Protein AF-0000000078654626 (afdb_homodimer)

Organism: NCBI:txid1005395

Secondary structure (DSSP, 8-state):
-HHHHHHHHHHHHHHHHHHHHHHHHHHHHHHH----TTHHHHHHHHHHHHHHHHHHHHHTT-S-HHHHHHHHHHHHHHHHHHHHHHHHHHTGGGTTTS-HHHHHHHHHHHHHHHHHHHHHHH-SS-EE--HHHHHT-EEEETTEEEEHHHHHHHHHHHHHHHHHHHHHHHSHHHHHHHHHHH-HHHHHHTT--HHHHHHHHHHHHHHHHHHHHHHHGGGSEE-TTHHHHHHHHHHHHHHHH-TT-HHHHHHHHHHHHHHHHHHHHH-GGGHHHHHHHHHHHHHHH-TT-TT--------/-HHHHHHHHHHHHHHHHHHHHHHHHHHHHHHH----TTHHHHHHHHHHHHHHHHHHHHHTT-S-HHHHHHHHHHHHHHHHHHHHHHHHHHTGGGTTTS-HHHHHHHHHHHHHHHHHHHHHHH-SS-EE--HHHHHT-EEEETTEEEEHHHHHHHHHHHHHHHHHHHHHHHSHHHHHHHHHHH-HHHHHHTT--HHHHHHHHHHHHHHHHHHHHHHHGGGSEE-TTHHHHHHHHHHHHHHHH-TT-HHHHHHHHHHHHHHHHHHHHH-GGGHHHHHHHHHHHHHHH-TT-TT--------

Sequence (598 aa):
MMSLYAVLIDGAIYASWLFLVAAGLTVIYGVMRILNMAHGSFYAIGAYAAASLVGWYFNNGIGPVWVGYLMMLGCALAAGLVVGLLIERGLLRFMYGRDEVLMVIITYALLLILEDAMKMIWGVNPYFAYQPYAEMGRSVLAGLKVSNYDLMLVGVSLVLGLSLWLWLERTHQGKVLRAVIHDREVAQAMGVNVRRVFTLVFILGTVLGTLAGALTAPAISVAPGIGVEIIVLAFAVVVIGGMGSIEGAALGALLVGLSRAAAVHYAPQFELFVIYGVMALVLAVRPQGLFGRVLARKIMMSLYAVLIDGAIYASWLFLVAAGLTVIYGVMRILNMAHGSFYAIGAYAAASLVGWYFNNGIGPVWVGYLMMLGCALAAGLVVGLLIERGLLRFMYGRDEVLMVIITYALLLILEDAMKMIWGVNPYFAYQPYAEMGRSVLAGLKVSNYDLMLVGVSLVLGLSLWLWLERTHQGKVLRAVIHDREVAQAMGVNVRRVFTLVFILGTVLGTLAGALTAPAISVAPGIGVEIIVLAFAVVVIGGMGSIEGAALGALLVGLSRAAAVHYAPQFELFVIYGVMALVLAVRPQGLFGRVLARKI

Structure (mmCIF, N/CA/C/O backbone):
data_AF-0000000078654626-model_v1
#
loop_
_entity.id
_entity.type
_entity.pdbx_description
1 polymer 'Branched-chain amino acid ABC transporter permease'
#
loop_
_atom_site.group_PDB
_atom_site.id
_atom_site.type_symbol
_atom_site.label_atom_id
_atom_site.label_alt_id
_atom_site.label_comp_id
_atom_site.label_asym_id
_atom_site.label_entity_id
_atom_site.label_seq_id
_atom_site.pdbx_PDB_ins_code
_atom_site.Cartn_x
_atom_site.Cartn_y
_atom_site.Cartn_z
_atom_site.occupancy
_atom_site.B_iso_or_equiv
_atom_site.auth_seq_id
_atom_site.auth_comp_id
_atom_site.auth_asym_id
_atom_site.auth_atom_id
_atom_site.pdbx_PDB_model_num
ATOM 1 N N . MET A 1 1 ? 8.984 -10.445 -37.781 1 54.5 1 MET A N 1
ATOM 2 C CA . MET A 1 1 ? 8.484 -11.758 -37.344 1 54.5 1 MET A CA 1
ATOM 3 C C . MET A 1 1 ? 9.117 -12.188 -36.031 1 54.5 1 MET A C 1
ATOM 5 O O . MET A 1 1 ? 8.422 -12.633 -35.125 1 54.5 1 MET A O 1
ATOM 9 N N . MET A 1 2 ? 10.453 -11.961 -35.969 1 62.75 2 MET A N 1
ATOM 10 C CA . MET A 1 2 ? 11.227 -12.305 -34.781 1 62.75 2 MET A CA 1
ATOM 11 C C . MET A 1 2 ? 10.773 -11.484 -33.594 1 62.75 2 MET A C 1
ATOM 13 O O . MET A 1 2 ? 10.688 -12 -32.469 1 62.75 2 MET A O 1
ATOM 17 N N . SER A 1 3 ? 10.195 -10.406 -33.938 1 83.12 3 SER A N 1
ATOM 18 C CA . SER A 1 3 ? 9.797 -9.5 -32.844 1 83.12 3 SER A CA 1
ATOM 19 C C . SER A 1 3 ? 8.484 -9.945 -32.219 1 83.12 3 SER A C 1
ATOM 21 O O . SER A 1 3 ? 8.344 -9.914 -30.984 1 83.12 3 SER A O 1
ATOM 23 N N . LEU A 1 4 ? 7.656 -10.586 -33.062 1 88.69 4 LEU A N 1
ATOM 24 C CA . LEU A 1 4 ? 6.371 -11.023 -32.531 1 88.69 4 LEU A CA 1
ATOM 25 C C . LEU A 1 4 ? 6.539 -12.266 -31.672 1 88.69 4 LEU A C 1
ATOM 27 O O . LEU A 1 4 ? 5.91 -12.383 -30.609 1 88.69 4 LEU A O 1
ATOM 31 N N . TYR A 1 5 ? 7.402 -13.203 -32.156 1 90.44 5 TYR A N 1
ATOM 32 C CA . TYR A 1 5 ? 7.66 -14.406 -31.375 1 90.44 5 TYR A CA 1
ATOM 33 C C . TYR A 1 5 ? 8.289 -14.062 -30.031 1 90.44 5 TYR A C 1
ATOM 35 O O . TYR A 1 5 ? 7.977 -14.68 -29.016 1 90.44 5 TYR A O 1
ATOM 43 N N . ALA A 1 6 ? 9.117 -13.133 -30.125 1 92.12 6 ALA A N 1
ATOM 44 C CA . ALA A 1 6 ? 9.766 -12.703 -28.891 1 92.12 6 ALA A CA 1
ATOM 45 C C . ALA A 1 6 ? 8.742 -12.141 -27.906 1 92.12 6 ALA A C 1
ATOM 47 O O . ALA A 1 6 ? 8.797 -12.43 -26.719 1 92.12 6 ALA A O 1
ATOM 48 N N . VAL A 1 7 ? 7.82 -11.414 -28.438 1 94.31 7 VAL A N 1
ATOM 49 C CA . VAL A 1 7 ? 6.785 -10.82 -27.609 1 94.31 7 VAL A CA 1
ATOM 50 C C . VAL A 1 7 ? 5.898 -11.914 -27.016 1 94.31 7 VAL A C 1
ATOM 52 O O . VAL A 1 7 ? 5.551 -11.867 -25.844 1 94.31 7 VAL A O 1
ATOM 55 N N . LEU A 1 8 ? 5.57 -12.898 -27.75 1 94.88 8 LEU A N 1
ATOM 56 C CA . LEU A 1 8 ? 4.695 -13.977 -27.312 1 94.88 8 LEU A CA 1
ATOM 57 C C . LEU A 1 8 ? 5.379 -14.82 -26.234 1 94.88 8 LEU A C 1
ATOM 59 O O . LEU A 1 8 ? 4.77 -15.156 -25.219 1 94.88 8 LEU A O 1
ATOM 63 N N . ILE A 1 9 ? 6.637 -15.086 -26.469 1 94.31 9 ILE A N 1
ATOM 64 C CA . ILE A 1 9 ? 7.371 -15.93 -25.531 1 94.31 9 ILE A CA 1
ATOM 65 C C . ILE A 1 9 ? 7.621 -15.164 -24.234 1 94.31 9 ILE A C 1
ATOM 67 O O . ILE A 1 9 ? 7.305 -15.648 -23.141 1 94.31 9 ILE A O 1
ATOM 71 N N . ASP A 1 10 ? 8.117 -13.938 -24.344 1 94.69 10 ASP A N 1
ATOM 72 C CA . ASP A 1 10 ? 8.383 -13.102 -23.172 1 94.69 10 ASP A CA 1
ATOM 73 C C . ASP A 1 10 ? 7.098 -12.797 -22.422 1 94.69 10 ASP A C 1
ATOM 75 O O . ASP A 1 10 ? 7.09 -12.75 -21.188 1 94.69 10 ASP A O 1
ATOM 79 N N . GLY A 1 11 ? 6.086 -12.562 -23.172 1 96.44 11 GLY A N 1
ATOM 80 C CA . GLY A 1 11 ? 4.793 -12.289 -22.562 1 96.44 11 GLY A CA 1
ATOM 81 C C . GLY A 1 11 ? 4.238 -13.469 -21.781 1 96.44 11 GLY A C 1
ATOM 82 O O . GLY A 1 11 ? 3.697 -13.297 -20.688 1 96.44 11 GLY A O 1
ATOM 83 N N . ALA A 1 12 ? 4.367 -14.641 -22.375 1 96.25 12 ALA A N 1
ATOM 84 C CA . ALA A 1 12 ? 3.896 -15.852 -21.703 1 96.25 12 ALA A CA 1
ATOM 85 C C . ALA A 1 12 ? 4.684 -16.109 -20.422 1 96.25 12 ALA A C 1
ATOM 87 O O . ALA A 1 12 ? 4.117 -16.516 -19.406 1 96.25 12 ALA A O 1
ATOM 88 N N . ILE A 1 13 ? 5.961 -15.891 -20.5 1 96.31 13 ILE A N 1
ATOM 89 C CA . ILE A 1 13 ? 6.816 -16.078 -19.328 1 96.31 13 ILE A CA 1
ATOM 90 C C . ILE A 1 13 ? 6.426 -15.094 -18.234 1 96.31 13 ILE A C 1
ATOM 92 O O . ILE A 1 13 ? 6.211 -15.484 -17.078 1 96.31 13 ILE A O 1
ATOM 96 N N . TYR A 1 14 ? 6.254 -13.867 -18.594 1 96.38 14 TYR A N 1
ATOM 97 C CA . TYR A 1 14 ? 5.871 -12.859 -17.609 1 96.38 14 TYR A CA 1
ATOM 98 C C . TYR A 1 14 ? 4.469 -13.133 -17.062 1 96.38 14 TYR A C 1
ATOM 100 O O . TYR A 1 14 ? 4.207 -12.938 -15.875 1 96.38 14 TYR A O 1
ATOM 108 N N . ALA A 1 15 ? 3.625 -13.547 -17.922 1 97.75 15 ALA A N 1
ATOM 109 C CA . ALA A 1 15 ? 2.266 -13.891 -17.516 1 97.75 15 ALA A CA 1
ATOM 110 C C . ALA A 1 15 ? 2.273 -15.016 -16.469 1 97.75 15 ALA A C 1
ATOM 112 O O . ALA A 1 15 ? 1.491 -14.992 -15.523 1 97.75 15 ALA A O 1
ATOM 113 N N . SER A 1 16 ? 3.092 -15.953 -16.719 1 97.88 16 SER A N 1
ATOM 114 C CA . SER A 1 16 ? 3.182 -17.062 -15.781 1 97.88 16 SER A CA 1
ATOM 115 C C . SER A 1 16 ? 3.617 -16.594 -14.398 1 97.88 16 SER A C 1
ATOM 117 O O . SER A 1 16 ? 3.076 -17.047 -13.383 1 97.88 16 SER A O 1
ATOM 119 N N . TRP A 1 17 ? 4.539 -15.734 -14.367 1 97.06 17 TRP A N 1
ATOM 120 C CA . TRP A 1 17 ? 4.984 -15.148 -13.109 1 97.06 17 TRP A CA 1
ATOM 121 C C . TRP A 1 17 ? 3.857 -14.375 -12.438 1 97.06 17 TRP A C 1
ATOM 123 O O . TRP A 1 17 ? 3.602 -14.547 -11.242 1 97.06 17 TRP A O 1
ATOM 133 N N . LEU A 1 18 ? 3.203 -13.594 -13.188 1 96.69 18 LEU A N 1
ATOM 134 C CA . LEU A 1 18 ? 2.109 -12.789 -12.656 1 96.69 18 LEU A CA 1
ATOM 135 C C . LEU A 1 18 ? 1.004 -13.672 -12.094 1 96.69 18 LEU A C 1
ATOM 137 O O . LEU A 1 18 ? 0.416 -13.359 -11.055 1 96.69 18 LEU A O 1
ATOM 141 N N . PHE A 1 19 ? 0.718 -14.695 -12.773 1 98 19 PHE A N 1
ATOM 142 C CA . PHE A 1 19 ? -0.335 -15.602 -12.32 1 98 19 PHE A CA 1
ATOM 143 C C . PHE A 1 19 ? 0.037 -16.25 -10.992 1 98 19 PHE A C 1
ATOM 145 O O . PHE A 1 19 ? -0.801 -16.359 -10.094 1 98 19 PHE A O 1
ATOM 152 N N . LEU A 1 20 ? 1.238 -16.656 -10.883 1 96.81 20 LEU A N 1
ATOM 153 C CA . LEU A 1 20 ? 1.694 -17.266 -9.633 1 96.81 20 LEU A CA 1
ATOM 154 C C . LEU A 1 20 ? 1.568 -16.281 -8.477 1 96.81 20 LEU A C 1
ATOM 156 O O . LEU A 1 20 ? 1.133 -16.656 -7.383 1 96.81 20 LEU A O 1
ATOM 160 N N . VAL A 1 21 ? 1.886 -15.086 -8.75 1 95.56 21 VAL A N 1
ATOM 161 C CA . VAL A 1 21 ? 1.853 -14.023 -7.742 1 95.56 21 VAL A CA 1
ATOM 162 C C . VAL A 1 21 ? 0.409 -13.75 -7.324 1 95.56 21 VAL A C 1
ATOM 164 O O . VAL A 1 21 ? 0.129 -13.531 -6.145 1 95.56 21 VAL A O 1
ATOM 167 N N . ALA A 1 22 ? -0.45 -13.836 -8.258 1 97.06 22 ALA A N 1
ATOM 168 C CA . ALA A 1 22 ? -1.823 -13.391 -8.031 1 97.06 22 ALA A CA 1
ATOM 169 C C . ALA A 1 22 ? -2.701 -14.555 -7.566 1 97.06 22 ALA A C 1
ATOM 171 O O . ALA A 1 22 ? -3.797 -14.336 -7.043 1 97.06 22 ALA A O 1
ATOM 172 N N . ALA A 1 23 ? -2.311 -15.781 -7.781 1 97 23 ALA A N 1
ATOM 173 C CA . ALA A 1 23 ? -3.145 -16.953 -7.539 1 97 23 ALA A CA 1
ATOM 174 C C . ALA A 1 23 ? -3.6 -17.016 -6.086 1 97 23 ALA A C 1
ATOM 176 O O . ALA A 1 23 ? -4.781 -17.234 -5.809 1 97 23 ALA A O 1
ATOM 177 N N . GLY A 1 24 ? -2.635 -16.812 -5.191 1 96.31 24 GLY A N 1
ATOM 178 C CA . GLY A 1 24 ? -2.988 -16.859 -3.783 1 96.31 24 GLY A CA 1
ATOM 179 C C . GLY A 1 24 ? -3.988 -15.781 -3.391 1 96.31 24 GLY A C 1
ATOM 180 O O . GLY A 1 24 ? -4.938 -16.047 -2.652 1 96.31 24 GLY A O 1
ATOM 181 N N . LEU A 1 25 ? -3.789 -14.625 -3.879 1 95.75 25 LEU A N 1
ATOM 182 C CA . LEU A 1 25 ? -4.695 -13.516 -3.602 1 95.75 25 LEU A CA 1
ATOM 183 C C . LEU A 1 25 ? -6.078 -13.789 -4.188 1 95.75 25 LEU A C 1
ATOM 185 O O . LEU A 1 25 ? -7.094 -13.438 -3.58 1 95.75 25 LEU A O 1
ATOM 189 N N . THR A 1 26 ? -6.125 -14.391 -5.34 1 94.94 26 THR A N 1
ATOM 190 C CA . THR A 1 26 ? -7.379 -14.719 -6.008 1 94.94 26 THR A CA 1
ATOM 191 C C . THR A 1 26 ? -8.195 -15.695 -5.168 1 94.94 26 THR A C 1
ATOM 193 O O . THR A 1 26 ? -9.398 -15.508 -4.984 1 94.94 26 THR A O 1
ATOM 196 N N . VAL A 1 27 ? -7.547 -16.656 -4.68 1 94.06 27 VAL A N 1
ATOM 197 C CA . VAL A 1 27 ? -8.227 -17.672 -3.875 1 94.06 27 VAL A CA 1
ATOM 198 C C . VAL A 1 27 ? -8.758 -17.031 -2.588 1 94.06 27 VAL A C 1
ATOM 200 O O . VAL A 1 27 ? -9.906 -17.266 -2.207 1 94.06 27 VAL A O 1
ATOM 203 N N . ILE A 1 28 ? -7.957 -16.219 -1.941 1 93.12 28 ILE A N 1
ATOM 204 C CA . ILE A 1 28 ? -8.352 -15.586 -0.686 1 93.12 28 ILE A CA 1
ATOM 205 C C . ILE A 1 28 ? -9.531 -14.656 -0.927 1 93.12 28 ILE A C 1
ATOM 207 O O . ILE A 1 28 ? -10.539 -14.719 -0.216 1 93.12 28 ILE A O 1
ATOM 211 N N . TYR A 1 29 ? -9.414 -13.82 -1.893 1 91.5 29 TYR A N 1
ATOM 212 C CA . TYR A 1 29 ? -10.492 -12.875 -2.15 1 91.5 29 TYR A CA 1
ATOM 213 C C . TYR A 1 29 ? -11.766 -13.602 -2.59 1 91.5 29 TYR A C 1
ATOM 215 O O . TYR A 1 29 ? -12.867 -13.219 -2.203 1 91.5 29 TYR A O 1
ATOM 223 N N . GLY A 1 30 ? -11.617 -14.602 -3.389 1 88.44 30 GLY A N 1
ATOM 224 C CA . GLY A 1 30 ? -12.773 -15.328 -3.906 1 88.44 30 GLY A CA 1
ATOM 225 C C . GLY A 1 30 ? -13.656 -15.906 -2.814 1 88.44 30 GLY A C 1
ATOM 226 O O . GLY A 1 30 ? -14.875 -15.938 -2.951 1 88.44 30 GLY A O 1
ATOM 227 N N . VAL A 1 31 ? -13.062 -16.266 -1.797 1 87.56 31 VAL A N 1
ATOM 228 C CA . VAL A 1 31 ? -13.82 -16.953 -0.752 1 87.56 31 VAL A CA 1
ATOM 229 C C . VAL A 1 31 ? -14.133 -15.969 0.382 1 87.56 31 VAL A C 1
ATOM 231 O O . VAL A 1 31 ? -15.258 -15.922 0.874 1 87.56 31 VAL A O 1
ATOM 234 N N . MET A 1 32 ? -13.164 -15.172 0.708 1 88.31 32 MET A N 1
ATOM 235 C CA . MET A 1 32 ? -13.297 -14.359 1.915 1 88.31 32 MET A CA 1
ATOM 236 C C . MET A 1 32 ? -13.711 -12.938 1.569 1 88.31 32 MET A C 1
ATOM 238 O O . MET A 1 32 ? -14.117 -12.172 2.447 1 88.31 32 MET A O 1
ATOM 242 N N . ARG A 1 33 ? -13.523 -12.555 0.376 1 86.81 33 ARG A N 1
ATOM 243 C CA . ARG A 1 33 ? -13.859 -11.211 -0.094 1 86.81 33 ARG A CA 1
ATOM 244 C C . ARG A 1 33 ? -13.086 -10.148 0.678 1 86.81 33 ARG A C 1
ATOM 246 O O . ARG A 1 33 ? -13.664 -9.148 1.104 1 86.81 33 ARG A O 1
ATOM 253 N N . ILE A 1 34 ? -11.883 -10.516 0.922 1 85.31 34 ILE A N 1
ATOM 254 C CA . ILE A 1 34 ? -10.984 -9.578 1.576 1 85.31 34 ILE A CA 1
ATOM 255 C C . ILE A 1 34 ? -9.82 -9.242 0.645 1 85.31 34 ILE A C 1
ATOM 257 O O . ILE A 1 34 ? -9.188 -10.141 0.08 1 85.31 34 ILE A O 1
ATOM 261 N N . LEU A 1 35 ? -9.703 -7.934 0.467 1 87.19 35 LEU A N 1
ATOM 262 C CA . LEU A 1 35 ? -8.5 -7.5 -0.224 1 87.19 35 LEU A CA 1
ATOM 263 C C . LEU A 1 35 ? -7.297 -7.512 0.719 1 87.19 35 LEU A C 1
ATOM 265 O O . LEU A 1 35 ? -7.039 -6.523 1.411 1 87.19 35 LEU A O 1
ATOM 269 N N . ASN A 1 36 ? -6.547 -8.523 0.658 1 92.19 36 ASN A N 1
ATOM 270 C CA . ASN A 1 36 ? -5.449 -8.766 1.592 1 92.19 36 ASN A CA 1
ATOM 271 C C . ASN A 1 36 ? -4.148 -8.133 1.108 1 92.19 36 ASN A C 1
ATOM 273 O O . ASN A 1 36 ? -3.408 -8.734 0.333 1 92.19 36 ASN A O 1
ATOM 277 N N . MET A 1 37 ? -3.793 -7.02 1.688 1 92.19 37 MET A N 1
ATOM 278 C CA . MET A 1 37 ? -2.57 -6.316 1.312 1 92.19 37 MET A CA 1
ATOM 279 C C . MET A 1 37 ? -1.338 -7.07 1.799 1 92.19 37 MET A C 1
ATOM 281 O O . MET A 1 37 ? -0.246 -6.898 1.254 1 92.19 37 MET A O 1
ATOM 285 N N . ALA A 1 38 ? -1.52 -7.859 2.785 1 94.75 38 ALA A N 1
ATOM 286 C CA . ALA A 1 38 ? -0.405 -8.602 3.371 1 94.75 38 ALA A CA 1
ATOM 287 C C . ALA A 1 38 ? 0.123 -9.656 2.402 1 94.75 38 ALA A C 1
ATOM 289 O O . ALA A 1 38 ? 1.206 -10.211 2.605 1 94.75 38 ALA A O 1
ATOM 290 N N . HIS A 1 39 ? -0.629 -9.93 1.41 1 96.75 39 HIS A N 1
ATOM 291 C CA . HIS A 1 39 ? -0.221 -10.906 0.409 1 96.75 39 HIS A CA 1
ATOM 292 C C . HIS A 1 39 ? 1.151 -10.57 -0.164 1 96.75 39 HIS A C 1
ATOM 294 O O . HIS A 1 39 ? 1.937 -11.469 -0.476 1 96.75 39 HIS A O 1
ATOM 300 N N . GLY A 1 40 ? 1.44 -9.32 -0.296 1 96.69 40 GLY A N 1
ATOM 301 C CA . GLY A 1 40 ? 2.764 -8.922 -0.745 1 96.69 40 GLY A CA 1
ATOM 302 C C . GLY A 1 40 ? 3.877 -9.414 0.161 1 96.69 40 GLY A C 1
ATOM 303 O O . GLY A 1 40 ? 4.949 -9.797 -0.315 1 96.69 40 GLY A O 1
ATOM 304 N N . SER A 1 41 ? 3.607 -9.383 1.423 1 97 41 SER A N 1
ATOM 305 C CA . SER A 1 41 ? 4.605 -9.828 2.387 1 97 41 SER A CA 1
ATOM 306 C C . SER A 1 41 ? 4.785 -11.344 2.336 1 97 41 SER A C 1
ATOM 308 O O . SER A 1 41 ? 5.879 -11.852 2.59 1 97 41 SER A O 1
ATOM 310 N N . PHE A 1 42 ? 3.713 -12.055 2.008 1 98.25 42 PHE A N 1
ATOM 311 C CA . PHE A 1 42 ? 3.846 -13.5 1.857 1 98.25 42 PHE A CA 1
ATOM 312 C C . PHE A 1 42 ? 4.797 -13.844 0.717 1 98.25 42 PHE A C 1
ATOM 314 O O . PHE A 1 42 ? 5.68 -14.688 0.87 1 98.25 42 PHE A O 1
ATOM 321 N N . TYR A 1 43 ? 4.602 -13.141 -0.348 1 98.12 43 TYR A N 1
ATOM 322 C CA . TYR A 1 43 ? 5.52 -13.281 -1.472 1 98.12 43 TYR A CA 1
ATOM 323 C C . TYR A 1 43 ? 6.953 -12.984 -1.044 1 98.12 43 TYR A C 1
ATOM 325 O O . TYR A 1 43 ? 7.871 -13.742 -1.36 1 98.12 43 TYR A O 1
ATOM 333 N N . ALA A 1 44 ? 7.164 -11.883 -0.327 1 98.12 44 ALA A N 1
ATOM 334 C CA . ALA A 1 44 ? 8.492 -11.453 0.096 1 98.12 44 ALA A CA 1
ATOM 335 C C . ALA A 1 44 ? 9.125 -12.477 1.037 1 98.12 44 ALA A C 1
ATOM 337 O O . ALA A 1 44 ? 10.305 -12.805 0.911 1 98.12 44 ALA A O 1
ATOM 338 N N . ILE A 1 45 ? 8.367 -12.969 1.939 1 98.06 45 ILE A N 1
ATOM 339 C CA . ILE A 1 45 ? 8.859 -13.961 2.891 1 98.06 45 ILE A CA 1
ATOM 340 C C . ILE A 1 45 ? 9.305 -15.219 2.146 1 98.06 45 ILE A C 1
ATOM 342 O O . ILE A 1 45 ? 10.352 -15.789 2.449 1 98.06 45 ILE A O 1
ATOM 346 N N . GLY A 1 46 ? 8.5 -15.633 1.174 1 98.12 46 GLY A N 1
ATOM 347 C CA . GLY A 1 46 ? 8.891 -16.766 0.347 1 98.12 46 GLY A CA 1
ATOM 348 C C . GLY A 1 46 ? 10.188 -16.516 -0.404 1 98.12 46 GLY A C 1
ATOM 349 O O . GLY A 1 46 ? 11.039 -17.406 -0.482 1 98.12 46 GLY A O 1
ATOM 350 N N . ALA A 1 47 ? 10.32 -15.344 -0.908 1 97.94 47 ALA A N 1
ATOM 351 C CA . ALA A 1 47 ? 11.523 -14.992 -1.661 1 97.94 47 ALA A CA 1
ATOM 352 C C . ALA A 1 47 ? 12.75 -14.969 -0.756 1 97.94 47 ALA A C 1
ATOM 354 O O . ALA A 1 47 ? 13.789 -15.539 -1.098 1 97.94 47 ALA A O 1
ATOM 355 N N . TYR A 1 48 ? 12.633 -14.367 0.378 1 97.56 48 TYR A N 1
ATOM 356 C CA . TYR A 1 48 ? 13.75 -14.281 1.31 1 97.56 48 TYR A CA 1
ATOM 357 C C . TYR A 1 48 ? 14.133 -15.656 1.841 1 97.56 48 TYR A C 1
ATOM 359 O O . TYR A 1 48 ? 15.32 -15.984 1.952 1 97.56 48 TYR A O 1
ATOM 367 N N . ALA A 1 49 ? 13.109 -16.406 2.172 1 96.94 49 ALA A N 1
ATOM 368 C CA . ALA A 1 49 ? 13.375 -17.75 2.68 1 96.94 49 ALA A CA 1
ATOM 369 C C . ALA A 1 49 ? 14.102 -18.594 1.642 1 96.94 49 ALA A C 1
ATOM 371 O O . ALA A 1 49 ? 15.086 -19.266 1.96 1 96.94 49 ALA A O 1
ATOM 372 N N . ALA A 1 50 ? 13.656 -18.531 0.447 1 96.19 50 ALA A N 1
ATOM 373 C CA . ALA A 1 50 ? 14.281 -19.297 -0.627 1 96.19 50 ALA A CA 1
ATOM 374 C C . ALA A 1 50 ? 15.688 -18.797 -0.929 1 96.19 50 ALA A C 1
ATOM 376 O O . ALA A 1 50 ? 16.625 -19.578 -1.056 1 96.19 50 ALA A O 1
ATOM 377 N N . ALA A 1 51 ? 15.789 -17.5 -1.05 1 95.38 51 ALA A N 1
ATOM 378 C CA . ALA A 1 51 ? 17.094 -16.938 -1.378 1 95.38 51 ALA A CA 1
ATOM 379 C C . ALA A 1 51 ? 18.125 -17.25 -0.296 1 95.38 51 ALA A C 1
ATOM 381 O O . ALA A 1 51 ? 19.281 -17.5 -0.597 1 95.38 51 ALA A O 1
ATOM 382 N N . SER A 1 52 ? 17.703 -17.219 0.909 1 94.12 52 SER A N 1
ATOM 383 C CA . SER A 1 52 ? 18.625 -17.484 2.012 1 94.12 52 SER A CA 1
ATOM 384 C C . SER A 1 52 ? 19.031 -18.969 2.047 1 94.12 52 SER A C 1
ATOM 386 O O . SER A 1 52 ? 20.203 -19.281 2.197 1 94.12 52 SER A O 1
ATOM 388 N N . LEU A 1 53 ? 18.062 -19.859 1.901 1 92.75 53 LEU A N 1
ATOM 389 C CA . LEU A 1 53 ? 18.344 -21.281 1.999 1 92.75 53 LEU A CA 1
ATOM 390 C C . LEU A 1 53 ? 19.109 -21.766 0.777 1 92.75 53 LEU A C 1
ATOM 392 O O . LEU A 1 53 ? 20.078 -22.531 0.908 1 92.75 53 LEU A O 1
ATOM 396 N N . VAL A 1 54 ? 18.703 -21.375 -0.323 1 88.62 54 VAL A N 1
ATOM 397 C CA . VAL A 1 54 ? 19.328 -21.812 -1.561 1 88.62 54 VAL A CA 1
ATOM 398 C C . VAL A 1 54 ? 20.734 -21.219 -1.658 1 88.62 54 VAL A C 1
ATOM 400 O O . VAL A 1 54 ? 21.672 -21.891 -2.092 1 88.62 54 VAL A O 1
ATOM 403 N N . GLY A 1 55 ? 20.812 -19.938 -1.309 1 82.44 55 GLY A N 1
ATOM 404 C CA . GLY A 1 55 ? 22.141 -19.359 -1.253 1 82.44 55 GLY A CA 1
ATOM 405 C C . GLY A 1 5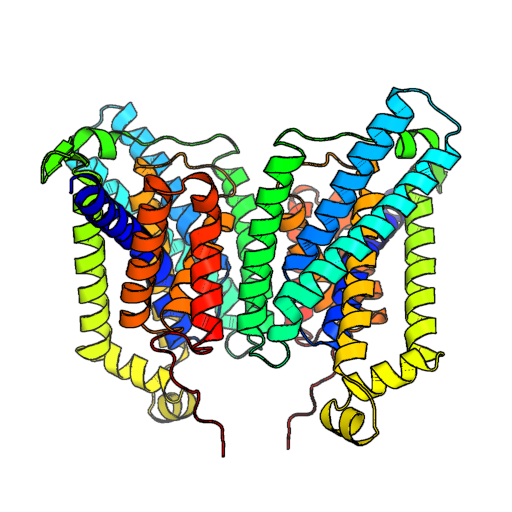5 ? 23.094 -20.125 -0.355 1 82.44 55 GLY A C 1
ATOM 406 O O . GLY A 1 55 ? 24.234 -20.406 -0.742 1 82.44 55 GLY A O 1
ATOM 407 N N . TRP A 1 56 ? 22.609 -20.469 0.749 1 85.44 56 TRP A N 1
ATOM 408 C CA . TRP A 1 56 ? 23.406 -21.234 1.7 1 85.44 56 TRP A CA 1
ATOM 409 C C . TRP A 1 56 ? 23.75 -22.625 1.146 1 85.44 56 TRP A C 1
ATOM 411 O O . TRP A 1 56 ? 24.891 -23.062 1.238 1 85.44 56 TRP A O 1
ATOM 421 N N . TYR A 1 57 ? 22.781 -23.297 0.527 1 87.81 57 TYR A N 1
ATOM 422 C CA . TYR A 1 57 ? 22.953 -24.641 0.014 1 87.81 57 TYR A CA 1
ATOM 423 C C . TYR A 1 57 ? 23.953 -24.672 -1.133 1 87.81 57 TYR A C 1
ATOM 425 O O . TYR A 1 57 ? 24.891 -25.484 -1.136 1 87.81 57 TYR A O 1
ATOM 433 N N . PHE A 1 58 ? 23.906 -23.781 -2.068 1 81.56 58 PHE A N 1
ATOM 434 C CA . PHE A 1 58 ? 24.734 -23.797 -3.268 1 81.56 58 PHE A CA 1
ATOM 435 C C . PHE A 1 58 ? 26.125 -23.219 -2.971 1 81.56 58 PHE A C 1
ATOM 437 O O . PHE A 1 58 ? 27.109 -23.656 -3.555 1 81.56 58 PHE A O 1
ATOM 444 N N . ASN A 1 59 ? 26.109 -22.234 -2.125 1 79.25 59 ASN A N 1
ATOM 445 C CA . ASN A 1 59 ? 27.391 -21.656 -1.78 1 79.25 59 ASN A CA 1
ATOM 446 C C . ASN A 1 59 ? 28.281 -22.641 -1.028 1 79.25 59 ASN A C 1
ATOM 448 O O . ASN A 1 59 ? 29.5 -22.578 -1.111 1 79.25 59 ASN A O 1
ATOM 452 N N . ASN A 1 60 ? 27.656 -23.594 -0.381 1 80.19 60 ASN A N 1
ATOM 453 C CA . ASN A 1 60 ? 28.438 -24.547 0.384 1 80.19 60 ASN A CA 1
ATOM 454 C C . ASN A 1 60 ? 28.641 -25.844 -0.396 1 80.19 60 ASN A C 1
ATOM 456 O O . ASN A 1 60 ? 29.312 -26.766 0.083 1 80.19 60 ASN A O 1
ATOM 460 N N . GLY A 1 61 ? 28.156 -25.891 -1.57 1 73.31 61 GLY A N 1
ATOM 461 C CA . GLY A 1 61 ? 28.375 -27.047 -2.434 1 73.31 61 GLY A CA 1
ATOM 462 C C . GLY A 1 61 ? 27.891 -28.344 -1.825 1 73.31 61 GLY A C 1
ATOM 463 O O . GLY A 1 61 ? 28.531 -29.391 -1.971 1 73.31 61 GLY A O 1
ATOM 464 N N . ILE A 1 62 ? 26.844 -28.281 -1.119 1 68.19 62 ILE A N 1
ATOM 465 C CA . ILE A 1 62 ? 26.484 -29.359 -0.207 1 68.19 62 ILE A CA 1
ATOM 466 C C . ILE A 1 62 ? 25.859 -30.5 -0.99 1 68.19 62 ILE A C 1
ATOM 468 O O . ILE A 1 62 ? 25.938 -31.656 -0.576 1 68.19 62 ILE A O 1
ATOM 472 N N . GLY A 1 63 ? 25.359 -30.156 -2.277 1 77 63 GLY A N 1
ATOM 473 C CA . GLY A 1 63 ? 24.703 -31.328 -2.818 1 77 63 GLY A CA 1
ATOM 474 C C . GLY A 1 63 ? 24.188 -31.125 -4.234 1 77 63 GLY A C 1
ATOM 475 O O . GLY A 1 63 ? 24.547 -30.156 -4.895 1 77 63 GLY A O 1
ATOM 476 N N . PRO A 1 64 ? 23.453 -32.188 -4.621 1 85.88 64 PRO A N 1
ATOM 477 C CA . PRO A 1 64 ? 22.906 -32.156 -5.977 1 85.88 64 PRO A CA 1
ATOM 478 C C . PRO A 1 64 ? 21.953 -30.984 -6.199 1 85.88 64 PRO A C 1
ATOM 480 O O . PRO A 1 64 ? 21.281 -30.531 -5.266 1 85.88 64 PRO A O 1
ATOM 483 N N . VAL A 1 65 ? 21.922 -30.562 -7.41 1 83.88 65 VAL A N 1
ATOM 484 C CA . VAL A 1 65 ? 21.156 -29.391 -7.82 1 83.88 65 VAL A CA 1
ATOM 485 C C . VAL A 1 65 ? 19.672 -29.609 -7.543 1 83.88 65 VAL A C 1
ATOM 487 O O . VAL A 1 65 ? 18.969 -28.688 -7.129 1 83.88 65 VAL A O 1
ATOM 490 N N . TRP A 1 66 ? 19.234 -30.875 -7.695 1 88.44 66 TRP A N 1
ATOM 491 C CA . TRP A 1 66 ? 17.797 -31.156 -7.555 1 88.44 66 TRP A CA 1
ATOM 492 C C . TRP A 1 66 ? 17.359 -30.953 -6.113 1 88.44 66 TRP A C 1
ATOM 494 O O . TRP A 1 66 ? 16.203 -30.609 -5.855 1 88.44 66 TRP A O 1
ATOM 504 N N . VAL A 1 67 ? 18.25 -31.109 -5.18 1 90 67 VAL A N 1
ATOM 505 C CA . VAL A 1 67 ? 17.922 -30.891 -3.773 1 90 67 VAL A CA 1
ATOM 506 C C . VAL A 1 67 ? 17.672 -29.406 -3.516 1 90 67 VAL A C 1
ATOM 508 O O . VAL A 1 67 ? 16.844 -29.047 -2.68 1 90 67 VAL A O 1
ATOM 511 N N . GLY A 1 68 ? 18.453 -28.562 -4.27 1 89.19 68 GLY A N 1
ATOM 512 C CA . GLY A 1 68 ? 18.25 -27.125 -4.156 1 89.19 68 GLY A CA 1
ATOM 513 C C . GLY A 1 68 ? 16.844 -26.688 -4.555 1 89.19 68 GLY A C 1
ATOM 514 O O . GLY A 1 68 ? 16.25 -25.844 -3.893 1 89.19 68 GLY A O 1
ATOM 515 N N . TYR A 1 69 ? 16.312 -27.391 -5.582 1 92.5 69 TYR A N 1
ATOM 516 C CA . TYR A 1 69 ? 14.961 -27.078 -6.039 1 92.5 69 TYR A CA 1
ATOM 517 C C . TYR A 1 69 ? 13.922 -27.547 -5.023 1 92.5 69 TYR A C 1
ATOM 519 O O . TYR A 1 69 ? 12.953 -26.828 -4.75 1 92.5 69 TYR A O 1
ATOM 527 N N . LEU A 1 70 ? 14.141 -28.672 -4.422 1 92.88 70 LEU A N 1
ATOM 528 C CA . LEU A 1 70 ? 13.219 -29.203 -3.422 1 92.88 70 LEU A CA 1
ATOM 529 C C . LEU A 1 70 ? 13.242 -28.359 -2.156 1 92.88 70 LEU A C 1
ATOM 531 O O . LEU A 1 70 ? 12.211 -28.172 -1.507 1 92.88 70 LEU A O 1
ATOM 535 N N . MET A 1 71 ? 14.438 -27.891 -1.873 1 92.56 71 MET A N 1
ATOM 536 C CA . MET A 1 71 ? 14.57 -27.031 -0.698 1 92.56 71 MET A CA 1
ATOM 537 C C . MET A 1 71 ? 13.805 -25.719 -0.89 1 92.56 71 MET A C 1
ATOM 539 O O . MET A 1 71 ? 13.211 -25.203 0.056 1 92.56 71 MET A O 1
ATOM 543 N N . MET A 1 72 ? 13.852 -25.219 -2.1 1 93.81 72 MET A N 1
ATOM 544 C CA . MET A 1 72 ? 13.109 -24 -2.412 1 93.81 72 MET A CA 1
ATOM 545 C C . MET A 1 72 ? 11.617 -24.203 -2.213 1 93.81 72 MET A C 1
ATOM 547 O O . MET A 1 72 ? 10.945 -23.375 -1.589 1 93.81 72 MET A O 1
ATOM 551 N N . LEU A 1 73 ? 11.117 -25.312 -2.643 1 94.88 73 LEU A N 1
ATOM 552 C CA . LEU A 1 73 ? 9.703 -25.641 -2.508 1 94.88 73 LEU A CA 1
ATOM 553 C C . LEU A 1 73 ? 9.344 -25.906 -1.05 1 94.88 73 LEU A C 1
ATOM 555 O O . LEU A 1 73 ? 8.32 -25.438 -0.561 1 94.88 73 LEU A O 1
ATOM 559 N N . GLY A 1 74 ? 10.195 -26.641 -0.361 1 96 74 GLY A N 1
ATOM 560 C CA . GLY A 1 74 ? 9.953 -26.984 1.031 1 96 74 GLY A CA 1
ATOM 561 C C . GLY A 1 74 ? 9.93 -25.781 1.949 1 96 74 GLY A C 1
ATOM 562 O O . GLY A 1 74 ? 9.062 -25.672 2.818 1 96 74 GLY A O 1
ATOM 563 N N . CYS A 1 75 ? 10.844 -24.906 1.719 1 94.94 75 CYS A N 1
ATOM 564 C CA . CYS A 1 75 ? 10.898 -23.719 2.578 1 94.94 75 CYS A CA 1
ATOM 565 C C . CYS A 1 75 ? 9.695 -22.812 2.338 1 94.94 75 CYS A C 1
ATOM 567 O O . CYS A 1 75 ? 9.18 -22.203 3.273 1 94.94 75 CYS A O 1
ATOM 569 N N . ALA A 1 76 ? 9.352 -22.719 1.082 1 96 76 ALA A N 1
ATOM 570 C CA . ALA A 1 76 ? 8.172 -21.922 0.762 1 96 76 ALA A CA 1
ATOM 571 C C . ALA A 1 76 ? 6.926 -22.484 1.444 1 96 76 ALA A C 1
ATOM 573 O O . ALA A 1 76 ? 6.121 -21.734 2.002 1 96 76 ALA A O 1
ATOM 574 N N . LEU A 1 77 ? 6.766 -23.781 1.354 1 96.69 77 LEU A N 1
ATOM 575 C CA . LEU A 1 77 ? 5.629 -24.453 1.984 1 96.69 77 LEU A CA 1
ATOM 576 C C . LEU A 1 77 ? 5.656 -24.25 3.496 1 96.69 77 LEU A C 1
ATOM 578 O O . LEU A 1 77 ? 4.629 -23.938 4.105 1 96.69 77 LEU A O 1
ATOM 582 N N . ALA A 1 78 ? 6.781 -24.422 4.074 1 97.75 78 ALA A N 1
ATOM 583 C CA . ALA A 1 78 ? 6.926 -24.281 5.523 1 97.75 78 ALA A CA 1
ATOM 584 C C . ALA A 1 78 ? 6.652 -22.844 5.965 1 97.75 78 ALA A C 1
ATOM 586 O O . ALA A 1 78 ? 5.902 -22.609 6.918 1 97.75 78 ALA A O 1
ATOM 587 N N . ALA A 1 79 ? 7.289 -21.938 5.254 1 97.25 79 ALA A N 1
ATOM 588 C CA . ALA A 1 79 ? 7.086 -20.531 5.582 1 97.25 79 ALA A CA 1
ATOM 589 C C . ALA A 1 79 ? 5.621 -20.125 5.43 1 97.25 79 ALA A C 1
ATOM 591 O O . ALA A 1 79 ? 5.07 -19.422 6.281 1 97.25 79 ALA A O 1
ATOM 592 N N . GLY A 1 80 ? 5.031 -20.578 4.34 1 97.69 80 GLY A N 1
ATOM 593 C CA . GLY A 1 80 ? 3.629 -20.281 4.105 1 97.69 80 GLY A CA 1
ATOM 594 C C . GLY A 1 80 ? 2.711 -20.828 5.18 1 97.69 80 GLY A C 1
ATOM 595 O O . GLY A 1 80 ? 1.774 -20.156 5.609 1 97.69 80 GLY A O 1
ATOM 596 N N . LEU A 1 81 ? 2.994 -22.047 5.617 1 97.38 81 LEU A N 1
ATOM 597 C CA . LEU A 1 81 ? 2.186 -22.688 6.656 1 97.38 81 LEU A CA 1
ATOM 598 C C . LEU A 1 81 ? 2.344 -21.969 7.988 1 97.38 81 LEU A C 1
ATOM 600 O O . LEU A 1 81 ? 1.354 -21.688 8.672 1 97.38 81 LEU A O 1
ATOM 604 N N . VAL A 1 82 ? 3.498 -21.609 8.297 1 96.88 82 VAL A N 1
ATOM 605 C CA . VAL A 1 82 ? 3.775 -20.969 9.578 1 96.88 82 VAL A CA 1
ATOM 606 C C . VAL A 1 82 ? 3.188 -19.562 9.602 1 96.88 82 VAL A C 1
ATOM 608 O O . VAL A 1 82 ? 2.445 -19.203 10.516 1 96.88 82 VAL A O 1
ATOM 611 N N . VAL A 1 83 ? 3.494 -18.812 8.562 1 95.94 83 VAL A N 1
ATOM 612 C CA . VAL A 1 83 ? 3.025 -17.438 8.5 1 95.94 83 VAL A CA 1
ATOM 613 C C . VAL A 1 83 ? 1.505 -17.406 8.359 1 95.94 83 VAL A C 1
ATOM 615 O O . VAL A 1 83 ? 0.83 -16.594 8.992 1 95.94 83 VAL A O 1
ATOM 618 N N . GLY A 1 84 ? 1.026 -18.297 7.5 1 95.69 84 GLY A N 1
ATOM 619 C CA . GLY A 1 84 ? -0.415 -18.375 7.32 1 95.69 84 GLY A CA 1
ATOM 620 C C . GLY A 1 84 ? -1.157 -18.688 8.602 1 95.69 84 GLY A C 1
ATOM 621 O O . GLY A 1 84 ? -2.156 -18.047 8.93 1 95.69 84 GLY A O 1
ATOM 622 N N . LEU A 1 85 ? -0.679 -19.609 9.383 1 94.25 85 LEU A N 1
ATOM 623 C CA . LEU A 1 85 ? -1.317 -20 10.633 1 94.25 85 LEU A CA 1
ATOM 624 C C . LEU A 1 85 ? -1.193 -18.906 11.68 1 94.25 85 LEU A C 1
ATOM 626 O O . LEU A 1 85 ? -2.156 -18.609 12.398 1 94.25 85 LEU A O 1
ATOM 630 N N . LEU A 1 86 ? -0.07 -18.312 11.734 1 93.69 86 LEU A N 1
ATOM 631 C CA . LEU A 1 86 ? 0.173 -17.281 12.727 1 93.69 86 LEU A CA 1
ATOM 632 C C . LEU A 1 86 ? -0.722 -16.062 12.477 1 93.69 86 LEU A C 1
ATOM 634 O O . LEU A 1 86 ? -1.331 -15.539 13.406 1 93.69 86 LEU A O 1
ATOM 638 N N . ILE A 1 87 ? -0.786 -15.672 11.258 1 91.69 87 ILE A N 1
ATOM 639 C CA . ILE A 1 87 ? -1.546 -14.469 10.914 1 91.69 87 ILE A CA 1
ATOM 640 C C . ILE A 1 87 ? -3.041 -14.766 11.008 1 91.69 87 ILE A C 1
ATOM 642 O O . ILE A 1 87 ? -3.811 -13.945 11.508 1 91.69 87 ILE A O 1
ATOM 646 N N . GLU A 1 88 ? -3.459 -15.906 10.5 1 89.12 88 GLU A N 1
ATOM 647 C CA . GLU A 1 88 ? -4.875 -16.266 10.555 1 89.12 88 GLU A CA 1
ATOM 648 C C . GLU A 1 88 ? -5.355 -16.375 11.992 1 89.12 88 GLU A C 1
ATOM 650 O O . GLU A 1 88 ? -6.387 -15.805 12.359 1 89.12 88 GLU A O 1
ATOM 655 N N . ARG A 1 89 ? -4.66 -17.078 12.867 1 85.69 89 ARG A N 1
ATOM 656 C CA . ARG A 1 89 ? -5.062 -17.312 14.25 1 85.69 89 ARG A CA 1
ATOM 657 C C . ARG A 1 89 ? -4.824 -16.062 15.102 1 85.69 89 ARG A C 1
ATOM 659 O O . ARG A 1 89 ? -5.543 -15.82 16.078 1 85.69 89 ARG A O 1
ATOM 666 N N . GLY A 1 90 ? -3.885 -15.352 14.688 1 83 90 GLY A N 1
ATOM 667 C CA . GLY A 1 90 ? -3.49 -14.234 15.531 1 8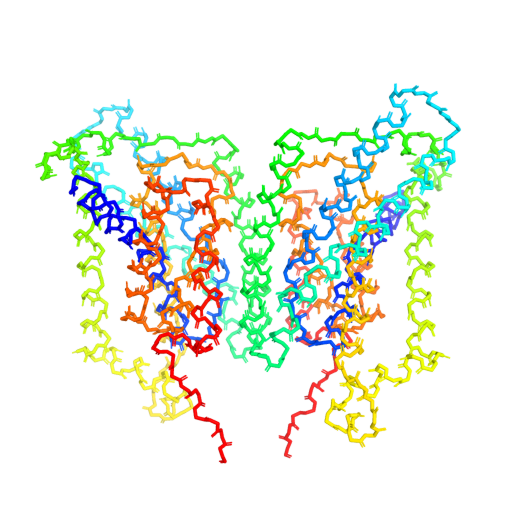3 90 GLY A CA 1
ATOM 668 C C . GLY A 1 90 ? -4.242 -12.953 15.219 1 83 90 GLY A C 1
ATOM 669 O O . GLY A 1 90 ? -4.387 -12.078 16.078 1 83 90 GLY A O 1
ATOM 670 N N . LEU A 1 91 ? -4.625 -12.781 14.008 1 79.44 91 LEU A N 1
ATOM 671 C CA . LEU A 1 91 ? -5.172 -11.477 13.641 1 79.44 91 LEU A CA 1
ATOM 672 C C . LEU A 1 91 ? -6.465 -11.633 12.852 1 79.44 91 LEU A C 1
ATOM 674 O O . LEU A 1 91 ? -7.527 -11.188 13.297 1 79.44 91 LEU A O 1
ATOM 678 N N . LEU A 1 92 ? -6.527 -12.344 11.844 1 77.69 92 LEU A N 1
ATOM 679 C CA . LEU A 1 92 ? -7.605 -12.305 10.867 1 77.69 92 LEU A CA 1
ATOM 680 C C . LEU A 1 92 ? -8.836 -13.047 11.383 1 77.69 92 LEU A C 1
ATOM 682 O O . LEU A 1 92 ? -9.969 -12.695 11.031 1 77.69 92 LEU A O 1
ATOM 686 N N . ARG A 1 93 ? -8.609 -13.992 12.234 1 80.44 93 ARG A N 1
ATOM 687 C CA . ARG A 1 93 ? -9.734 -14.734 12.812 1 80.44 93 ARG A CA 1
ATOM 688 C C . ARG A 1 93 ? -10.664 -13.805 13.578 1 80.44 93 ARG A C 1
ATOM 690 O O . ARG A 1 93 ? -11.875 -14.023 13.625 1 80.44 93 ARG A O 1
ATOM 697 N N . PHE A 1 94 ? -10.102 -12.75 13.984 1 77.12 94 PHE A N 1
ATOM 698 C CA . PHE A 1 94 ? -10.875 -11.836 14.82 1 77.12 94 PHE A CA 1
ATOM 699 C C . PHE A 1 94 ? -11.484 -10.719 13.984 1 77.12 94 PHE A C 1
ATOM 701 O O . PHE A 1 94 ? -12.289 -9.93 14.484 1 77.12 94 PHE A O 1
ATOM 708 N N . MET A 1 95 ? -11.133 -10.75 12.727 1 75 95 MET A N 1
ATOM 709 C CA . MET A 1 95 ? -11.539 -9.586 11.938 1 75 95 MET A CA 1
ATOM 710 C C . MET A 1 95 ? -12.477 -10 10.812 1 75 95 MET A C 1
ATOM 712 O O . MET A 1 95 ? -12.867 -9.172 9.984 1 75 95 MET A O 1
ATOM 716 N N . TYR A 1 96 ? -12.852 -11.25 10.867 1 73.12 96 TYR A N 1
ATOM 717 C CA . TYR A 1 96 ? -13.75 -11.711 9.812 1 73.12 96 TYR A CA 1
ATOM 718 C C . TYR A 1 96 ? -15.117 -11.055 9.93 1 73.12 96 TYR A C 1
ATOM 720 O O . TYR A 1 96 ? -15.648 -10.898 11.039 1 73.12 96 TYR A O 1
ATOM 728 N N . GLY A 1 97 ? -15.672 -10.492 8.797 1 71.62 97 GLY A N 1
ATOM 729 C CA . GLY A 1 97 ? -17 -9.883 8.805 1 71.62 97 GLY A CA 1
ATOM 730 C C . GLY A 1 97 ? -16.953 -8.375 8.93 1 71.62 97 GLY A C 1
ATOM 731 O O . GLY A 1 97 ? -18 -7.715 8.844 1 71.62 97 GLY A O 1
ATOM 732 N N . ARG A 1 98 ? -15.766 -7.906 9.133 1 76.94 98 ARG A N 1
ATOM 733 C CA . ARG A 1 98 ? -15.664 -6.457 9.25 1 76.94 98 ARG A CA 1
ATOM 734 C C . ARG A 1 98 ? -15.711 -5.785 7.883 1 76.94 98 ARG A C 1
ATOM 736 O O . ARG A 1 98 ? -15.758 -6.465 6.855 1 76.94 98 ARG A O 1
ATOM 743 N N . ASP A 1 99 ? -15.766 -4.484 7.938 1 81.38 99 ASP A N 1
ATOM 744 C CA . ASP A 1 99 ? -15.82 -3.674 6.723 1 81.38 99 ASP A CA 1
ATOM 745 C C . ASP A 1 99 ? -14.602 -3.922 5.844 1 81.38 99 ASP A C 1
ATOM 747 O O . ASP A 1 99 ? -13.484 -4.059 6.348 1 81.38 99 ASP A O 1
ATOM 751 N N . GLU A 1 100 ? -14.797 -4.059 4.551 1 83 100 GLU A N 1
ATOM 752 C CA . GLU A 1 100 ? -13.758 -4.352 3.572 1 83 100 GLU A CA 1
ATOM 753 C C . GLU A 1 100 ? -12.633 -3.316 3.635 1 83 100 GLU A C 1
ATOM 755 O O . GLU A 1 100 ? -11.461 -3.66 3.504 1 83 100 GLU A O 1
ATOM 760 N N . VAL A 1 101 ? -13.031 -2.125 3.84 1 80.06 101 VAL A N 1
ATOM 761 C CA . VAL A 1 101 ? -12.062 -1.036 3.865 1 80.06 101 VAL A CA 1
ATOM 762 C C . VAL A 1 101 ? -11.156 -1.179 5.09 1 80.06 101 VAL A C 1
ATOM 764 O O . VAL A 1 101 ? -9.945 -0.981 4.996 1 80.06 101 VAL A O 1
ATOM 767 N N . LEU A 1 102 ? -11.711 -1.506 6.137 1 80.62 102 LEU A N 1
ATOM 768 C CA . LEU A 1 102 ? -10.938 -1.719 7.355 1 80.62 102 LEU A CA 1
ATOM 769 C C . LEU A 1 102 ? -9.945 -2.869 7.18 1 80.62 102 LEU A C 1
ATOM 771 O O . LEU A 1 102 ? -8.82 -2.799 7.664 1 80.62 102 LEU A O 1
ATOM 775 N N . MET A 1 103 ? -10.398 -3.832 6.496 1 86.38 103 MET A N 1
ATOM 776 C CA . MET A 1 103 ? -9.531 -4.988 6.27 1 86.38 103 MET A CA 1
ATOM 777 C C . MET A 1 103 ? -8.328 -4.613 5.41 1 86.38 103 MET A C 1
ATOM 779 O O . MET A 1 103 ? -7.227 -5.113 5.629 1 86.38 103 MET A O 1
ATOM 783 N N . VAL A 1 104 ? -8.539 -3.758 4.461 1 87.5 104 VAL A N 1
ATOM 784 C CA . VAL A 1 104 ? -7.434 -3.293 3.627 1 87.5 104 VAL A CA 1
ATOM 785 C C . VAL A 1 104 ? -6.406 -2.562 4.492 1 87.5 104 VAL A C 1
ATOM 787 O O . VAL A 1 104 ? -5.199 -2.791 4.359 1 87.5 104 VAL A O 1
ATOM 790 N N . ILE A 1 105 ? -6.867 -1.78 5.344 1 83.25 105 ILE A N 1
ATOM 791 C CA . ILE A 1 105 ? -5.992 -0.975 6.188 1 83.25 105 ILE A CA 1
ATOM 792 C C . ILE A 1 105 ? -5.215 -1.883 7.141 1 83.25 105 ILE A C 1
ATOM 794 O O . ILE A 1 105 ? -4 -1.742 7.289 1 83.25 105 ILE A O 1
ATOM 798 N N . ILE A 1 106 ? -5.898 -2.809 7.746 1 84.56 106 ILE A N 1
ATOM 799 C CA . ILE A 1 106 ? -5.281 -3.717 8.711 1 84.56 106 ILE A CA 1
ATOM 800 C C . ILE A 1 106 ? -4.23 -4.574 8.008 1 84.56 106 ILE A C 1
ATOM 802 O O . ILE A 1 106 ? -3.129 -4.762 8.531 1 84.56 106 ILE A O 1
ATOM 806 N N . THR A 1 107 ? -4.594 -5.047 6.863 1 90.06 107 THR A N 1
ATOM 807 C CA . THR A 1 107 ? -3.65 -5.914 6.164 1 90.06 107 THR A CA 1
ATOM 808 C C . THR A 1 107 ? -2.498 -5.102 5.582 1 90.06 107 THR A C 1
ATOM 810 O O . THR A 1 107 ? -1.406 -5.633 5.363 1 90.06 107 THR A O 1
ATOM 813 N N . TYR A 1 108 ? -2.738 -3.865 5.293 1 87.88 108 TYR A N 1
ATOM 814 C CA . TYR A 1 108 ? -1.634 -3 4.891 1 87.88 108 TYR A CA 1
ATOM 815 C C . TYR A 1 108 ? -0.674 -2.766 6.051 1 87.88 108 TYR A C 1
ATOM 817 O O . TYR A 1 108 ? 0.546 -2.803 5.871 1 87.88 108 TYR A O 1
ATOM 825 N N . ALA A 1 109 ? -1.244 -2.465 7.207 1 84.69 109 ALA A N 1
ATOM 826 C CA . ALA A 1 109 ? -0.41 -2.338 8.398 1 84.69 109 ALA A CA 1
ATOM 827 C C . ALA A 1 109 ? 0.42 -3.6 8.625 1 84.69 109 ALA A C 1
ATOM 829 O O . ALA A 1 109 ? 1.601 -3.52 8.977 1 84.69 109 ALA A O 1
ATOM 830 N N . LEU A 1 110 ? -0.225 -4.68 8.438 1 89.06 110 LEU A N 1
ATOM 831 C CA . LEU A 1 110 ? 0.471 -5.953 8.578 1 89.06 110 LEU A CA 1
ATOM 832 C C . LEU A 1 110 ? 1.592 -6.082 7.555 1 89.06 110 LEU A C 1
ATOM 834 O O . LEU A 1 110 ? 2.668 -6.598 7.863 1 89.06 110 LEU A O 1
ATOM 838 N N . LEU A 1 111 ? 1.339 -5.66 6.324 1 91.56 111 LEU A N 1
ATOM 839 C CA . LEU A 1 111 ? 2.355 -5.66 5.277 1 91.56 111 LEU A CA 1
ATOM 840 C C . LEU A 1 111 ? 3.598 -4.898 5.73 1 91.56 111 LEU A C 1
ATOM 842 O O . LEU A 1 111 ? 4.719 -5.395 5.59 1 91.56 111 LEU A O 1
ATOM 846 N N . LEU A 1 112 ? 3.443 -3.82 6.34 1 84.31 112 LEU A N 1
ATOM 847 C CA . LEU A 1 112 ? 4.566 -2.98 6.742 1 84.31 112 LEU A CA 1
ATOM 848 C C . LEU A 1 112 ? 5.27 -3.566 7.965 1 84.31 112 LEU A C 1
ATOM 850 O O . LEU A 1 112 ? 6.496 -3.492 8.07 1 84.31 112 LEU A O 1
ATOM 854 N N . ILE A 1 113 ? 4.465 -4.098 8.883 1 86.31 113 ILE A N 1
ATOM 855 C CA . ILE A 1 113 ? 5.047 -4.746 10.055 1 86.31 113 ILE A CA 1
ATOM 856 C C . ILE A 1 113 ? 5.93 -5.91 9.602 1 86.31 113 ILE A C 1
ATOM 858 O O . ILE A 1 113 ? 7.055 -6.066 10.086 1 86.31 113 ILE A O 1
ATOM 862 N N . LEU A 1 114 ? 5.434 -6.652 8.711 1 91.81 114 LEU A N 1
ATOM 863 C CA . LEU A 1 114 ? 6.203 -7.789 8.211 1 91.81 114 LEU A CA 1
ATOM 864 C C . LEU A 1 114 ? 7.422 -7.316 7.426 1 91.81 114 LEU A C 1
ATOM 866 O O . LEU A 1 114 ? 8.469 -7.965 7.445 1 91.81 114 LEU A O 1
ATOM 870 N N . GLU A 1 115 ? 7.207 -6.211 6.688 1 89.44 115 GLU A N 1
ATOM 871 C CA . GLU A 1 115 ? 8.344 -5.621 5.992 1 89.44 115 GLU A CA 1
ATOM 872 C C . GLU A 1 115 ? 9.469 -5.27 6.969 1 89.44 115 GLU A C 1
ATOM 874 O O . GLU A 1 115 ? 10.633 -5.562 6.711 1 89.44 115 GLU A O 1
ATOM 879 N N . ASP A 1 116 ? 9.141 -4.703 8.086 1 85 116 ASP A N 1
ATOM 880 C CA . ASP A 1 116 ? 10.133 -4.328 9.094 1 85 116 ASP A CA 1
ATOM 881 C C . ASP A 1 116 ? 10.719 -5.562 9.766 1 85 116 ASP A C 1
ATOM 883 O O . ASP A 1 116 ? 11.914 -5.602 10.078 1 85 116 ASP A O 1
ATOM 887 N N . ALA A 1 117 ? 9.891 -6.5 10.023 1 89.75 117 ALA A N 1
ATOM 888 C CA . ALA A 1 117 ? 10.367 -7.746 10.609 1 89.75 117 ALA A CA 1
ATOM 889 C C . ALA A 1 117 ? 11.375 -8.438 9.688 1 89.75 117 ALA A C 1
ATOM 891 O O . ALA A 1 117 ? 12.375 -8.984 10.156 1 89.75 117 ALA A O 1
ATOM 892 N N . MET A 1 118 ? 11.133 -8.406 8.391 1 93.44 118 MET A N 1
ATOM 893 C CA . MET A 1 118 ? 12.047 -9.016 7.426 1 93.44 118 MET A CA 1
ATOM 894 C C . MET A 1 118 ? 13.383 -8.273 7.406 1 93.44 118 MET A C 1
ATOM 896 O O . MET A 1 118 ? 14.438 -8.898 7.301 1 93.44 118 MET A O 1
ATOM 900 N N . LYS A 1 119 ? 13.297 -6.977 7.512 1 89.62 119 LYS A N 1
ATOM 901 C CA . LYS A 1 119 ? 14.531 -6.211 7.586 1 89.62 119 LYS A CA 1
ATOM 902 C C . LYS A 1 119 ? 15.344 -6.586 8.828 1 89.62 119 LYS A C 1
ATOM 904 O O . LYS A 1 119 ? 16.578 -6.609 8.789 1 89.62 119 LYS A O 1
ATOM 909 N N . MET A 1 120 ? 14.688 -6.855 9.906 1 87.94 120 MET A N 1
ATOM 910 C CA . MET A 1 120 ? 15.359 -7.234 11.156 1 87.94 120 MET A CA 1
ATOM 911 C C . MET A 1 120 ? 15.984 -8.617 11.039 1 87.94 120 MET A C 1
ATOM 913 O O . MET A 1 120 ? 17.062 -8.867 11.586 1 87.94 120 MET A O 1
ATOM 917 N N . ILE A 1 121 ? 15.344 -9.508 10.305 1 92.62 121 ILE A N 1
ATOM 918 C CA . ILE A 1 121 ? 15.781 -10.898 10.219 1 92.62 121 ILE A CA 1
ATOM 919 C C . ILE A 1 121 ? 16.844 -11.039 9.117 1 92.62 121 ILE A C 1
ATOM 921 O O . ILE A 1 121 ? 17.875 -11.656 9.328 1 92.62 121 ILE A O 1
ATOM 925 N N . TRP A 1 122 ? 16.609 -10.375 7.91 1 95 122 TRP A N 1
ATOM 926 C CA . TRP A 1 122 ? 17.469 -10.609 6.754 1 95 122 TRP A CA 1
ATOM 927 C C . TRP A 1 122 ? 18.312 -9.375 6.441 1 95 122 TRP A C 1
ATOM 929 O O . TRP A 1 122 ? 19.172 -9.414 5.559 1 95 122 TRP A O 1
ATOM 939 N N . GLY A 1 123 ? 18.078 -8.297 7.117 1 92.06 123 GLY A N 1
ATOM 940 C CA . GLY A 1 123 ? 18.859 -7.09 6.863 1 92.06 123 GLY A CA 1
ATOM 941 C C . GLY A 1 123 ? 18.328 -6.293 5.684 1 92.06 123 GLY A C 1
ATOM 942 O O . GLY A 1 123 ? 17.234 -6.559 5.18 1 92.06 123 GLY A O 1
ATOM 943 N N . VAL A 1 124 ? 19.078 -5.32 5.203 1 90.56 124 VAL A N 1
ATOM 944 C CA . VAL A 1 124 ? 18.609 -4.395 4.18 1 90.56 124 VAL A CA 1
ATOM 945 C C . VAL A 1 124 ? 19.359 -4.645 2.873 1 90.56 124 VAL A C 1
ATOM 947 O O . VAL A 1 124 ? 19 -4.086 1.83 1 90.56 124 VAL A O 1
ATOM 950 N N . ASN A 1 125 ? 20.344 -5.527 2.906 1 92.69 125 ASN A N 1
ATOM 951 C CA . ASN A 1 125 ? 21.109 -5.844 1.703 1 92.69 125 ASN A CA 1
ATOM 952 C C . ASN A 1 125 ? 20.391 -6.875 0.837 1 92.69 125 ASN A C 1
ATOM 954 O O . ASN A 1 125 ? 19.734 -7.77 1.356 1 92.69 125 ASN A O 1
ATOM 958 N N . PRO A 1 126 ? 20.594 -6.801 -0.41 1 94.62 126 PRO A N 1
ATOM 959 C CA . PRO A 1 126 ? 19.938 -7.75 -1.312 1 94.62 126 PRO A CA 1
ATOM 960 C C . PRO A 1 126 ? 20.531 -9.156 -1.225 1 94.62 126 PRO A C 1
ATOM 962 O O . PRO A 1 126 ? 21.719 -9.312 -0.942 1 94.62 126 PRO A O 1
ATOM 965 N N . TYR A 1 127 ? 19.656 -10.141 -1.409 1 94.56 127 TYR A N 1
ATOM 966 C CA . TYR A 1 127 ? 20.062 -11.539 -1.539 1 94.56 127 TYR A CA 1
ATOM 967 C C . TYR A 1 127 ? 19.969 -12 -2.99 1 94.56 127 TYR A C 1
ATOM 969 O O . TYR A 1 127 ? 19.016 -11.656 -3.697 1 94.56 127 TYR A O 1
ATOM 977 N N . PHE A 1 128 ? 21.031 -12.727 -3.344 1 92.12 128 PHE A N 1
ATOM 978 C CA . PHE A 1 128 ? 21.062 -13.273 -4.695 1 92.12 128 PHE A CA 1
ATOM 979 C C . PHE A 1 128 ? 21.172 -14.789 -4.664 1 92.12 128 PHE A C 1
ATOM 981 O O . PHE A 1 128 ? 22.031 -15.344 -3.973 1 92.12 128 PHE A O 1
ATOM 988 N N . ALA A 1 129 ? 20.234 -15.461 -5.27 1 91 129 ALA A N 1
ATOM 989 C CA . ALA A 1 129 ? 20.25 -16.906 -5.402 1 91 129 ALA A CA 1
ATOM 990 C C . ALA A 1 129 ? 20.016 -17.328 -6.848 1 91 129 ALA A C 1
ATOM 992 O O . ALA A 1 129 ? 19.062 -18.047 -7.145 1 91 129 ALA A O 1
ATOM 993 N N . TYR A 1 130 ? 20.969 -17.047 -7.68 1 92.12 130 TYR A N 1
ATOM 994 C CA . TYR A 1 130 ? 20.797 -17.188 -9.117 1 92.12 130 TYR A CA 1
ATOM 995 C C . TYR A 1 130 ? 21.109 -18.625 -9.57 1 92.12 130 TYR A C 1
ATOM 997 O O . TYR A 1 130 ? 20.859 -18.984 -10.719 1 92.12 130 TYR A O 1
ATOM 1005 N N . GLN A 1 131 ? 21.625 -19.406 -8.719 1 90.94 131 GLN A N 1
ATOM 1006 C CA . GLN A 1 131 ? 22.188 -20.703 -9.086 1 90.94 131 GLN A CA 1
ATOM 1007 C C . GLN A 1 131 ? 21.141 -21.594 -9.742 1 90.94 131 GLN A C 1
ATOM 1009 O O . GLN A 1 131 ? 21.391 -22.172 -10.797 1 90.94 131 GLN A O 1
ATOM 1014 N N . PRO A 1 132 ? 19.953 -21.672 -9.102 1 90.94 132 PRO A N 1
ATOM 1015 C CA . PRO A 1 132 ? 18.938 -22.516 -9.75 1 90.94 132 PRO A CA 1
ATOM 1016 C C . PRO A 1 132 ? 18.578 -22.016 -11.148 1 90.94 132 PRO A C 1
ATOM 1018 O O . PRO A 1 132 ? 18.297 -22.828 -12.039 1 90.94 132 PRO A O 1
ATOM 1021 N N . TYR A 1 133 ? 18.578 -20.797 -11.305 1 93.06 133 TYR A N 1
ATOM 1022 C CA . TYR A 1 133 ? 18.266 -20.188 -12.594 1 93.06 133 TYR A CA 1
ATOM 1023 C C . TYR A 1 133 ? 19.344 -20.5 -13.625 1 93.06 133 TYR A C 1
ATOM 1025 O O . TYR A 1 133 ? 19.047 -20.875 -14.758 1 93.06 133 TYR A O 1
ATOM 1033 N N . ALA A 1 134 ? 20.562 -20.438 -13.25 1 90.94 134 ALA A N 1
ATOM 1034 C CA . ALA A 1 134 ? 21.703 -20.656 -14.133 1 90.94 134 ALA A CA 1
ATOM 1035 C C . ALA A 1 134 ? 21.891 -22.141 -14.453 1 90.94 134 ALA A C 1
ATOM 1037 O O . ALA A 1 134 ? 22.25 -22.5 -15.57 1 90.94 134 ALA A O 1
ATOM 1038 N N . GLU A 1 135 ? 21.594 -22.969 -13.484 1 90.69 135 GLU A N 1
ATOM 1039 C CA . GLU A 1 135 ? 21.875 -24.391 -13.617 1 90.69 135 GLU A CA 1
ATOM 1040 C C . GLU A 1 135 ? 20.953 -25.047 -14.648 1 90.69 135 GLU A C 1
ATOM 1042 O O . GLU A 1 135 ? 21.328 -26.047 -15.273 1 90.69 135 GLU A O 1
ATOM 1047 N N . MET A 1 136 ? 19.812 -24.516 -14.891 1 92.94 136 MET A N 1
ATOM 1048 C CA . MET A 1 136 ? 18.859 -25.125 -15.82 1 92.94 136 MET A CA 1
ATOM 1049 C C . MET A 1 136 ? 19.219 -24.797 -17.266 1 92.94 136 MET A C 1
ATOM 1051 O O . MET A 1 136 ? 18.734 -25.438 -18.203 1 92.94 136 MET A O 1
ATOM 1055 N N . GLY A 1 137 ? 20.031 -23.828 -17.453 1 93.06 137 GLY A N 1
ATOM 1056 C CA . GLY A 1 137 ? 20.547 -23.516 -18.781 1 93.06 137 GLY A CA 1
ATOM 1057 C C . GLY A 1 137 ? 19.516 -22.812 -19.656 1 93.06 137 GLY A C 1
ATOM 1058 O O . GLY A 1 137 ? 18.531 -22.266 -19.156 1 93.06 137 GLY A O 1
ATOM 1059 N N . ARG A 1 138 ? 19.859 -22.688 -20.953 1 95.44 138 ARG A N 1
ATOM 1060 C CA . ARG A 1 138 ? 19.016 -22 -21.938 1 95.44 138 ARG A CA 1
ATOM 1061 C C . ARG A 1 138 ? 18.734 -22.891 -23.141 1 95.44 138 ARG A C 1
ATOM 1063 O O . ARG A 1 138 ? 19.484 -23.828 -23.422 1 95.44 138 ARG A O 1
ATOM 1070 N N . SER A 1 139 ? 17.625 -22.719 -23.688 1 94.31 139 SER A N 1
ATOM 1071 C CA . SER A 1 139 ? 17.25 -23.391 -24.922 1 94.31 139 SER A CA 1
ATOM 1072 C C . SER A 1 139 ? 16.859 -22.391 -26 1 94.31 139 SER A C 1
ATOM 1074 O O . SER A 1 139 ? 16.594 -21.234 -25.719 1 94.31 139 SER A O 1
ATOM 1076 N N . VAL A 1 140 ? 16.938 -22.828 -27.297 1 92.25 140 VAL A N 1
ATOM 1077 C CA . VAL A 1 140 ? 16.578 -21.969 -28.438 1 92.25 140 VAL A CA 1
ATOM 1078 C C . VAL A 1 140 ? 15.164 -22.297 -28.906 1 92.25 140 VAL A C 1
ATOM 1080 O O . VAL A 1 140 ? 14.867 -23.453 -29.25 1 92.25 140 VAL A O 1
ATOM 1083 N N . LEU A 1 141 ? 14.367 -21.344 -28.734 1 88.12 141 LEU A N 1
ATOM 1084 C CA . LEU A 1 141 ? 13 -21.469 -29.234 1 88.12 141 LEU A CA 1
ATOM 1085 C C . LEU A 1 141 ? 12.727 -20.438 -30.328 1 88.12 141 LEU A C 1
ATOM 1087 O O . LEU A 1 141 ? 12.812 -19.219 -30.078 1 88.12 141 LEU A O 1
ATOM 1091 N N . ALA A 1 142 ? 12.352 -20.891 -31.531 1 85.94 142 ALA A N 1
ATOM 1092 C CA . ALA A 1 142 ? 12.062 -20.016 -32.656 1 85.94 142 ALA A CA 1
ATOM 1093 C C . ALA A 1 142 ? 13.203 -19.031 -32.875 1 85.94 142 ALA A C 1
ATOM 1095 O O . ALA A 1 142 ? 12.969 -17.828 -33.094 1 85.94 142 ALA A O 1
ATOM 1096 N N . GLY A 1 143 ? 14.453 -19.422 -32.625 1 85.56 143 GLY A N 1
ATOM 1097 C CA . GLY A 1 143 ? 15.625 -18.609 -32.844 1 85.56 143 GLY A CA 1
ATOM 1098 C C . GLY A 1 143 ? 15.992 -17.719 -31.672 1 85.56 143 GLY A C 1
ATOM 1099 O O . GLY A 1 143 ? 16.969 -16.969 -31.734 1 85.56 143 GLY A O 1
ATOM 1100 N N . LEU A 1 144 ? 15.219 -17.828 -30.609 1 89.56 144 LEU A N 1
ATOM 1101 C CA . LEU A 1 144 ? 15.477 -17 -29.422 1 89.56 144 LEU A CA 1
ATOM 1102 C C . LEU A 1 144 ? 16 -17.844 -28.266 1 89.56 144 LEU A C 1
ATOM 1104 O O . LEU A 1 144 ? 15.5 -18.953 -28.031 1 89.56 144 LEU A O 1
ATOM 1108 N N . LYS A 1 145 ? 17.031 -17.406 -27.672 1 92.25 145 LYS A N 1
ATOM 1109 C CA . LYS A 1 145 ? 17.547 -18.078 -26.469 1 92.25 145 LYS A CA 1
ATOM 1110 C C . LYS A 1 145 ? 16.672 -17.766 -25.25 1 92.25 145 LYS A C 1
ATOM 1112 O O . LYS A 1 145 ? 16.5 -16.594 -24.891 1 92.25 145 LYS A O 1
ATOM 1117 N N . VAL A 1 146 ? 16.078 -18.812 -24.719 1 94 146 VAL A N 1
ATOM 1118 C CA . VAL A 1 146 ? 15.172 -18.656 -23.594 1 94 146 VAL A CA 1
ATOM 1119 C C . VAL A 1 146 ? 15.656 -19.484 -22.406 1 94 146 VAL A C 1
ATOM 1121 O O . VAL A 1 146 ? 16.188 -20.578 -22.594 1 94 146 VAL A O 1
ATOM 1124 N N . SER A 1 147 ? 15.539 -18.938 -21.219 1 95.69 147 SER A N 1
ATOM 1125 C CA . SER A 1 147 ? 15.914 -19.656 -20 1 95.69 147 SER A CA 1
ATOM 1126 C C . SER A 1 147 ? 15 -20.844 -19.766 1 95.69 147 SER A C 1
ATOM 1128 O O . SER A 1 147 ? 13.773 -20.719 -19.828 1 95.69 147 SER A O 1
ATOM 1130 N N . ASN A 1 148 ? 15.57 -22.016 -19.469 1 96.38 148 ASN A N 1
ATOM 1131 C CA . ASN A 1 148 ? 14.781 -23.203 -19.156 1 96.38 148 ASN A CA 1
ATOM 1132 C C . ASN A 1 148 ? 14.023 -23.031 -17.844 1 96.38 148 ASN A C 1
ATOM 1134 O O . ASN A 1 148 ? 12.969 -23.641 -17.656 1 96.38 148 ASN A O 1
ATOM 1138 N N . TYR A 1 149 ? 14.609 -22.203 -16.984 1 96.44 149 TYR A N 1
ATOM 1139 C CA . TYR A 1 149 ? 13.922 -21.906 -15.734 1 96.44 149 TYR A CA 1
ATOM 1140 C C . TYR A 1 149 ? 12.617 -21.156 -15.984 1 96.44 149 TYR A C 1
ATOM 1142 O O . TYR A 1 149 ? 11.594 -21.469 -15.367 1 96.44 149 TYR A O 1
ATOM 1150 N N . ASP A 1 150 ? 12.648 -20.203 -16.891 1 96.69 150 ASP A N 1
ATOM 1151 C CA . ASP A 1 150 ? 11.453 -19.453 -17.234 1 96.69 150 ASP A CA 1
ATOM 1152 C C . ASP A 1 150 ? 10.391 -20.344 -17.859 1 96.69 150 ASP A C 1
ATOM 1154 O O . ASP A 1 150 ? 9.195 -20.188 -17.578 1 96.69 150 ASP A O 1
ATOM 1158 N N . LEU A 1 151 ? 10.859 -21.266 -18.672 1 96.06 151 LEU A N 1
ATOM 1159 C CA . LEU A 1 151 ? 9.922 -22.203 -19.281 1 96.06 151 LEU A CA 1
ATOM 1160 C C . LEU A 1 151 ? 9.312 -23.109 -18.219 1 96.06 151 LEU A C 1
ATOM 1162 O O . LEU A 1 151 ? 8.133 -23.453 -18.297 1 96.06 151 LEU A O 1
ATOM 1166 N N . MET A 1 152 ? 10.117 -23.531 -17.297 1 95.56 152 MET A N 1
ATOM 1167 C CA . MET A 1 152 ? 9.609 -24.344 -16.188 1 95.56 152 MET A CA 1
ATOM 1168 C C . MET A 1 152 ? 8.539 -23.578 -15.406 1 95.56 152 MET A C 1
ATOM 1170 O O . MET A 1 152 ? 7.535 -24.156 -14.992 1 95.56 152 MET A O 1
ATOM 1174 N N . LEU A 1 153 ? 8.734 -22.266 -15.219 1 96.38 153 LEU A N 1
ATOM 1175 C CA . LEU A 1 153 ? 7.766 -21.438 -14.5 1 96.38 153 LEU A CA 1
ATOM 1176 C C . LEU A 1 153 ? 6.43 -21.406 -15.234 1 96.38 153 LEU A C 1
ATOM 1178 O O . LEU A 1 153 ? 5.367 -21.375 -14.609 1 96.38 153 LEU A O 1
ATOM 1182 N N . VAL A 1 154 ? 6.484 -21.359 -16.531 1 97.38 154 VAL A N 1
ATOM 1183 C CA . VAL A 1 154 ? 5.262 -21.422 -17.328 1 97.38 154 VAL A CA 1
ATOM 1184 C C . VAL A 1 154 ? 4.531 -22.734 -17.047 1 97.38 154 VAL A C 1
ATOM 1186 O O . VAL A 1 154 ? 3.32 -22.734 -16.812 1 97.38 154 VAL A O 1
ATOM 1189 N N . GLY A 1 155 ? 5.285 -23.828 -17.062 1 97.44 155 GLY A N 1
ATOM 1190 C CA . GLY A 1 155 ? 4.707 -25.125 -16.766 1 97.44 155 GLY A CA 1
ATOM 1191 C C . GLY A 1 155 ? 4.117 -25.203 -15.367 1 97.44 155 GLY A C 1
ATOM 1192 O O . GLY A 1 155 ? 3 -25.688 -15.18 1 97.44 155 GLY A O 1
ATOM 1193 N N . VAL A 1 156 ? 4.867 -24.719 -14.414 1 96.94 156 VAL A N 1
ATOM 1194 C CA . VAL A 1 156 ? 4.422 -24.734 -13.023 1 96.94 156 VAL A CA 1
ATOM 1195 C C . VAL A 1 156 ? 3.146 -23.922 -12.875 1 96.94 156 VAL A C 1
ATOM 1197 O O . VAL A 1 156 ? 2.219 -24.328 -12.164 1 96.94 156 VAL A O 1
ATOM 1200 N N . SER A 1 157 ? 3.125 -22.719 -13.477 1 97.81 157 SER A N 1
ATOM 1201 C CA . SER A 1 157 ? 1.94 -21.859 -13.398 1 97.81 157 SER A CA 1
ATOM 1202 C C . SER A 1 157 ? 0.723 -22.562 -14 1 97.81 157 SER A C 1
ATOM 1204 O O . SER A 1 157 ? -0.385 -22.453 -13.469 1 97.81 157 SER A O 1
ATOM 1206 N N . LEU A 1 158 ? 0.861 -23.281 -15.109 1 97.62 158 LEU A N 1
ATOM 1207 C CA . LEU A 1 158 ? -0.23 -24.016 -15.75 1 97.62 158 LEU A CA 1
ATOM 1208 C C . LEU A 1 158 ? -0.722 -25.141 -14.852 1 97.62 158 LEU A C 1
ATOM 1210 O O . LEU A 1 158 ? -1.93 -25.344 -14.695 1 97.62 158 LEU A O 1
ATOM 1214 N N . VAL A 1 159 ? 0.182 -25.875 -14.305 1 97.5 159 VAL A N 1
ATOM 1215 C CA . VAL A 1 159 ? -0.171 -26.984 -13.438 1 97.5 159 VAL A CA 1
ATOM 1216 C C . VAL A 1 159 ? -0.899 -26.469 -12.203 1 97.5 159 VAL A C 1
ATOM 1218 O O . VAL A 1 159 ? -1.904 -27.031 -11.773 1 97.5 159 VAL A O 1
ATOM 1221 N N . LEU A 1 160 ? -0.337 -25.406 -11.68 1 96.94 160 LEU A N 1
ATOM 1222 C CA . LEU A 1 160 ? -0.961 -24.828 -10.492 1 96.94 160 LEU A CA 1
ATOM 1223 C C . LEU A 1 160 ? -2.357 -24.297 -10.82 1 96.94 160 LEU A C 1
ATOM 1225 O O . LEU A 1 160 ? -3.299 -24.516 -10.047 1 96.94 160 LEU A O 1
ATOM 1229 N N . GLY A 1 161 ? -2.445 -23.547 -11.906 1 96.62 161 GLY A N 1
ATOM 1230 C CA . GLY A 1 161 ? -3.748 -23.047 -12.32 1 96.62 161 GLY A CA 1
ATOM 1231 C C . GLY A 1 161 ? -4.762 -24.156 -12.547 1 96.62 161 GLY A C 1
ATOM 1232 O O . GLY A 1 161 ? -5.898 -24.078 -12.086 1 96.62 161 GLY A O 1
ATOM 1233 N N . LEU A 1 162 ? -4.363 -25.203 -13.211 1 96.56 162 LEU A N 1
ATOM 1234 C CA . LEU A 1 162 ? -5.238 -26.328 -13.484 1 96.56 162 LEU A CA 1
ATOM 1235 C C . LEU A 1 162 ? -5.598 -27.062 -12.195 1 96.56 162 LEU A C 1
ATOM 1237 O O . LEU A 1 162 ? -6.738 -27.5 -12.023 1 96.56 162 LEU A O 1
ATOM 1241 N N . SER A 1 163 ? -4.621 -27.234 -11.359 1 96.69 163 SER A N 1
ATOM 1242 C CA . SER A 1 163 ? -4.867 -27.906 -10.086 1 96.69 163 SER A CA 1
ATOM 1243 C C . SER A 1 163 ? -5.875 -27.125 -9.242 1 96.69 163 SER A C 1
ATOM 1245 O O . SER A 1 163 ? -6.766 -27.719 -8.633 1 96.69 163 SER A O 1
ATOM 1247 N N . LEU A 1 164 ? -5.707 -25.812 -9.18 1 95.88 164 LEU A N 1
ATOM 1248 C CA . LEU A 1 164 ? -6.637 -24.984 -8.422 1 95.88 164 LEU A CA 1
ATOM 1249 C C . LEU A 1 164 ? -8.031 -25.031 -9.031 1 95.88 164 LEU A C 1
ATOM 1251 O O . LEU A 1 164 ? -9.031 -25.109 -8.305 1 95.88 164 LEU A O 1
ATOM 1255 N N . TRP A 1 165 ? -8.047 -24.969 -10.32 1 93.31 165 TRP A N 1
ATOM 1256 C CA . TRP A 1 165 ? -9.328 -25.047 -11.023 1 93.31 165 TRP A CA 1
ATOM 1257 C C . TRP A 1 165 ? -10.016 -26.375 -10.766 1 93.31 165 TRP A C 1
ATOM 1259 O O . TRP A 1 165 ? -11.211 -26.406 -10.453 1 93.31 165 TRP A O 1
ATOM 1269 N N . LEU A 1 166 ? -9.32 -27.484 -10.852 1 94.75 166 LEU A N 1
ATOM 1270 C CA . LEU A 1 166 ? -9.867 -28.812 -10.609 1 94.75 166 LEU A CA 1
ATOM 1271 C C . LEU A 1 166 ? -10.297 -28.969 -9.156 1 94.75 166 LEU A C 1
ATOM 1273 O O . LEU A 1 166 ? -11.328 -29.594 -8.867 1 94.75 166 LEU A O 1
ATOM 1277 N N . TRP A 1 167 ? -9.484 -28.438 -8.297 1 93.5 167 TRP A N 1
ATOM 1278 C CA . TRP A 1 167 ? -9.805 -28.484 -6.875 1 93.5 167 TRP A CA 1
ATOM 1279 C C . TRP A 1 167 ? -11.117 -27.75 -6.594 1 93.5 167 TRP A C 1
ATOM 1281 O O . TRP A 1 167 ? -11.992 -28.281 -5.906 1 93.5 167 TRP A O 1
ATOM 1291 N N . LEU A 1 168 ? -11.359 -26.609 -7.164 1 90 168 LEU A N 1
ATOM 1292 C CA . LEU A 1 168 ? -12.531 -25.781 -6.922 1 90 168 LEU A CA 1
ATOM 1293 C C . LEU A 1 168 ? -13.766 -26.375 -7.59 1 90 168 LEU A C 1
ATOM 1295 O O . LEU A 1 168 ? -14.867 -26.328 -7.027 1 90 168 LEU A O 1
ATOM 1299 N N . GLU A 1 169 ? -13.586 -27.047 -8.75 1 90.19 169 GLU A N 1
ATOM 1300 C CA . GLU A 1 169 ? -14.734 -27.438 -9.562 1 90.19 169 GLU A CA 1
ATOM 1301 C C . GLU A 1 169 ? -15.078 -28.906 -9.359 1 90.19 169 GLU A C 1
ATOM 1303 O O . GLU A 1 169 ? -16.219 -29.312 -9.555 1 90.19 169 GLU A O 1
ATOM 1308 N N . ARG A 1 170 ? -14.102 -29.656 -8.867 1 93.62 170 ARG A N 1
ATOM 1309 C CA . ARG A 1 170 ? -14.352 -31.094 -8.977 1 93.62 170 ARG A CA 1
ATOM 1310 C C . ARG A 1 170 ? -14.227 -31.781 -7.617 1 93.62 170 ARG A C 1
ATOM 1312 O O . ARG A 1 170 ? -14.445 -32.969 -7.504 1 93.62 170 ARG A O 1
ATOM 1319 N N . THR A 1 171 ? -13.914 -31.156 -6.648 1 94.62 171 THR A N 1
ATOM 1320 C CA . THR A 1 171 ? -13.742 -31.828 -5.359 1 94.62 171 THR A CA 1
ATOM 1321 C C . THR A 1 171 ? -14.867 -31.438 -4.398 1 94.62 171 THR A C 1
ATOM 1323 O O . THR A 1 171 ? -15.617 -30.5 -4.656 1 94.62 171 THR A O 1
ATOM 1326 N N . HIS A 1 172 ? -15.016 -32.219 -3.328 1 93.19 172 HIS A N 1
ATOM 1327 C CA . HIS A 1 172 ? -15.992 -31.953 -2.285 1 93.19 172 HIS A CA 1
ATOM 1328 C C . HIS A 1 172 ? -15.68 -30.656 -1.558 1 93.19 172 HIS A C 1
ATOM 1330 O O . HIS A 1 172 ? -16.594 -29.875 -1.258 1 93.19 172 HIS A O 1
ATOM 1336 N N . GLN A 1 173 ? -14.414 -30.438 -1.353 1 92.88 173 GLN A N 1
ATOM 1337 C CA . GLN A 1 173 ? -14.008 -29.188 -0.717 1 92.88 173 GLN A CA 1
ATOM 1338 C C . GLN A 1 173 ? -14.367 -27.984 -1.587 1 92.88 173 GLN A C 1
ATOM 1340 O O . GLN A 1 173 ? -14.781 -26.938 -1.075 1 92.88 173 GLN A O 1
ATOM 1345 N N . GLY A 1 174 ? -14.156 -28.172 -2.855 1 92.12 174 GLY A N 1
ATOM 1346 C CA . GLY A 1 174 ? -14.531 -27.125 -3.793 1 92.12 174 GLY A CA 1
ATOM 1347 C C . GLY A 1 174 ? -16.016 -26.797 -3.756 1 92.12 174 GLY A C 1
ATOM 1348 O O . GLY A 1 174 ? -16.406 -25.641 -3.84 1 92.12 174 GLY A O 1
ATOM 1349 N N . LYS A 1 175 ? -16.828 -27.781 -3.561 1 92.56 175 LYS A N 1
ATOM 1350 C CA . LYS A 1 175 ? -18.281 -27.578 -3.463 1 92.56 175 LYS A CA 1
ATOM 1351 C C . LYS A 1 175 ? -18.641 -26.781 -2.215 1 92.56 175 LYS A C 1
ATOM 1353 O O . LYS A 1 175 ? -19.5 -25.891 -2.264 1 92.56 175 LYS A O 1
ATOM 1358 N N . VAL A 1 176 ? -18 -27.125 -1.236 1 93.19 176 VAL A N 1
ATOM 1359 C CA . VAL A 1 176 ? -18.234 -26.422 0.019 1 93.19 176 VAL A CA 1
ATOM 1360 C C . VAL A 1 176 ? -17.812 -24.969 -0.121 1 93.19 176 VAL A C 1
ATOM 1362 O O . VAL A 1 176 ? -18.516 -24.062 0.328 1 93.19 176 VAL A O 1
ATOM 1365 N N . LEU A 1 177 ? -16.688 -24.766 -0.754 1 92.62 177 LEU A N 1
ATOM 1366 C CA . LEU A 1 177 ? -16.188 -23.422 -0.96 1 92.62 177 LEU A CA 1
ATOM 1367 C C . LEU A 1 177 ? -17.141 -22.594 -1.813 1 92.62 177 LEU A C 1
ATOM 1369 O O . LEU A 1 177 ? -17.438 -21.438 -1.498 1 92.62 177 LEU A O 1
ATOM 1373 N N . ARG A 1 178 ? -17.641 -23.219 -2.805 1 91.19 178 ARG A N 1
ATOM 1374 C CA . ARG A 1 178 ? -18.578 -22.516 -3.691 1 91.19 178 ARG A CA 1
ATOM 1375 C C . ARG A 1 178 ? -19.875 -22.172 -2.967 1 91.19 178 ARG A C 1
ATOM 1377 O O . ARG A 1 178 ? -20.453 -21.125 -3.201 1 91.19 178 ARG A O 1
ATOM 1384 N N . ALA A 1 179 ? -20.312 -23.016 -2.125 1 91.81 179 ALA A N 1
ATOM 1385 C CA . ALA A 1 179 ? -21.484 -22.75 -1.315 1 91.81 179 ALA A CA 1
ATOM 1386 C C . ALA A 1 179 ? -21.266 -21.562 -0.385 1 91.81 179 ALA A C 1
ATOM 1388 O O . ALA A 1 179 ? -22.141 -20.703 -0.233 1 91.81 179 ALA A O 1
ATOM 1389 N N . VAL A 1 180 ? -20.047 -21.5 0.165 1 91.44 180 VAL A N 1
ATOM 1390 C CA . VAL A 1 180 ? -19.703 -20.422 1.075 1 91.44 180 VAL A CA 1
ATOM 1391 C C . VAL A 1 180 ? -19.625 -19.109 0.3 1 91.44 180 VAL A C 1
ATOM 1393 O O . VAL A 1 180 ? -20.062 -18.062 0.786 1 91.44 180 VAL A O 1
ATOM 1396 N N . ILE A 1 181 ? -19.094 -19.188 -0.903 1 88.31 181 ILE A N 1
ATOM 1397 C CA . ILE A 1 181 ? -18.938 -18.016 -1.759 1 88.31 181 ILE A CA 1
ATOM 1398 C C . ILE A 1 181 ? -20.312 -17.469 -2.135 1 88.31 181 ILE A C 1
ATOM 1400 O O . ILE A 1 181 ? -20.516 -16.25 -2.16 1 88.31 181 ILE A O 1
ATOM 1404 N N . HIS A 1 182 ? -21.25 -18.344 -2.307 1 87.69 182 HIS A N 1
ATOM 1405 C CA . HIS A 1 182 ? -22.578 -17.938 -2.75 1 87.69 182 HIS A CA 1
ATOM 1406 C C . HIS A 1 182 ? -23.375 -17.328 -1.604 1 87.69 182 HIS A C 1
ATOM 1408 O O . HIS A 1 182 ? -24 -16.281 -1.776 1 87.69 182 HIS A O 1
ATOM 1414 N N . ASP A 1 183 ? -23.359 -18.016 -0.49 1 92.5 183 ASP A N 1
ATOM 1415 C CA . ASP A 1 183 ? -24.094 -17.531 0.671 1 92.5 183 ASP A CA 1
ATOM 1416 C C . ASP A 1 183 ? -23.531 -18.109 1.966 1 92.5 183 ASP A C 1
ATOM 1418 O O . ASP A 1 183 ? -23.859 -19.234 2.344 1 92.5 183 ASP A O 1
ATOM 1422 N N . ARG A 1 184 ? -22.828 -17.234 2.627 1 90.31 184 ARG A N 1
ATOM 1423 C CA . ARG A 1 184 ? -22.172 -17.672 3.85 1 90.31 184 ARG A CA 1
ATOM 1424 C C . ARG A 1 184 ? -23.188 -18.125 4.895 1 90.31 184 ARG A C 1
ATOM 1426 O O . ARG A 1 184 ? -22.984 -19.109 5.598 1 90.31 184 ARG A O 1
ATOM 1433 N N . GLU A 1 185 ? -24.281 -17.391 4.984 1 91.44 185 GLU A N 1
ATOM 1434 C CA . GLU A 1 185 ? -25.312 -17.672 5.988 1 91.44 185 GLU A CA 1
ATOM 1435 C C . GLU A 1 185 ? -25.984 -19.016 5.711 1 91.44 185 GLU A C 1
ATOM 1437 O O . GLU A 1 185 ? -26.203 -19.812 6.625 1 91.44 185 GLU A O 1
ATOM 1442 N N . VAL A 1 186 ? -26.266 -19.188 4.445 1 92.5 186 VAL A N 1
ATOM 1443 C CA . VAL A 1 186 ? -26.922 -20.422 4.059 1 92.5 186 VAL A CA 1
ATOM 1444 C C . VAL A 1 186 ? -25.953 -21.594 4.277 1 92.5 186 VAL A C 1
ATOM 1446 O O . VAL A 1 186 ? -26.359 -22.656 4.762 1 92.5 186 VAL A O 1
ATOM 1449 N N . ALA A 1 187 ? -24.703 -21.406 3.957 1 94.38 187 ALA A N 1
ATOM 1450 C CA . ALA A 1 187 ? -23.703 -22.453 4.164 1 94.38 187 ALA A CA 1
ATOM 1451 C C . ALA A 1 187 ? -23.594 -22.828 5.641 1 94.38 187 ALA A C 1
ATOM 1453 O O . ALA A 1 187 ? -23.531 -24 5.992 1 94.38 187 ALA A O 1
ATOM 1454 N N . GLN A 1 188 ? -23.656 -21.812 6.449 1 93.88 188 GLN A N 1
ATOM 1455 C CA . GLN A 1 188 ? -23.594 -22.047 7.887 1 93.88 188 GLN A CA 1
ATOM 1456 C C . GLN A 1 188 ? -24.812 -22.797 8.383 1 93.88 188 GLN A C 1
ATOM 1458 O O . GLN A 1 188 ? -24.703 -23.688 9.234 1 93.88 188 GLN A O 1
ATOM 1463 N N . ALA A 1 189 ? -25.953 -22.422 7.832 1 94.75 189 ALA A N 1
ATOM 1464 C CA . ALA A 1 189 ? -27.203 -23.078 8.203 1 94.75 189 ALA A CA 1
ATOM 1465 C C . ALA A 1 189 ? -27.188 -24.547 7.797 1 94.75 189 ALA A C 1
ATOM 1467 O O . ALA A 1 189 ? -27.828 -25.375 8.438 1 94.75 189 ALA A O 1
ATOM 1468 N N . MET A 1 190 ? -26.375 -24.891 6.844 1 95.25 190 MET A N 1
ATOM 1469 C CA . MET A 1 190 ? -26.281 -26.25 6.348 1 95.25 190 MET A CA 1
ATOM 1470 C C . MET A 1 190 ? -25.188 -27.016 7.078 1 95.25 190 MET A C 1
ATOM 1472 O O . MET A 1 190 ? -24.859 -28.156 6.703 1 95.25 190 MET A O 1
ATOM 1476 N N . GLY A 1 191 ? -24.578 -26.391 8.062 1 94.25 191 GLY A N 1
ATOM 1477 C CA . GLY A 1 191 ? -23.641 -27.094 8.922 1 94.25 191 GLY A CA 1
ATOM 1478 C C . GLY A 1 191 ? -22.188 -26.859 8.539 1 94.25 191 GLY A C 1
ATOM 1479 O O . GLY A 1 191 ? -21.297 -27.516 9.086 1 94.25 191 GLY A O 1
ATOM 1480 N N . VAL A 1 192 ? -22.016 -26.078 7.629 1 94.69 192 VAL A N 1
ATOM 1481 C CA . VAL A 1 192 ? -20.641 -25.797 7.215 1 94.69 192 VAL A CA 1
ATOM 1482 C C . VAL A 1 192 ? -19.969 -24.875 8.234 1 94.69 192 VAL A C 1
ATOM 1484 O O . VAL A 1 192 ? -20.547 -23.875 8.641 1 94.69 192 VAL A O 1
ATOM 1487 N N . ASN A 1 193 ? -18.797 -25.312 8.727 1 94.81 193 ASN A N 1
ATOM 1488 C CA . ASN A 1 193 ? -18 -24.438 9.578 1 94.81 193 ASN A CA 1
ATOM 1489 C C . ASN A 1 193 ? -17.234 -23.391 8.758 1 94.81 193 ASN A C 1
ATOM 1491 O O . ASN A 1 193 ? -16.109 -23.641 8.336 1 94.81 193 ASN A O 1
ATOM 1495 N N . VAL A 1 194 ? -17.797 -22.281 8.641 1 91.44 194 VAL A N 1
ATOM 1496 C CA . VAL A 1 194 ? -17.266 -21.219 7.777 1 91.44 194 VAL A CA 1
ATOM 1497 C C . VAL A 1 194 ? -15.906 -20.766 8.297 1 91.44 194 VAL A C 1
ATOM 1499 O O . VAL A 1 194 ? -15.008 -20.453 7.508 1 91.44 194 VAL A O 1
ATOM 1502 N N . ARG A 1 195 ? -15.719 -20.812 9.57 1 89.88 195 ARG A N 1
ATOM 1503 C CA . ARG A 1 195 ? -14.445 -20.406 10.156 1 89.88 195 ARG A CA 1
ATOM 1504 C C . ARG A 1 195 ? -13.32 -21.328 9.711 1 89.88 195 ARG A C 1
ATOM 1506 O O . ARG A 1 195 ? -12.211 -20.875 9.422 1 89.88 195 ARG A O 1
ATOM 1513 N N . ARG A 1 196 ? -13.602 -22.531 9.688 1 92.12 196 ARG A N 1
ATOM 1514 C CA . ARG A 1 196 ? -12.609 -23.516 9.242 1 92.12 196 ARG A CA 1
ATOM 1515 C C . ARG A 1 196 ? -12.297 -23.344 7.758 1 92.12 196 ARG A C 1
ATOM 1517 O O . ARG A 1 196 ? -11.156 -23.5 7.336 1 92.12 196 ARG A O 1
ATOM 1524 N N . VAL A 1 197 ? -13.328 -23.078 7.02 1 92.81 197 VAL A N 1
ATOM 1525 C CA . VAL A 1 197 ? -13.148 -22.844 5.59 1 92.81 197 VAL A CA 1
ATOM 1526 C C . VAL A 1 197 ? -12.266 -21.625 5.367 1 92.81 197 VAL A C 1
ATOM 1528 O O . VAL A 1 197 ? -11.336 -21.656 4.559 1 92.81 197 VAL A O 1
ATOM 1531 N N . PHE A 1 198 ? -12.477 -20.609 6.125 1 92.62 198 PHE A N 1
ATOM 1532 C CA . PHE A 1 198 ? -11.688 -19.391 6.012 1 92.62 198 PHE A CA 1
ATOM 1533 C C . PHE A 1 198 ? -10.234 -19.641 6.379 1 92.62 198 PHE A C 1
ATOM 1535 O O . PHE A 1 198 ? -9.32 -19.172 5.695 1 92.62 198 PHE A O 1
ATOM 1542 N N . THR A 1 199 ? -10.07 -20.438 7.398 1 93 199 THR A N 1
ATOM 1543 C CA . THR A 1 199 ? -8.711 -20.75 7.836 1 93 199 THR A CA 1
ATOM 1544 C C . THR A 1 199 ? -7.965 -21.531 6.762 1 93 199 THR A C 1
ATOM 1546 O O . THR A 1 199 ? -6.82 -21.219 6.438 1 93 199 THR A O 1
ATOM 1549 N N . LEU A 1 200 ? -8.586 -22.484 6.203 1 93.69 200 LEU A N 1
ATOM 1550 C CA . LEU A 1 200 ? -7.965 -23.312 5.184 1 93.69 200 LEU A CA 1
ATOM 1551 C C . LEU A 1 200 ? -7.629 -22.5 3.938 1 93.69 200 LEU A C 1
ATOM 1553 O O . LEU A 1 200 ? -6.543 -22.641 3.371 1 93.69 200 LEU A O 1
ATOM 1557 N N . VAL A 1 201 ? -8.555 -21.688 3.562 1 94.69 201 VAL A N 1
ATOM 1558 C CA . VAL A 1 201 ? -8.375 -20.891 2.352 1 94.69 201 VAL A CA 1
ATOM 1559 C C . VAL A 1 201 ? -7.262 -19.875 2.564 1 94.69 201 VAL A C 1
ATOM 1561 O O . VAL A 1 201 ? -6.457 -19.625 1.661 1 94.69 201 VAL A O 1
ATOM 1564 N N . PHE A 1 202 ? -7.246 -19.344 3.738 1 95.38 202 PHE A N 1
ATOM 1565 C CA . PHE A 1 202 ? -6.203 -18.359 4.012 1 95.38 202 PHE A CA 1
ATOM 1566 C C . PHE A 1 202 ? -4.828 -19.016 3.99 1 95.38 202 PHE A C 1
ATOM 1568 O O . PHE A 1 202 ? -3.885 -18.469 3.414 1 95.38 202 PHE A O 1
ATOM 1575 N N . ILE A 1 203 ? -4.707 -20.141 4.609 1 96.44 203 ILE A N 1
ATOM 1576 C CA . ILE A 1 203 ? -3.443 -20.859 4.645 1 96.44 203 ILE A CA 1
ATOM 1577 C C . ILE A 1 203 ? -3.029 -21.25 3.225 1 96.44 203 ILE A C 1
ATOM 1579 O O . ILE A 1 203 ? -1.872 -21.078 2.838 1 96.44 203 ILE A O 1
ATOM 1583 N N . LEU A 1 204 ? -3.953 -21.75 2.463 1 96.12 204 LEU A N 1
ATOM 1584 C CA . LEU A 1 204 ? -3.668 -22.109 1.076 1 96.12 204 LEU A CA 1
ATOM 1585 C C . LEU A 1 204 ? -3.174 -20.891 0.297 1 96.12 204 LEU A C 1
ATOM 1587 O O . LEU A 1 204 ? -2.188 -20.969 -0.438 1 96.12 204 LEU A O 1
ATOM 1591 N N . GLY A 1 205 ? -3.871 -19.781 0.455 1 97.06 205 GLY A N 1
ATOM 1592 C CA . GLY A 1 205 ? -3.469 -18.547 -0.22 1 97.06 205 GLY A CA 1
ATOM 1593 C C . GLY A 1 205 ? -2.086 -18.078 0.183 1 97.06 205 GLY A C 1
ATOM 1594 O O . GLY A 1 205 ? -1.312 -17.609 -0.658 1 97.06 205 GLY A O 1
ATOM 1595 N N . THR A 1 206 ? -1.794 -18.156 1.455 1 97.88 206 THR A N 1
ATOM 1596 C CA . THR A 1 206 ? -0.487 -17.75 1.953 1 97.88 206 THR A CA 1
ATOM 1597 C C . THR A 1 206 ? 0.612 -18.656 1.396 1 97.88 206 THR A C 1
ATOM 1599 O O . THR A 1 206 ? 1.678 -18.172 1.004 1 97.88 206 THR A O 1
ATOM 1602 N N . VAL A 1 207 ? 0.32 -19.906 1.339 1 98 207 VAL A N 1
ATOM 1603 C CA . VAL A 1 207 ? 1.281 -20.859 0.799 1 98 207 VAL A CA 1
ATOM 1604 C C . VAL A 1 207 ? 1.532 -20.562 -0.678 1 98 207 VAL A C 1
ATOM 1606 O O . VAL A 1 207 ? 2.674 -20.609 -1.141 1 98 207 VAL A O 1
ATOM 1609 N N . LEU A 1 208 ? 0.505 -20.297 -1.392 1 98.06 208 LEU A N 1
ATOM 1610 C CA . LEU A 1 208 ? 0.659 -19.938 -2.797 1 98.06 208 LEU A CA 1
ATOM 1611 C C . LEU A 1 208 ? 1.473 -18.656 -2.949 1 98.06 208 LEU A C 1
ATOM 1613 O O . LEU A 1 208 ? 2.281 -18.531 -3.871 1 98.06 208 LEU A O 1
ATOM 1617 N N . GLY A 1 209 ? 1.268 -17.688 -2.049 1 98.19 209 GLY A N 1
ATOM 1618 C CA . GLY A 1 209 ? 2.053 -16.469 -2.059 1 98.19 209 GLY A CA 1
ATOM 1619 C C . GLY A 1 209 ? 3.529 -16.703 -1.811 1 98.19 209 GLY A C 1
ATOM 1620 O O . GLY A 1 209 ? 4.379 -16.188 -2.541 1 98.19 209 GLY A O 1
ATOM 1621 N N . THR A 1 210 ? 3.807 -17.484 -0.789 1 98.56 210 THR A N 1
ATOM 1622 C CA . THR A 1 210 ? 5.199 -17.797 -0.477 1 98.56 210 THR A CA 1
ATOM 1623 C C . THR A 1 210 ? 5.84 -18.609 -1.591 1 98.56 210 THR A C 1
ATOM 1625 O O . THR A 1 210 ? 7.023 -18.453 -1.893 1 98.56 210 THR A O 1
ATOM 1628 N N . LEU A 1 211 ? 5.074 -19.5 -2.176 1 98.12 211 LEU A N 1
ATOM 1629 C CA . LEU A 1 211 ? 5.574 -20.281 -3.293 1 98.12 211 LEU A CA 1
ATOM 1630 C C . LEU A 1 211 ? 5.934 -19.391 -4.477 1 98.12 211 LEU A C 1
ATOM 1632 O O . LEU A 1 211 ? 6.969 -19.594 -5.117 1 98.12 211 LEU A O 1
ATOM 1636 N N . ALA A 1 212 ? 5.086 -18.438 -4.766 1 98.25 212 ALA A N 1
ATOM 1637 C CA . ALA A 1 212 ? 5.363 -17.5 -5.848 1 98.25 212 ALA A CA 1
ATOM 1638 C C . ALA A 1 212 ? 6.668 -16.75 -5.602 1 98.25 212 ALA A C 1
ATOM 1640 O O . ALA A 1 212 ? 7.488 -16.594 -6.512 1 98.25 212 ALA A O 1
ATOM 1641 N N . GLY A 1 213 ? 6.855 -16.312 -4.383 1 98.06 213 GLY A N 1
ATOM 1642 C CA . GLY A 1 213 ? 8.086 -15.633 -4.031 1 98.06 213 GLY A CA 1
ATOM 1643 C C . GLY A 1 213 ? 9.32 -16.516 -4.145 1 98.06 213 GLY A C 1
ATOM 1644 O O . GLY A 1 213 ? 10.336 -16.094 -4.699 1 98.06 213 GLY A O 1
ATOM 1645 N N . ALA A 1 214 ? 9.203 -17.688 -3.674 1 97.88 214 ALA A N 1
ATOM 1646 C CA . ALA A 1 214 ? 10.32 -18.625 -3.701 1 97.88 214 ALA A CA 1
ATOM 1647 C C . ALA A 1 214 ? 10.727 -18.953 -5.133 1 97.88 214 ALA A C 1
ATOM 1649 O O . ALA A 1 214 ? 11.922 -19.016 -5.449 1 97.88 214 ALA A O 1
ATOM 1650 N N . LEU A 1 215 ? 9.734 -19.141 -5.969 1 96.75 215 LEU A N 1
ATOM 1651 C CA . LEU A 1 215 ? 10 -19.516 -7.355 1 96.75 215 LEU A CA 1
ATOM 1652 C C . LEU A 1 215 ? 10.57 -18.344 -8.141 1 96.75 215 LEU A C 1
ATOM 1654 O O . LEU A 1 215 ? 11.227 -18.531 -9.164 1 96.75 215 LEU A O 1
ATOM 1658 N N . THR A 1 216 ? 10.359 -17.172 -7.652 1 95.56 216 THR A N 1
ATOM 1659 C CA . THR A 1 216 ? 10.836 -15.969 -8.336 1 95.56 216 THR A CA 1
ATOM 1660 C C . THR A 1 216 ? 12.234 -15.594 -7.859 1 95.56 216 THR A C 1
ATOM 1662 O O . THR A 1 216 ? 12.992 -14.938 -8.578 1 95.56 216 THR A O 1
ATOM 1665 N N . ALA A 1 217 ? 12.594 -15.984 -6.73 1 96 217 ALA A N 1
ATOM 1666 C CA . ALA A 1 217 ? 13.797 -15.539 -6.031 1 96 217 ALA A CA 1
ATOM 1667 C C . ALA A 1 217 ? 15.039 -15.758 -6.883 1 96 217 ALA A C 1
ATOM 1669 O O . ALA A 1 217 ? 15.906 -14.883 -6.965 1 96 217 ALA A O 1
ATOM 1670 N N . PRO A 1 218 ? 15.18 -16.875 -7.621 1 94.81 218 PRO A N 1
ATOM 1671 C CA . PRO A 1 218 ? 16.406 -17.094 -8.391 1 94.81 218 PRO A CA 1
ATOM 1672 C C . PRO A 1 218 ? 16.547 -16.141 -9.57 1 94.81 218 PRO A C 1
ATOM 1674 O O . PRO A 1 218 ? 17.641 -16.016 -10.133 1 94.81 218 PRO A O 1
ATOM 1677 N N . ALA A 1 219 ? 15.492 -15.477 -9.906 1 94.75 219 ALA A N 1
ATOM 1678 C CA . ALA A 1 219 ? 15.5 -14.648 -11.109 1 94.75 219 ALA A CA 1
ATOM 1679 C C . ALA A 1 219 ? 15.602 -13.172 -10.758 1 94.75 219 ALA A C 1
ATOM 1681 O O . ALA A 1 219 ? 15.609 -12.312 -11.648 1 94.75 219 ALA A O 1
ATOM 1682 N N . ILE A 1 220 ? 15.656 -12.859 -9.469 1 94 220 ILE A N 1
ATOM 1683 C CA . ILE A 1 220 ? 15.641 -11.445 -9.094 1 94 220 ILE A CA 1
ATOM 1684 C C . ILE A 1 220 ? 16.594 -11.219 -7.918 1 94 220 ILE A C 1
ATOM 1686 O O . ILE A 1 220 ? 17.109 -12.172 -7.332 1 94 220 ILE A O 1
ATOM 1690 N N . SER A 1 221 ? 16.891 -9.906 -7.703 1 95.31 221 SER A N 1
ATOM 1691 C CA . SER A 1 221 ? 17.516 -9.484 -6.453 1 95.31 221 SER A CA 1
ATOM 1692 C C . SER A 1 221 ? 16.469 -9.305 -5.352 1 95.31 221 SER A C 1
ATOM 1694 O O . SER A 1 221 ? 15.609 -8.43 -5.445 1 95.31 221 SER A O 1
ATOM 1696 N N . VAL A 1 222 ? 16.562 -10.133 -4.355 1 96.62 222 VAL A N 1
ATOM 1697 C CA . VAL A 1 222 ? 15.602 -10.039 -3.258 1 96.62 222 VAL A CA 1
ATOM 1698 C C . VAL A 1 222 ? 16.031 -8.945 -2.283 1 96.62 222 VAL A C 1
ATOM 1700 O O . VAL A 1 222 ? 17.094 -9.055 -1.651 1 96.62 222 VAL A O 1
ATOM 1703 N N . ALA A 1 223 ? 15.289 -7.914 -2.26 1 95.38 223 ALA A N 1
ATOM 1704 C CA . ALA A 1 223 ? 15.625 -6.746 -1.448 1 95.38 223 ALA A CA 1
ATOM 1705 C C . ALA A 1 223 ? 14.383 -6.188 -0.752 1 95.38 223 ALA A C 1
ATOM 1707 O O . ALA A 1 223 ? 13.258 -6.52 -1.121 1 95.38 223 ALA A O 1
ATOM 1708 N N . PRO A 1 224 ? 14.594 -5.395 0.297 1 90.69 224 PRO A N 1
ATOM 1709 C CA . PRO A 1 224 ? 13.445 -4.781 0.974 1 90.69 224 PRO A CA 1
ATOM 1710 C C . PRO A 1 224 ? 12.539 -4.008 0.018 1 90.69 224 PRO A C 1
ATOM 1712 O O . PRO A 1 224 ? 13.031 -3.342 -0.898 1 90.69 224 PRO A O 1
ATOM 1715 N N . GLY A 1 225 ? 11.289 -4.09 0.235 1 88.88 225 GLY A N 1
ATOM 1716 C CA . GLY A 1 225 ? 10.352 -3.332 -0.577 1 88.88 225 GLY A CA 1
ATOM 1717 C C . GLY A 1 225 ? 9.719 -4.156 -1.68 1 88.88 225 GLY A C 1
ATOM 1718 O O . GLY A 1 225 ? 8.734 -3.732 -2.295 1 88.88 225 GLY A O 1
ATOM 1719 N N . ILE A 1 226 ? 10.203 -5.371 -1.868 1 93.31 226 ILE A N 1
ATOM 1720 C CA . ILE A 1 226 ? 9.695 -6.16 -2.984 1 93.31 226 ILE A CA 1
ATOM 1721 C C . ILE A 1 226 ? 8.227 -6.508 -2.744 1 93.31 226 ILE A C 1
ATOM 1723 O O . ILE A 1 226 ? 7.434 -6.566 -3.686 1 93.31 226 ILE A O 1
ATOM 1727 N N . GLY A 1 227 ? 7.848 -6.715 -1.487 1 93.44 227 GLY A N 1
ATOM 1728 C CA . GLY A 1 227 ? 6.465 -7.016 -1.154 1 93.44 227 GLY A CA 1
ATOM 1729 C C . GLY A 1 227 ? 5.516 -5.875 -1.472 1 93.44 227 GLY A C 1
ATOM 1730 O O . GLY A 1 227 ? 4.395 -6.105 -1.934 1 93.44 227 GLY A O 1
ATOM 1731 N N . VAL A 1 228 ? 5.973 -4.676 -1.301 1 88.25 228 VAL A N 1
ATOM 1732 C CA . VAL A 1 228 ? 5.164 -3.484 -1.535 1 88.25 228 VAL A CA 1
ATOM 1733 C C . VAL A 1 228 ? 4.934 -3.301 -3.033 1 88.25 228 VAL A C 1
ATOM 1735 O O . VAL A 1 228 ? 3.859 -2.867 -3.455 1 88.25 228 VAL A O 1
ATOM 1738 N N . GLU A 1 229 ? 5.852 -3.701 -3.771 1 86.56 229 GLU A N 1
ATOM 1739 C CA . GLU A 1 229 ? 5.75 -3.537 -5.219 1 86.56 229 GLU A CA 1
ATOM 1740 C C . GLU A 1 229 ? 4.898 -4.641 -5.84 1 86.56 229 GLU A C 1
ATOM 1742 O O . GLU A 1 229 ? 4.078 -4.371 -6.719 1 86.56 229 GLU A O 1
ATOM 1747 N N . ILE A 1 230 ? 5.059 -5.789 -5.262 1 91.94 230 ILE A N 1
ATOM 1748 C CA . ILE A 1 230 ? 4.43 -6.945 -5.895 1 91.94 230 ILE A CA 1
ATOM 1749 C C . ILE A 1 230 ? 2.926 -6.922 -5.629 1 91.94 230 ILE A C 1
ATOM 1751 O O . ILE A 1 230 ? 2.137 -7.387 -6.453 1 91.94 230 ILE A O 1
ATOM 1755 N N . ILE A 1 231 ? 2.502 -6.41 -4.492 1 92.25 231 ILE A N 1
ATOM 1756 C CA . ILE A 1 231 ? 1.095 -6.461 -4.117 1 92.25 231 ILE A CA 1
ATOM 1757 C C . ILE A 1 231 ? 0.262 -5.664 -5.121 1 92.25 231 ILE A C 1
ATOM 1759 O O . ILE A 1 231 ? -0.875 -6.035 -5.422 1 92.25 231 ILE A O 1
ATOM 1763 N N . VAL A 1 232 ? 0.775 -4.648 -5.691 1 85 232 VAL A N 1
ATOM 1764 C CA . VAL A 1 232 ? 0.047 -3.848 -6.672 1 85 232 VAL A CA 1
ATOM 1765 C C . VAL A 1 232 ? -0.135 -4.645 -7.961 1 85 232 VAL A C 1
ATOM 1767 O O . VAL A 1 232 ? -1.191 -4.582 -8.594 1 85 232 VAL A O 1
ATOM 1770 N N . LEU A 1 233 ? 0.926 -5.32 -8.312 1 89.31 233 LEU A N 1
ATOM 1771 C CA . LEU A 1 233 ? 0.836 -6.141 -9.516 1 89.31 233 LEU A CA 1
ATOM 1772 C C . LEU A 1 233 ? -0.195 -7.25 -9.344 1 89.31 233 LEU A C 1
ATOM 1774 O O . LEU A 1 233 ? -0.981 -7.523 -10.25 1 89.31 233 LEU A O 1
ATOM 1778 N N . ALA A 1 234 ? -0.118 -7.781 -8.164 1 93.75 234 ALA A N 1
ATOM 1779 C CA . ALA A 1 234 ? -1.086 -8.836 -7.867 1 93.75 234 ALA A CA 1
ATOM 1780 C C . ALA A 1 234 ? -2.514 -8.297 -7.938 1 93.75 234 ALA A C 1
ATOM 1782 O O . ALA A 1 234 ? -3.387 -8.922 -8.547 1 93.75 234 ALA A O 1
ATOM 1783 N N . PHE A 1 235 ? -2.736 -7.16 -7.414 1 90.88 235 PHE A N 1
ATOM 1784 C CA . PHE A 1 235 ? -4.062 -6.551 -7.422 1 90.88 235 PHE A CA 1
ATOM 1785 C C . PHE A 1 235 ? -4.504 -6.227 -8.844 1 90.88 235 PHE A C 1
ATOM 1787 O O . PHE A 1 235 ? -5.668 -6.426 -9.195 1 90.88 235 PHE A O 1
ATOM 1794 N N . ALA A 1 236 ? -3.562 -5.734 -9.578 1 88.31 236 ALA A N 1
ATOM 1795 C CA . ALA A 1 236 ? -3.898 -5.398 -10.961 1 88.31 236 ALA A CA 1
ATOM 1796 C C . ALA A 1 236 ? -4.41 -6.621 -11.711 1 88.31 236 ALA A C 1
ATOM 1798 O O . ALA A 1 236 ? -5.441 -6.555 -12.391 1 88.31 236 ALA A O 1
ATOM 1799 N N . VAL A 1 237 ? -3.729 -7.688 -11.523 1 93.19 237 VAL A N 1
ATOM 1800 C CA . VAL A 1 237 ? -4.094 -8.914 -12.219 1 93.19 237 VAL A CA 1
ATOM 1801 C C . VAL A 1 237 ? -5.461 -9.398 -11.734 1 93.19 237 VAL A C 1
ATOM 1803 O O . VAL A 1 237 ? -6.32 -9.766 -12.539 1 93.19 237 VAL A O 1
ATOM 1806 N N . VAL A 1 238 ? -5.672 -9.391 -10.461 1 91.62 238 VAL A N 1
ATOM 1807 C CA . VAL A 1 238 ? -6.898 -9.898 -9.852 1 91.62 238 VAL A CA 1
ATOM 1808 C C . VAL A 1 238 ? -8.078 -9.016 -10.258 1 91.62 238 VAL A C 1
ATOM 1810 O O . VAL A 1 238 ? -9.172 -9.516 -10.539 1 91.62 238 VAL A O 1
ATOM 1813 N N . VAL A 1 239 ? -7.871 -7.742 -10.305 1 87.62 239 VAL A N 1
ATOM 1814 C CA . VAL A 1 239 ? -8.938 -6.805 -10.641 1 87.62 239 VAL A CA 1
ATOM 1815 C C . VAL A 1 239 ? -9.273 -6.906 -12.125 1 87.62 239 VAL A C 1
ATOM 1817 O O . VAL A 1 239 ? -10.453 -6.926 -12.5 1 87.62 239 VAL A O 1
ATOM 1820 N N . ILE A 1 240 ? -8.234 -6.977 -12.961 1 89.69 240 ILE A N 1
ATOM 1821 C CA . ILE A 1 240 ? -8.438 -7.113 -14.398 1 89.69 240 ILE A CA 1
ATOM 1822 C C . ILE A 1 240 ? -9.195 -8.406 -14.688 1 89.69 240 ILE A C 1
ATOM 1824 O O . ILE A 1 240 ? -10.133 -8.414 -15.492 1 89.69 240 ILE A O 1
ATOM 1828 N N . GLY A 1 241 ? -8.789 -9.414 -14.102 1 91.69 241 GLY A N 1
ATOM 1829 C CA . GLY A 1 241 ? -9.398 -10.711 -14.328 1 91.69 241 GLY A CA 1
ATOM 1830 C C . GLY A 1 241 ? -10.805 -10.812 -13.766 1 91.69 241 GLY A C 1
ATOM 1831 O O . GLY A 1 241 ? -11.648 -11.539 -14.305 1 91.69 241 GLY A O 1
ATOM 1832 N N . GLY A 1 242 ? -11.156 -10.156 -12.75 1 87.5 242 GLY A N 1
ATOM 1833 C CA . GLY A 1 242 ? -12.344 -10.328 -11.93 1 87.5 242 GLY A CA 1
ATOM 1834 C C . GLY A 1 242 ? -12.047 -10.898 -10.555 1 87.5 242 GLY A C 1
ATOM 1835 O O . GLY A 1 242 ? -11.617 -12.047 -10.438 1 87.5 242 GLY A O 1
ATOM 1836 N N . MET A 1 243 ? -12.359 -10.133 -9.617 1 84.25 243 MET A N 1
ATOM 1837 C CA . MET A 1 243 ? -11.945 -10.492 -8.266 1 84.25 243 MET A CA 1
ATOM 1838 C C . MET A 1 243 ? -12.492 -11.859 -7.867 1 84.25 243 MET A C 1
ATOM 1840 O O . MET A 1 243 ? -13.703 -12.086 -7.934 1 84.25 243 MET A O 1
ATOM 1844 N N . GLY A 1 244 ? -11.578 -12.797 -7.59 1 85.62 244 GLY A N 1
ATOM 1845 C CA . GLY A 1 244 ? -11.977 -14.094 -7.066 1 85.62 244 GLY A CA 1
ATOM 1846 C C . GLY A 1 244 ? -12.086 -15.164 -8.141 1 85.62 244 GLY A C 1
ATOM 1847 O O . GLY A 1 244 ? -12.453 -16.312 -7.852 1 85.62 244 GLY A O 1
ATOM 1848 N N . SER A 1 245 ? -11.758 -14.891 -9.344 1 90.94 245 SER A N 1
ATOM 1849 C CA . SER A 1 245 ? -11.852 -15.852 -10.438 1 90.94 245 SER A CA 1
ATOM 1850 C C . SER A 1 245 ? -10.469 -16.328 -10.867 1 90.94 245 SER A C 1
ATOM 1852 O O . SER A 1 245 ? -9.664 -15.562 -11.391 1 90.94 245 SER A O 1
ATOM 1854 N N . ILE A 1 246 ? -10.312 -17.594 -10.688 1 93.12 246 ILE A N 1
ATOM 1855 C CA . ILE A 1 246 ? -9.023 -18.172 -11.055 1 93.12 246 ILE A CA 1
ATOM 1856 C C . ILE A 1 246 ? -8.82 -18.047 -12.562 1 93.12 246 ILE A C 1
ATOM 1858 O O . ILE A 1 246 ? -7.734 -17.688 -13.016 1 93.12 246 ILE A O 1
ATOM 1862 N N . GLU A 1 247 ? -9.859 -18.312 -13.312 1 94.06 247 GLU A N 1
ATOM 1863 C CA . GLU A 1 247 ? -9.789 -18.156 -14.758 1 94.06 247 GLU A CA 1
ATOM 1864 C C . GLU A 1 247 ? -9.555 -16.703 -15.148 1 94.06 247 GLU A C 1
ATOM 1866 O O . GLU A 1 247 ? -8.797 -16.422 -16.078 1 94.06 247 GLU A O 1
ATOM 1871 N N . GLY A 1 248 ? -10.195 -15.898 -14.484 1 94.06 248 GLY A N 1
ATOM 1872 C CA . GLY A 1 248 ? -9.984 -14.477 -14.711 1 94.06 248 GLY A CA 1
ATOM 1873 C C . GLY A 1 248 ? -8.562 -14.031 -14.438 1 94.06 248 GLY A C 1
ATOM 1874 O O . GLY A 1 248 ? -7.988 -13.266 -15.211 1 94.06 248 GLY A O 1
ATOM 1875 N N . ALA A 1 249 ? -8.039 -14.516 -13.32 1 95.5 249 ALA A N 1
ATOM 1876 C CA . ALA A 1 249 ? -6.668 -14.156 -12.961 1 95.5 249 ALA A CA 1
ATOM 1877 C C . ALA A 1 249 ? -5.684 -14.641 -14.023 1 95.5 249 ALA A C 1
ATOM 1879 O O . ALA A 1 249 ? -4.723 -13.945 -14.352 1 95.5 249 ALA A O 1
ATOM 1880 N N . ALA A 1 250 ? -5.961 -15.844 -14.539 1 96.62 250 ALA A N 1
ATOM 1881 C CA . ALA A 1 250 ? -5.102 -16.391 -15.594 1 96.62 250 ALA A CA 1
ATOM 1882 C C . ALA A 1 250 ? -5.156 -15.516 -16.844 1 96.62 250 ALA A C 1
ATOM 1884 O O . ALA A 1 250 ? -4.117 -15.18 -17.422 1 96.62 250 ALA A O 1
ATOM 1885 N N . LEU A 1 251 ? -6.277 -15.133 -17.234 1 95.5 251 LEU A N 1
ATOM 1886 C CA . LEU A 1 251 ? -6.445 -14.305 -18.422 1 95.5 251 LEU A CA 1
ATOM 1887 C C . LEU A 1 251 ? -5.906 -12.898 -18.188 1 95.5 251 LEU A C 1
ATOM 1889 O O . LEU A 1 251 ? -5.344 -12.281 -19.094 1 95.5 251 LEU A O 1
ATOM 1893 N N . GLY A 1 252 ? -6.203 -12.398 -17.016 1 95.5 252 GLY A N 1
ATOM 1894 C CA . GLY A 1 252 ? -5.637 -11.109 -16.656 1 95.5 252 GLY A CA 1
ATOM 1895 C C . GLY A 1 252 ? -4.121 -11.086 -16.703 1 95.5 252 GLY A C 1
ATOM 1896 O O . GLY A 1 252 ? -3.527 -10.133 -17.219 1 95.5 252 GLY A O 1
ATOM 1897 N N . ALA A 1 253 ? -3.551 -12.117 -16.156 1 97.44 253 ALA A N 1
ATOM 1898 C CA . ALA A 1 253 ? -2.096 -12.234 -16.188 1 97.44 253 ALA A CA 1
ATOM 1899 C C . ALA A 1 253 ? -1.58 -12.281 -17.625 1 97.44 253 ALA A C 1
ATOM 1901 O O . ALA A 1 253 ? -0.561 -11.672 -17.938 1 97.44 253 ALA A O 1
ATOM 1902 N N . LEU A 1 254 ? -2.287 -13.008 -18.422 1 97 254 LEU A N 1
ATOM 1903 C CA . LEU A 1 254 ? -1.89 -13.125 -19.828 1 97 254 LEU A CA 1
ATOM 1904 C C . LEU A 1 254 ? -1.984 -11.781 -20.531 1 97 254 LEU A C 1
ATOM 1906 O O . LEU A 1 254 ? -1.079 -11.398 -21.281 1 97 254 LEU A O 1
ATOM 1910 N N . LEU A 1 255 ? -3.012 -11.094 -20.297 1 95.88 255 LEU A N 1
ATOM 1911 C CA . LEU A 1 255 ? -3.211 -9.789 -20.922 1 95.88 255 LEU A CA 1
ATOM 1912 C C . LEU A 1 255 ? -2.117 -8.812 -20.5 1 95.88 255 LEU A C 1
ATOM 1914 O O . LEU A 1 255 ? -1.538 -8.125 -21.344 1 95.88 255 LEU A O 1
ATOM 1918 N N . VAL A 1 256 ? -1.863 -8.797 -19.25 1 94.94 256 VAL A N 1
ATOM 1919 C CA . VAL A 1 256 ? -0.855 -7.883 -18.719 1 94.94 256 VAL A CA 1
ATOM 1920 C C . VAL A 1 256 ? 0.532 -8.32 -19.188 1 94.94 256 VAL A C 1
ATOM 1922 O O . VAL A 1 256 ? 1.353 -7.484 -19.578 1 94.94 256 VAL A O 1
ATOM 1925 N N . GLY A 1 257 ? 0.786 -9.602 -19.125 1 96.12 257 GLY A N 1
ATOM 1926 C CA . GLY A 1 257 ? 2.08 -10.117 -19.531 1 96.12 257 GLY A CA 1
ATOM 1927 C C . GLY A 1 257 ? 2.402 -9.828 -21 1 96.12 257 GLY A C 1
ATOM 1928 O O . GLY A 1 257 ? 3.506 -9.383 -21.312 1 96.12 257 GLY A O 1
ATOM 1929 N N . LEU A 1 258 ? 1.453 -10.031 -21.859 1 95.81 258 LEU A N 1
ATOM 1930 C CA . LEU A 1 258 ? 1.647 -9.781 -23.281 1 95.81 258 LEU A CA 1
ATOM 1931 C C . LEU A 1 258 ? 1.789 -8.289 -23.562 1 95.81 258 LEU A C 1
ATOM 1933 O O . LEU A 1 258 ? 2.615 -7.883 -24.375 1 95.81 258 LEU A O 1
ATOM 1937 N N . SER A 1 259 ? 1.02 -7.5 -22.875 1 94.94 259 SER A N 1
ATOM 1938 C CA . SER A 1 259 ? 1.101 -6.055 -23.062 1 94.94 259 SER A CA 1
ATOM 1939 C C . SER A 1 259 ? 2.453 -5.52 -22.594 1 94.94 259 SER A C 1
ATOM 1941 O O . SER A 1 259 ? 3.033 -4.648 -23.25 1 94.94 259 SER A O 1
ATOM 1943 N N . ARG A 1 260 ? 2.85 -6.031 -21.469 1 93.44 260 ARG A N 1
ATOM 1944 C CA . ARG A 1 260 ? 4.148 -5.594 -20.969 1 93.44 260 ARG A CA 1
ATOM 1945 C C . ARG A 1 260 ? 5.273 -6.023 -21.906 1 93.44 260 ARG A C 1
ATOM 1947 O O . ARG A 1 260 ? 6.199 -5.25 -22.172 1 93.44 260 ARG A O 1
ATOM 1954 N N . ALA A 1 261 ? 5.219 -7.262 -22.375 1 94.62 261 ALA A N 1
ATOM 1955 C CA . ALA A 1 261 ? 6.23 -7.75 -23.312 1 94.62 261 ALA A CA 1
ATOM 1956 C C . ALA A 1 261 ? 6.238 -6.922 -24.594 1 94.62 261 ALA A C 1
ATOM 1958 O O . ALA A 1 261 ? 7.305 -6.613 -25.125 1 94.62 261 ALA A O 1
ATOM 1959 N N . ALA A 1 262 ? 5.094 -6.555 -25.094 1 94.31 262 ALA A N 1
ATOM 1960 C CA . ALA A 1 262 ? 5.004 -5.699 -26.281 1 94.31 262 ALA A CA 1
ATOM 1961 C C . ALA A 1 262 ? 5.648 -4.34 -26.016 1 94.31 262 ALA A C 1
ATOM 1963 O O . ALA A 1 262 ? 6.371 -3.82 -26.875 1 94.31 262 ALA A O 1
ATOM 1964 N N . ALA A 1 263 ? 5.395 -3.84 -24.875 1 91.12 263 ALA A N 1
ATOM 1965 C CA . ALA A 1 263 ? 5.98 -2.545 -24.531 1 91.12 263 ALA A CA 1
ATOM 1966 C C . ALA A 1 263 ? 7.5 -2.633 -24.453 1 91.12 263 ALA A C 1
ATOM 1968 O O . ALA A 1 263 ? 8.203 -1.742 -24.938 1 91.12 263 ALA A O 1
ATOM 1969 N N . VAL A 1 264 ? 7.945 -3.666 -23.859 1 90 264 VAL A N 1
ATOM 1970 C CA . VAL A 1 264 ? 9.383 -3.852 -23.703 1 90 264 VAL A CA 1
ATOM 1971 C C . VAL A 1 264 ? 10.047 -3.883 -25.078 1 90 264 VAL A C 1
ATOM 1973 O O . VAL A 1 264 ? 11.141 -3.33 -25.266 1 90 264 VAL A O 1
ATOM 1976 N N . HIS A 1 265 ? 9.406 -4.414 -26.047 1 90.31 265 HIS A N 1
ATOM 1977 C CA . HIS A 1 265 ? 10.008 -4.59 -27.375 1 90.31 265 HIS A CA 1
ATOM 1978 C C . HIS A 1 265 ? 9.75 -3.373 -28.25 1 90.31 265 HIS A C 1
ATOM 1980 O O . HIS A 1 265 ? 10.617 -2.98 -29.047 1 90.31 265 HIS A O 1
ATOM 1986 N N . TYR A 1 266 ? 8.641 -2.691 -28.109 1 90.44 266 TYR A N 1
ATOM 1987 C CA . TYR A 1 266 ? 8.258 -1.655 -29.062 1 90.44 266 TYR A CA 1
ATOM 1988 C C . TYR A 1 266 ? 8.312 -0.275 -28.422 1 90.44 266 TYR A C 1
ATOM 1990 O O . TYR A 1 266 ? 8.484 0.732 -29.109 1 90.44 266 TYR A O 1
ATOM 1998 N N . ALA A 1 267 ? 8.07 -0.178 -27.109 1 90 267 ALA A N 1
ATOM 1999 C CA . ALA A 1 267 ? 8.062 1.096 -26.391 1 90 267 ALA A CA 1
ATOM 2000 C C . ALA A 1 267 ? 8.539 0.923 -24.953 1 90 267 ALA A C 1
ATOM 2002 O O . ALA A 1 267 ? 7.77 1.139 -24 1 90 267 ALA A O 1
ATOM 2003 N N . PRO A 1 268 ? 9.844 0.626 -24.766 1 86.06 268 PRO A N 1
ATOM 2004 C CA . PRO A 1 268 ? 10.398 0.265 -23.453 1 86.06 268 PRO A CA 1
ATOM 2005 C C . PRO A 1 268 ? 10.195 1.355 -22.406 1 86.06 268 PRO A C 1
ATOM 2007 O O . PRO A 1 268 ? 10.117 1.062 -21.219 1 86.06 268 PRO A O 1
ATOM 2010 N N . GLN A 1 269 ? 10.062 2.576 -22.859 1 79.94 269 GLN A N 1
ATOM 2011 C CA . GLN A 1 269 ? 9.898 3.678 -21.906 1 79.94 269 GLN A CA 1
ATOM 2012 C C . GLN A 1 269 ? 8.57 3.574 -21.172 1 79.94 269 GLN A C 1
ATOM 2014 O O . GLN A 1 269 ? 8.414 4.133 -20.078 1 79.94 269 GLN A O 1
ATOM 2019 N N . PHE A 1 270 ? 7.664 2.824 -21.672 1 79.56 270 PHE A N 1
ATOM 2020 C CA . PHE A 1 270 ? 6.332 2.744 -21.094 1 79.56 270 PHE A CA 1
ATOM 2021 C C . PHE A 1 270 ? 6.148 1.435 -20.328 1 79.56 270 PHE A C 1
ATOM 2023 O O . PHE A 1 270 ? 5.074 1.172 -19.781 1 79.56 270 PHE A O 1
ATOM 2030 N N . GLU A 1 271 ? 7.16 0.64 -20.203 1 83.25 271 GLU A N 1
ATOM 2031 C CA . GLU A 1 271 ? 7.043 -0.699 -19.641 1 83.25 271 GLU A CA 1
ATOM 2032 C C . GLU A 1 271 ? 6.461 -0.648 -18.234 1 83.25 271 GLU A C 1
ATOM 2034 O O . GLU A 1 271 ? 5.562 -1.423 -17.891 1 83.25 271 GLU A O 1
ATOM 2039 N N . LEU A 1 272 ? 6.906 0.351 -17.5 1 75.19 272 LEU A N 1
ATOM 2040 C CA . LEU A 1 272 ? 6.527 0.407 -16.094 1 75.19 272 LEU A CA 1
ATOM 2041 C C . LEU A 1 272 ? 5.066 0.815 -15.938 1 75.19 272 LEU A C 1
ATOM 2043 O O . LEU A 1 272 ? 4.426 0.477 -14.938 1 75.19 272 LEU A O 1
ATOM 2047 N N . PHE A 1 273 ? 4.5 1.393 -16.922 1 78.31 273 PHE A N 1
ATOM 2048 C CA . PHE A 1 273 ? 3.168 1.977 -16.812 1 78.31 273 PHE A CA 1
ATOM 2049 C C . PHE A 1 273 ? 2.125 1.073 -17.453 1 78.31 273 PHE A C 1
ATOM 2051 O O . PHE A 1 273 ? 0.923 1.269 -17.266 1 78.31 273 PHE A O 1
ATOM 2058 N N . VAL A 1 274 ? 2.594 0.109 -18.125 1 85.69 274 VAL A N 1
ATOM 2059 C CA . VAL A 1 274 ? 1.701 -0.692 -18.953 1 85.69 274 VAL A CA 1
ATOM 2060 C C . VAL A 1 274 ? 0.685 -1.415 -18.078 1 85.69 274 VAL A C 1
ATOM 2062 O O . VAL A 1 274 ? -0.509 -1.438 -18.375 1 85.69 274 VAL A O 1
ATOM 2065 N N . ILE A 1 275 ? 1.193 -1.965 -16.969 1 85 275 ILE A N 1
ATOM 2066 C CA . ILE A 1 275 ? 0.283 -2.744 -16.125 1 85 275 ILE A CA 1
ATOM 2067 C C . ILE A 1 275 ? -0.824 -1.842 -15.594 1 85 275 ILE A C 1
ATOM 2069 O O . ILE A 1 275 ? -1.995 -2.229 -15.57 1 85 275 ILE A O 1
ATOM 2073 N N . TYR A 1 276 ? -0.564 -0.684 -15.281 1 78.94 276 TYR A N 1
ATOM 2074 C CA . TYR A 1 276 ? -1.545 0.259 -14.758 1 78.94 276 TYR A CA 1
ATOM 2075 C C . TYR A 1 276 ? -2.484 0.74 -15.859 1 78.94 276 TYR A C 1
ATOM 2077 O O . TYR A 1 276 ? -3.682 0.921 -15.625 1 78.94 276 TYR A O 1
ATOM 2085 N N . GLY A 1 277 ? -1.889 0.961 -17.031 1 83.38 277 GLY A N 1
ATOM 2086 C CA . GLY A 1 277 ? -2.703 1.338 -18.172 1 83.38 277 GLY A CA 1
ATOM 2087 C C . GLY A 1 277 ? -3.723 0.281 -18.562 1 83.38 277 GLY A C 1
ATOM 2088 O O . GLY A 1 277 ? -4.887 0.595 -18.812 1 83.38 277 GLY A O 1
ATOM 2089 N N . VAL A 1 278 ? -3.289 -0.95 -18.5 1 87.88 278 VAL A N 1
ATOM 2090 C CA . VAL A 1 278 ? -4.184 -2.055 -18.828 1 87.88 278 VAL A CA 1
ATOM 2091 C C . VAL A 1 278 ? -5.293 -2.154 -17.797 1 87.88 278 VAL A C 1
ATOM 2093 O O . VAL A 1 278 ? -6.465 -2.334 -18.141 1 87.88 278 VAL A O 1
ATOM 2096 N N . MET A 1 279 ? -4.918 -2.031 -16.547 1 84.69 279 MET A N 1
ATOM 2097 C CA . MET A 1 279 ? -5.91 -2.08 -15.477 1 84.69 279 MET A CA 1
ATOM 2098 C C . MET A 1 279 ? -6.949 -0.976 -15.648 1 84.69 279 MET A C 1
ATOM 2100 O O . MET A 1 279 ? -8.156 -1.233 -15.578 1 84.69 279 MET A O 1
ATOM 2104 N N . ALA A 1 280 ? -6.512 0.212 -15.938 1 78.75 280 ALA A N 1
ATOM 2105 C CA . ALA A 1 280 ? -7.41 1.353 -16.109 1 78.75 280 ALA A CA 1
ATOM 2106 C C . ALA A 1 280 ? -8.328 1.145 -17.312 1 78.75 280 ALA A C 1
ATOM 2108 O O . ALA A 1 280 ? -9.531 1.407 -17.234 1 78.75 280 ALA A O 1
ATOM 2109 N N . LEU A 1 281 ? -7.812 0.683 -18.344 1 82.62 281 LEU A N 1
ATOM 2110 C CA . LEU A 1 281 ? -8.578 0.485 -19.562 1 82.62 281 LEU A CA 1
ATOM 2111 C C . LEU A 1 281 ? -9.648 -0.586 -19.375 1 82.62 281 LEU A C 1
ATOM 2113 O O . LEU A 1 281 ? -10.797 -0.405 -19.781 1 82.62 281 LEU A O 1
ATOM 2117 N N . VAL A 1 282 ? -9.25 -1.661 -18.734 1 83.56 282 VAL A N 1
ATOM 2118 C CA . VAL A 1 282 ? -10.195 -2.752 -18.516 1 83.56 282 VAL A CA 1
ATOM 2119 C C . VAL A 1 282 ? -11.305 -2.293 -17.578 1 83.56 282 VAL A C 1
ATOM 2121 O O . VAL A 1 282 ? -12.484 -2.553 -17.828 1 83.56 282 VAL A O 1
ATOM 2124 N N . LEU A 1 283 ? -10.984 -1.599 -16.609 1 77.31 283 LEU A N 1
ATOM 2125 C CA . LEU A 1 283 ? -11.969 -1.164 -15.625 1 77.31 283 LEU A CA 1
ATOM 2126 C C . LEU A 1 283 ? -12.875 -0.081 -16.203 1 77.31 283 LEU A C 1
ATOM 2128 O O . LEU A 1 283 ? -14.016 0.084 -15.766 1 77.31 283 LEU A O 1
ATOM 2132 N N . ALA A 1 284 ? -12.367 0.699 -17.172 1 75.62 284 ALA A N 1
ATOM 2133 C CA . ALA A 1 284 ? -13.172 1.712 -17.844 1 75.62 284 ALA A CA 1
ATOM 2134 C C . ALA A 1 284 ? -14.281 1.067 -18.672 1 75.62 284 ALA A C 1
ATOM 2136 O O . ALA A 1 284 ? -15.391 1.604 -18.766 1 75.62 284 ALA A O 1
ATOM 2137 N N . VAL A 1 285 ? -13.984 -0.107 -19.141 1 80.38 285 VAL A N 1
ATOM 2138 C CA . VAL A 1 285 ? -14.938 -0.779 -20.016 1 80.38 285 VAL A CA 1
ATOM 2139 C C . VAL A 1 285 ? -15.766 -1.776 -19.219 1 80.38 285 VAL A C 1
ATOM 2141 O O . VAL A 1 285 ? -16.969 -1.911 -19.438 1 80.38 285 VAL A O 1
ATOM 2144 N N . ARG A 1 286 ? -15.07 -2.461 -18.25 1 83.06 286 ARG A N 1
ATOM 2145 C CA . ARG A 1 286 ? -15.711 -3.459 -17.406 1 83.06 286 ARG A CA 1
ATOM 2146 C C . ARG A 1 286 ? -15.32 -3.262 -15.938 1 83.06 286 ARG A C 1
ATOM 2148 O O . ARG A 1 286 ? -14.43 -3.941 -15.43 1 83.06 286 ARG A O 1
ATOM 2155 N N . PRO A 1 287 ? -16.109 -2.609 -15.281 1 75.69 287 PRO A N 1
ATOM 2156 C CA . PRO A 1 287 ? -15.766 -2.24 -13.906 1 75.69 287 PRO A CA 1
ATOM 2157 C C . PRO A 1 287 ? -15.68 -3.447 -12.977 1 75.69 287 PRO A C 1
ATOM 2159 O O . PRO A 1 287 ? -15.047 -3.377 -11.922 1 75.69 287 PRO A O 1
ATOM 2162 N N . GLN A 1 288 ? -16.234 -4.539 -13.391 1 78.38 288 GLN A N 1
ATOM 2163 C CA . GLN A 1 288 ? -16.188 -5.727 -12.539 1 78.38 288 GLN A CA 1
ATOM 2164 C C . GLN A 1 288 ? -15.055 -6.656 -12.945 1 78.38 288 GLN A C 1
ATOM 2166 O O . GLN A 1 288 ? -14.859 -7.711 -12.344 1 78.38 288 GLN A O 1
ATOM 2171 N N . GLY A 1 289 ? -14.242 -6.227 -13.859 1 81.12 289 GLY A N 1
ATOM 2172 C CA . GLY A 1 289 ? -13.227 -7.102 -14.414 1 81.12 289 GLY A CA 1
ATOM 2173 C C . GLY A 1 289 ? -13.742 -8.008 -15.516 1 81.12 289 GLY A C 1
ATOM 2174 O O . GLY A 1 289 ? -14.938 -7.996 -15.82 1 81.12 289 GLY A O 1
ATOM 2175 N N . LEU A 1 290 ? -12.961 -8.766 -16.031 1 84.75 290 LEU A N 1
ATOM 2176 C CA . LEU A 1 290 ? -13.289 -9.586 -17.203 1 84.75 290 LEU A CA 1
ATOM 2177 C C . LEU A 1 290 ? -14.281 -10.68 -16.828 1 84.75 290 LEU A C 1
ATOM 2179 O O . LEU A 1 290 ? -15.164 -11.023 -17.609 1 84.75 290 LEU A O 1
ATOM 2183 N N . PHE A 1 291 ? -14.141 -11.172 -15.602 1 81.12 291 PHE A N 1
ATOM 2184 C CA . PHE A 1 291 ? -15.008 -12.258 -15.164 1 81.12 291 PHE A CA 1
ATOM 2185 C C . PHE A 1 291 ? -15.672 -11.922 -13.836 1 81.12 291 PHE A C 1
ATOM 2187 O O . PHE A 1 291 ? -15.977 -12.82 -13.039 1 81.12 291 PHE A O 1
ATOM 2194 N N . GLY A 1 292 ? -15.734 -10.633 -13.578 1 71.44 292 GLY A N 1
ATOM 2195 C CA . GLY A 1 292 ? -16.359 -10.211 -12.328 1 71.44 292 GLY A CA 1
ATOM 2196 C C . GLY A 1 292 ? -17.828 -10.578 -12.234 1 71.44 292 GLY A C 1
ATOM 2197 O O . GLY A 1 292 ? -18.516 -10.633 -13.242 1 71.44 292 GLY A O 1
ATOM 2198 N N . ARG A 1 293 ? -18.312 -11.266 -11.141 1 59.5 293 ARG A N 1
ATOM 2199 C CA . ARG A 1 293 ? -19.719 -11.555 -10.953 1 59.5 293 ARG A CA 1
ATOM 2200 C C . ARG A 1 293 ? -20.469 -10.336 -10.406 1 59.5 293 ARG A C 1
ATOM 2202 O O . ARG A 1 293 ? -19.922 -9.586 -9.594 1 59.5 293 ARG A O 1
ATOM 2209 N N . VAL A 1 294 ? -21.422 -9.758 -11.227 1 50.5 294 VAL A N 1
ATOM 2210 C CA . VAL A 1 294 ? -22.297 -8.688 -10.742 1 50.5 294 VAL A CA 1
ATOM 2211 C C . VAL A 1 294 ? -22.875 -9.07 -9.383 1 50.5 294 VAL A C 1
ATOM 2213 O O . VAL A 1 294 ? -23.438 -10.156 -9.227 1 50.5 294 VAL A O 1
ATOM 2216 N N . LEU A 1 295 ? -22.234 -8.656 -8.312 1 44.62 295 LEU A N 1
ATOM 2217 C CA . LEU A 1 295 ? -22.984 -8.852 -7.078 1 44.62 295 LEU A CA 1
ATOM 2218 C C . LEU A 1 295 ? -24.453 -8.508 -7.289 1 44.62 295 LEU A C 1
ATOM 2220 O O . LEU A 1 295 ? -24.781 -7.449 -7.832 1 44.62 295 LEU A O 1
ATOM 2224 N N . ALA A 1 296 ? -25.266 -9.531 -7.539 1 39.09 296 ALA A N 1
ATOM 2225 C CA . ALA A 1 296 ? -26.703 -9.32 -7.652 1 39.09 296 ALA A CA 1
ATOM 2226 C C . ALA A 1 296 ? -27.172 -8.234 -6.688 1 39.09 296 ALA A C 1
ATOM 2228 O O . ALA A 1 296 ? -26.922 -8.312 -5.484 1 39.09 296 ALA A O 1
ATOM 2229 N N . ARG A 1 297 ? -27.312 -7.102 -7.039 1 35.44 297 ARG A N 1
ATOM 2230 C CA . ARG A 1 297 ? -27.984 -6.047 -6.297 1 35.44 297 ARG A CA 1
ATOM 2231 C C . ARG A 1 297 ? -29.234 -6.582 -5.594 1 35.44 297 ARG A C 1
ATOM 2233 O O . ARG A 1 297 ? -30.031 -7.301 -6.199 1 35.44 297 ARG A O 1
ATOM 2240 N N . LYS A 1 298 ? -29.141 -6.602 -4.219 1 33.41 298 LYS A N 1
ATOM 2241 C CA . LYS A 1 298 ? -30.391 -6.805 -3.473 1 33.41 298 LYS A CA 1
ATOM 2242 C C . LYS A 1 298 ? -31.531 -5.996 -4.078 1 33.41 298 LYS A C 1
ATOM 2244 O O . LYS A 1 298 ? -31.453 -4.77 -4.172 1 33.41 298 LYS A O 1
ATOM 2249 N N . ILE A 1 299 ? -32.156 -6.496 -5.059 1 27.06 299 ILE A N 1
ATOM 2250 C CA . ILE A 1 299 ? -33.469 -5.941 -5.289 1 27.06 299 ILE A CA 1
ATOM 2251 C C . ILE A 1 299 ? -34.375 -6.23 -4.086 1 27.06 299 ILE A C 1
ATOM 2253 O O . ILE A 1 299 ? -34.438 -7.371 -3.621 1 27.06 299 ILE A O 1
ATOM 2257 N N . MET B 1 1 ? 10.312 12.297 36.844 1 54.69 1 MET B N 1
ATOM 2258 C CA . MET B 1 1 ? 9.531 13.469 36.469 1 54.69 1 MET B CA 1
ATOM 2259 C C . MET B 1 1 ? 9.945 14 35.094 1 54.69 1 MET B C 1
ATOM 2261 O O . MET B 1 1 ? 9.094 14.289 34.281 1 54.69 1 MET B O 1
ATOM 2265 N N . MET B 1 2 ? 11.258 14.023 34.906 1 63.03 2 MET B N 1
ATOM 2266 C CA . MET B 1 2 ? 11.844 14.492 33.656 1 63.03 2 MET B CA 1
ATOM 2267 C C . MET B 1 2 ? 11.438 13.578 32.5 1 63.03 2 MET B C 1
ATOM 2269 O O . MET B 1 2 ? 11.156 14.055 31.406 1 63.03 2 MET B O 1
ATOM 2273 N N . SER B 1 3 ? 11.117 12.414 32.906 1 83.12 3 SER B N 1
ATOM 2274 C CA . SER B 1 3 ? 10.797 11.438 31.859 1 83.12 3 SER B CA 1
ATOM 2275 C C . SER B 1 3 ? 9.375 11.617 31.344 1 83.12 3 SER B C 1
ATOM 2277 O O . SER B 1 3 ? 9.125 11.547 30.141 1 83.12 3 SER B O 1
ATOM 2279 N N . LEU B 1 4 ? 8.523 12.102 32.281 1 88.69 4 LEU B N 1
ATOM 2280 C CA . LEU B 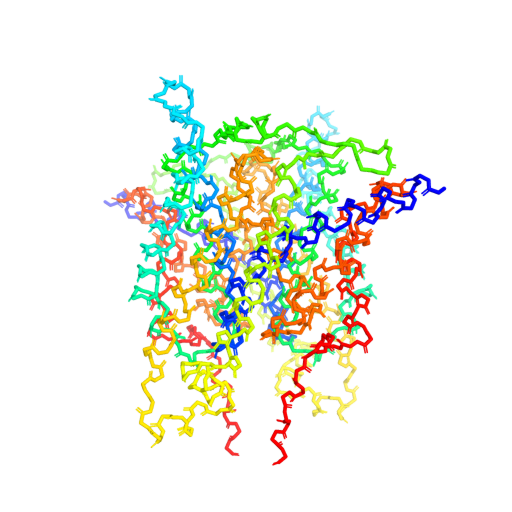1 4 ? 7.133 12.289 31.875 1 88.69 4 LEU B CA 1
ATOM 2281 C C . LEU B 1 4 ? 6.98 13.523 31 1 88.69 4 LEU B C 1
ATOM 2283 O O . LEU B 1 4 ? 6.246 13.5 30.016 1 88.69 4 LEU B O 1
ATOM 2287 N N . TYR B 1 5 ? 7.688 14.602 31.422 1 90.44 5 TYR B N 1
ATOM 2288 C CA . TYR B 1 5 ? 7.641 15.82 30.625 1 90.44 5 TYR B CA 1
ATOM 2289 C C . TYR B 1 5 ? 8.195 15.586 29.234 1 90.44 5 TYR B C 1
ATOM 2291 O O . TYR B 1 5 ? 7.68 16.125 28.25 1 90.44 5 TYR B O 1
ATOM 2299 N N . ALA B 1 6 ? 9.188 14.828 29.234 1 92.06 6 ALA B N 1
ATOM 2300 C CA . ALA B 1 6 ? 9.789 14.508 27.938 1 92.06 6 ALA B CA 1
ATOM 2301 C C . ALA B 1 6 ? 8.805 13.75 27.047 1 92.06 6 ALA B C 1
ATOM 2303 O O . ALA B 1 6 ? 8.695 14.039 25.859 1 92.06 6 ALA B O 1
ATOM 2304 N N . VAL B 1 7 ? 8.094 12.875 27.656 1 94.31 7 VAL B N 1
ATOM 2305 C CA . VAL B 1 7 ? 7.117 12.078 26.922 1 94.31 7 VAL B CA 1
ATOM 2306 C C . VAL B 1 7 ? 5.988 12.984 26.422 1 94.31 7 VAL B C 1
ATOM 2308 O O . VAL B 1 7 ? 5.539 12.859 25.281 1 94.31 7 VAL B O 1
ATOM 2311 N N . LEU B 1 8 ? 5.547 13.898 27.203 1 94.88 8 LEU B N 1
ATOM 2312 C CA . LEU B 1 8 ? 4.449 14.781 26.844 1 94.88 8 LEU B CA 1
ATOM 2313 C C . LEU B 1 8 ? 4.859 15.727 25.719 1 94.88 8 LEU B C 1
ATOM 2315 O O . LEU B 1 8 ? 4.102 15.938 24.766 1 94.88 8 LEU B O 1
ATOM 2319 N N . ILE B 1 9 ? 6.062 16.219 25.828 1 94.31 9 ILE B N 1
ATOM 2320 C CA . ILE B 1 9 ? 6.535 17.188 24.828 1 94.31 9 ILE B CA 1
ATOM 2321 C C . ILE B 1 9 ? 6.805 16.469 23.516 1 94.31 9 ILE B C 1
ATOM 2323 O O . ILE B 1 9 ? 6.301 16.875 22.469 1 94.31 9 ILE B O 1
ATOM 2327 N N . ASP B 1 10 ? 7.535 15.367 23.578 1 94.62 10 ASP B N 1
ATOM 2328 C CA . ASP B 1 10 ? 7.84 14.586 22.375 1 94.62 10 ASP B CA 1
ATOM 2329 C C . ASP B 1 10 ? 6.57 14.031 21.734 1 94.62 10 ASP B C 1
ATOM 2331 O O . ASP B 1 10 ? 6.461 13.969 20.516 1 94.62 10 ASP B O 1
ATOM 2335 N N . GLY B 1 11 ? 5.695 13.617 22.578 1 96.38 11 GLY B N 1
ATOM 2336 C CA . GLY B 1 11 ? 4.426 13.102 22.094 1 96.38 11 GLY B CA 1
ATOM 2337 C C . GLY B 1 11 ? 3.588 14.141 21.375 1 96.38 11 GLY B C 1
ATOM 2338 O O . GLY B 1 11 ? 2.99 13.859 20.328 1 96.38 11 GLY B O 1
ATOM 2339 N N . ALA B 1 12 ? 3.547 15.32 21.969 1 96.25 12 ALA B N 1
ATOM 2340 C CA . ALA B 1 12 ? 2.791 16.406 21.359 1 96.25 12 ALA B CA 1
ATOM 2341 C C . ALA B 1 12 ? 3.393 16.797 20 1 96.25 12 ALA B C 1
ATOM 2343 O O . ALA B 1 12 ? 2.662 17.078 19.047 1 96.25 12 ALA B O 1
ATOM 2344 N N . ILE B 1 13 ? 4.691 16.828 19.953 1 96.25 13 ILE B N 1
ATOM 2345 C CA . ILE B 1 13 ? 5.383 17.172 18.703 1 96.25 13 ILE B CA 1
ATOM 2346 C C . ILE B 1 13 ? 5.086 16.109 17.641 1 96.25 13 ILE B C 1
ATOM 2348 O O . ILE B 1 13 ? 4.695 16.453 16.531 1 96.25 13 ILE B O 1
ATOM 2352 N N . TYR B 1 14 ? 5.18 14.891 18.016 1 96.31 14 TYR B N 1
ATOM 2353 C CA . TYR B 1 14 ? 4.906 13.812 17.062 1 96.31 14 TYR B CA 1
ATOM 2354 C C . TYR B 1 14 ? 3.436 13.805 16.656 1 96.31 14 TYR B C 1
ATOM 2356 O O . TYR B 1 14 ? 3.105 13.555 15.492 1 96.31 14 TYR B O 1
ATOM 2364 N N . ALA B 1 15 ? 2.605 14.062 17.594 1 97.69 15 ALA B N 1
ATOM 2365 C CA . ALA B 1 15 ? 1.174 14.133 17.312 1 97.69 15 ALA B CA 1
ATOM 2366 C C . ALA B 1 15 ? 0.87 15.227 16.281 1 97.69 15 ALA B C 1
ATOM 2368 O O . ALA B 1 15 ? 0.02 15.047 15.406 1 97.69 15 ALA B O 1
ATOM 2369 N N . SER B 1 16 ? 1.513 16.312 16.453 1 97.88 16 SER B N 1
ATOM 2370 C CA . SER B 1 16 ? 1.302 17.406 15.531 1 97.88 16 SER B CA 1
ATOM 2371 C C . SER B 1 16 ? 1.688 17.016 14.109 1 97.88 16 SER B C 1
ATOM 2373 O O . SER B 1 16 ? 0.98 17.344 13.148 1 97.88 16 SER B O 1
ATOM 2375 N N . TRP B 1 17 ? 2.752 16.344 13.984 1 96.94 17 TRP B N 1
ATOM 2376 C CA . TRP B 1 17 ? 3.188 15.852 12.688 1 96.94 17 TRP B CA 1
ATOM 2377 C C . TRP B 1 17 ? 2.172 14.859 12.117 1 96.94 17 TRP B C 1
ATOM 2379 O O . TRP B 1 17 ? 1.779 14.969 10.953 1 96.94 17 TRP B O 1
ATOM 2389 N N . LEU B 1 18 ? 1.757 13.984 12.914 1 96.69 18 LEU B N 1
ATOM 2390 C CA . LEU B 1 18 ? 0.792 12.977 12.484 1 96.69 18 LEU B CA 1
ATOM 2391 C C . LEU B 1 18 ? -0.51 13.625 12.031 1 96.69 18 LEU B C 1
ATOM 2393 O O . LEU B 1 18 ? -1.119 13.195 11.047 1 96.69 18 LEU B O 1
ATOM 2397 N N . PHE B 1 19 ? -0.927 14.578 12.734 1 97.94 19 PHE B N 1
ATOM 2398 C CA . PHE B 1 19 ? -2.17 15.258 12.391 1 97.94 19 PHE B CA 1
ATOM 2399 C C . PHE B 1 19 ? -2.053 15.945 11.039 1 97.94 19 PHE B C 1
ATOM 2401 O O . PHE B 1 19 ? -2.977 15.891 10.227 1 97.94 19 PHE B O 1
ATOM 2408 N N . LEU B 1 20 ? -0.969 16.578 10.82 1 96.69 20 LEU B N 1
ATOM 2409 C CA . LEU B 1 20 ? -0.755 17.25 9.547 1 96.69 20 LEU B CA 1
ATOM 2410 C C . LEU B 1 20 ? -0.793 16.25 8.391 1 96.69 20 LEU B C 1
ATOM 2412 O O . LEU B 1 20 ? -1.392 16.531 7.352 1 96.69 20 LEU B O 1
ATOM 2416 N N . VAL B 1 21 ? -0.23 15.141 8.625 1 95.44 21 VAL B N 1
ATOM 2417 C CA . VAL B 1 21 ? -0.147 14.086 7.625 1 95.44 21 VAL B CA 1
ATOM 2418 C C . VAL B 1 21 ? -1.542 13.539 7.336 1 95.44 21 VAL B C 1
ATOM 2420 O O . VAL B 1 21 ? -1.879 13.25 6.184 1 95.44 21 VAL B O 1
ATOM 2423 N N . ALA B 1 22 ? -2.314 13.469 8.344 1 97.06 22 ALA B N 1
ATOM 2424 C CA . ALA B 1 22 ? -3.594 12.766 8.234 1 97.06 22 ALA B CA 1
ATOM 2425 C C . ALA B 1 22 ? -4.715 13.734 7.863 1 97.06 22 ALA B C 1
ATOM 2427 O O . ALA B 1 22 ? -5.793 13.305 7.438 1 97.06 22 ALA B O 1
ATOM 2428 N N . ALA B 1 23 ? -4.551 15.016 8.055 1 97 23 ALA B N 1
ATOM 2429 C CA . ALA B 1 23 ? -5.617 16 7.902 1 97 23 ALA B CA 1
ATOM 2430 C C . ALA B 1 23 ? -6.207 15.969 6.496 1 97 23 ALA B C 1
ATOM 2432 O O . ALA B 1 23 ? -7.426 15.945 6.328 1 97 23 ALA B O 1
ATOM 2433 N N . GLY B 1 24 ? -5.312 15.953 5.52 1 96.19 24 GLY B N 1
ATOM 2434 C CA . GLY B 1 24 ? -5.793 15.906 4.148 1 96.19 24 GLY B CA 1
ATOM 2435 C C . GLY B 1 24 ? -6.598 14.664 3.836 1 96.19 24 GLY B C 1
ATOM 2436 O O . GLY B 1 24 ? -7.645 14.734 3.189 1 96.19 24 GLY B O 1
ATOM 2437 N N . LEU B 1 25 ? -6.141 13.57 4.293 1 95.75 25 LEU B N 1
ATOM 2438 C CA . LEU B 1 25 ? -6.836 12.305 4.09 1 95.75 25 LEU B CA 1
ATOM 2439 C C . LEU B 1 25 ? -8.188 12.305 4.805 1 95.75 25 LEU B C 1
ATOM 2441 O O . LEU B 1 25 ? -9.164 11.766 4.285 1 95.75 25 LEU B O 1
ATOM 2445 N N . THR B 1 26 ? -8.242 12.898 5.961 1 94.94 26 THR B N 1
ATOM 2446 C CA . THR B 1 26 ? -9.469 12.984 6.742 1 94.94 26 THR B CA 1
ATOM 2447 C C . THR B 1 26 ? -10.531 13.781 5.996 1 94.94 26 THR B C 1
ATOM 2449 O O . THR B 1 26 ? -11.688 13.367 5.922 1 94.94 26 THR B O 1
ATOM 2452 N N . VAL B 1 27 ? -10.125 14.836 5.449 1 94 27 VAL B 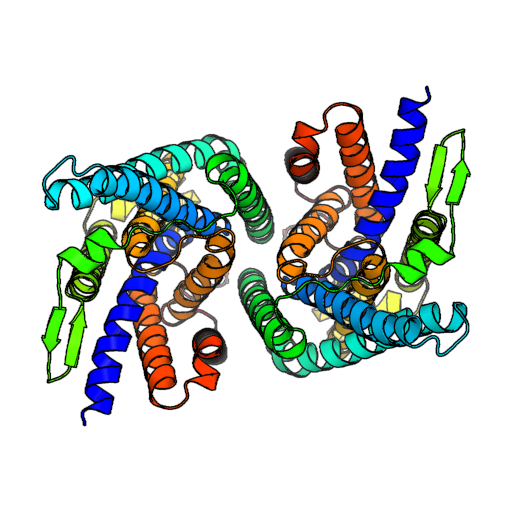N 1
ATOM 2453 C CA . VAL B 1 27 ? -11.062 15.695 4.727 1 94 27 VAL B CA 1
ATOM 2454 C C . VAL B 1 27 ? -11.578 14.969 3.488 1 94 27 VAL B C 1
ATOM 2456 O O . VAL B 1 27 ? -12.781 14.961 3.217 1 94 27 VAL B O 1
ATOM 2459 N N . ILE B 1 28 ? -10.695 14.32 2.76 1 93 28 ILE B N 1
ATOM 2460 C CA . ILE B 1 28 ? -11.078 13.617 1.541 1 93 28 ILE B CA 1
ATOM 2461 C C . ILE B 1 28 ? -12.031 12.469 1.882 1 93 28 ILE B C 1
ATOM 2463 O O . ILE B 1 28 ? -13.094 12.336 1.269 1 93 28 ILE B O 1
ATOM 2467 N N . TYR B 1 29 ? -11.664 11.688 2.82 1 91.44 29 TYR B N 1
ATOM 2468 C CA . TYR B 1 29 ? -12.516 10.555 3.17 1 91.44 29 TYR B CA 1
ATOM 2469 C C . TYR B 1 29 ? -13.852 11.031 3.732 1 91.44 29 TYR B C 1
ATOM 2471 O O . TYR B 1 29 ? -14.898 10.438 3.449 1 91.44 29 TYR B O 1
ATOM 2479 N N . GLY B 1 30 ? -13.828 12.047 4.516 1 88.31 30 GLY B N 1
ATOM 2480 C CA . GLY B 1 30 ? -15.047 12.539 5.145 1 88.31 30 GLY B CA 1
ATOM 2481 C C . GLY B 1 30 ? -16.125 12.922 4.148 1 88.31 30 GLY B C 1
ATOM 2482 O O . GLY B 1 30 ? -17.312 12.719 4.398 1 88.31 30 GLY B O 1
ATOM 2483 N N . VAL B 1 31 ? -15.711 13.391 3.09 1 87.5 31 VAL B N 1
ATOM 2484 C CA . VAL B 1 31 ? -16.672 13.906 2.127 1 87.5 31 VAL B CA 1
ATOM 2485 C C . VAL B 1 31 ? -16.906 12.883 1.018 1 87.5 31 VAL B C 1
ATOM 2487 O O . VAL B 1 31 ? -18.047 12.609 0.633 1 87.5 31 VAL B O 1
ATOM 2490 N N . MET B 1 32 ? -15.836 12.266 0.588 1 88.25 32 MET B N 1
ATOM 2491 C CA . MET B 1 32 ? -15.922 11.43 -0.608 1 88.25 32 MET B CA 1
ATOM 2492 C C . MET B 1 32 ? -16.016 9.961 -0.238 1 88.25 32 MET B C 1
ATOM 2494 O O . MET B 1 32 ? -16.359 9.125 -1.081 1 88.25 32 MET B O 1
ATOM 2498 N N . ARG B 1 33 ? -15.641 9.633 0.923 1 86.75 33 ARG B N 1
ATOM 2499 C CA . ARG B 1 33 ? -15.672 8.258 1.41 1 86.75 33 ARG B CA 1
ATOM 2500 C C . ARG B 1 33 ? -14.789 7.355 0.559 1 86.75 33 ARG B C 1
ATOM 2502 O O . ARG B 1 33 ? -15.195 6.258 0.178 1 86.75 33 ARG B O 1
ATOM 2509 N N . ILE B 1 34 ? -13.703 7.953 0.209 1 85.31 34 ILE B N 1
ATOM 2510 C CA . ILE B 1 34 ? -12.695 7.195 -0.536 1 85.31 34 ILE B CA 1
ATOM 2511 C C . ILE B 1 34 ? -11.414 7.098 0.284 1 85.31 34 ILE B C 1
ATOM 2513 O O . ILE B 1 34 ? -10.922 8.102 0.799 1 85.31 34 ILE B O 1
ATOM 2517 N N . LEU B 1 35 ? -11.039 5.828 0.442 1 87 35 LEU B N 1
ATOM 2518 C CA . LEU B 1 35 ? -9.711 5.641 1.015 1 87 35 LEU B CA 1
ATOM 2519 C C . LEU B 1 35 ? -8.625 5.867 -0.036 1 87 35 LEU B C 1
ATOM 2521 O O . LEU B 1 35 ? -8.242 4.941 -0.752 1 87 35 LEU B O 1
ATOM 2525 N N . ASN B 1 36 ? -8.086 7.02 -0.039 1 92.19 36 ASN B N 1
ATOM 2526 C CA . ASN B 1 36 ? -7.145 7.457 -1.067 1 92.19 36 ASN B CA 1
ATOM 2527 C C . ASN B 1 36 ? -5.707 7.086 -0.711 1 92.19 36 ASN B C 1
ATOM 2529 O O . ASN B 1 36 ? -5.027 7.828 -0.002 1 92.19 36 ASN B O 1
ATOM 2533 N N . MET B 1 37 ? -5.203 6.051 -1.33 1 92.12 37 MET B N 1
ATOM 2534 C CA . MET B 1 37 ? -3.842 5.594 -1.075 1 92.12 37 MET B CA 1
ATOM 2535 C C . MET B 1 37 ? -2.822 6.562 -1.667 1 92.12 37 MET B C 1
ATOM 2537 O O . MET B 1 37 ? -1.672 6.605 -1.228 1 92.12 37 MET B O 1
ATOM 2541 N N . ALA B 1 38 ? -3.242 7.301 -2.619 1 94.69 38 ALA B N 1
ATOM 2542 C CA . ALA B 1 38 ? -2.346 8.234 -3.299 1 94.69 38 ALA B CA 1
ATOM 2543 C C . ALA B 1 38 ? -1.944 9.383 -2.375 1 94.69 38 ALA B C 1
ATOM 2545 O O . ALA B 1 38 ? -1.012 10.125 -2.674 1 94.69 38 ALA B O 1
ATOM 2546 N N . HIS B 1 39 ? -2.641 9.508 -1.311 1 96.75 39 HIS B N 1
ATOM 2547 C CA . HIS B 1 39 ? -2.338 10.555 -0.342 1 96.75 39 HIS B CA 1
ATOM 2548 C C . HIS B 1 39 ? -0.879 10.5 0.098 1 96.75 39 HIS B C 1
ATOM 2550 O O . HIS B 1 39 ? -0.256 11.531 0.344 1 96.75 39 HIS B O 1
ATOM 2556 N N . GLY B 1 40 ? -0.336 9.336 0.187 1 96.69 40 GLY B N 1
ATOM 2557 C CA . GLY B 1 40 ? 1.075 9.195 0.507 1 96.69 40 GLY B CA 1
ATOM 2558 C C . GLY B 1 40 ? 1.984 9.883 -0.496 1 96.69 40 GLY B C 1
ATOM 2559 O O . GLY B 1 40 ? 3.002 10.461 -0.121 1 96.69 40 GLY B O 1
ATOM 2560 N N . SER B 1 41 ? 1.609 9.797 -1.721 1 97 41 SER B N 1
ATOM 2561 C CA . SER B 1 41 ? 2.408 10.422 -2.771 1 97 41 SER B CA 1
ATOM 2562 C C . SER B 1 41 ? 2.301 11.938 -2.725 1 97 41 SER B C 1
ATOM 2564 O O . SER B 1 41 ? 3.248 12.648 -3.074 1 97 41 SER B O 1
ATOM 2566 N N . PHE B 1 42 ? 1.143 12.43 -2.295 1 98.25 42 PHE B N 1
ATOM 2567 C CA . PHE B 1 42 ? 1.008 13.875 -2.146 1 98.25 42 PHE B CA 1
ATOM 2568 C C . PHE B 1 42 ? 1.977 14.398 -1.095 1 98.25 42 PHE B C 1
ATOM 2570 O O . PHE B 1 42 ? 2.662 15.398 -1.321 1 98.25 42 PHE B O 1
ATOM 2577 N N . TYR B 1 43 ? 2.014 13.68 -0.023 1 98.06 43 TYR B N 1
ATOM 2578 C CA . TYR B 1 43 ? 2.988 14 1.014 1 98.06 43 TYR B CA 1
ATOM 2579 C C . TYR B 1 43 ? 4.406 13.984 0.456 1 98.06 43 TYR B C 1
ATOM 2581 O O . TYR B 1 43 ? 5.188 14.906 0.696 1 98.06 43 TYR B O 1
ATOM 2589 N N . ALA B 1 44 ? 4.762 12.945 -0.288 1 98.19 44 ALA B N 1
ATOM 2590 C CA . ALA B 1 44 ? 6.109 12.781 -0.833 1 98.19 44 ALA B CA 1
ATOM 2591 C C . ALA B 1 44 ? 6.441 13.898 -1.82 1 98.19 44 ALA B C 1
ATOM 2593 O O . ALA B 1 44 ? 7.547 14.445 -1.801 1 98.19 44 ALA B O 1
ATOM 2594 N N . ILE B 1 45 ? 5.523 14.219 -2.639 1 98.06 45 ILE B N 1
ATOM 2595 C CA . ILE B 1 45 ? 5.73 15.281 -3.623 1 98.06 45 ILE B CA 1
ATOM 2596 C C . ILE B 1 45 ? 5.988 16.609 -2.912 1 98.06 45 ILE B C 1
ATOM 2598 O O . ILE B 1 45 ? 6.875 17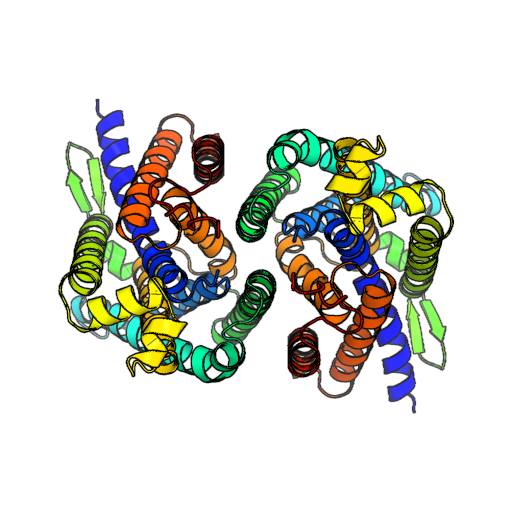.359 -3.307 1 98.06 45 ILE B O 1
ATOM 2602 N N . GLY B 1 46 ? 5.211 16.859 -1.871 1 98.12 46 GLY B N 1
ATOM 2603 C CA . GLY B 1 46 ? 5.461 18.047 -1.075 1 98.12 46 GLY B CA 1
ATOM 2604 C C . GLY B 1 46 ? 6.84 18.078 -0.448 1 98.12 46 GLY B C 1
ATOM 2605 O O . GLY B 1 46 ? 7.512 19.109 -0.442 1 98.12 46 GLY B O 1
ATOM 2606 N N . ALA B 1 47 ? 7.238 16.953 0.028 1 97.94 47 ALA B N 1
ATOM 2607 C CA . ALA B 1 47 ? 8.547 16.844 0.667 1 97.94 47 ALA B CA 1
ATOM 2608 C C . ALA B 1 47 ? 9.672 17.047 -0.345 1 97.94 47 ALA B C 1
ATOM 2610 O O . ALA B 1 47 ? 10.609 17.812 -0.095 1 97.94 47 ALA B O 1
ATOM 2611 N N . TYR B 1 48 ? 9.57 16.422 -1.472 1 97.56 48 TYR B N 1
ATOM 2612 C CA . TYR B 1 48 ? 10.594 16.547 -2.502 1 97.56 48 TYR B CA 1
ATOM 2613 C C . TYR B 1 48 ? 10.656 17.969 -3.053 1 97.56 48 TYR B C 1
ATOM 2615 O O . TYR B 1 48 ? 11.742 18.5 -3.271 1 97.56 48 TYR B O 1
ATOM 2623 N N . ALA B 1 49 ? 9.484 18.5 -3.281 1 96.94 49 ALA B N 1
ATOM 2624 C CA . ALA B 1 49 ? 9.438 19.859 -3.799 1 96.94 49 ALA B CA 1
ATOM 2625 C C . ALA B 1 49 ? 10.086 20.844 -2.826 1 96.94 49 ALA B C 1
ATOM 2627 O O . ALA B 1 49 ? 10.891 21.688 -3.227 1 96.94 49 ALA B O 1
ATOM 2628 N N . ALA B 1 50 ? 9.766 20.703 -1.593 1 96.19 50 ALA B N 1
ATOM 2629 C CA . ALA B 1 50 ? 10.32 21.578 -0.573 1 96.19 50 ALA B CA 1
ATOM 2630 C C . ALA B 1 50 ? 11.82 21.359 -0.405 1 96.19 50 ALA B C 1
ATOM 2632 O O . ALA B 1 50 ? 12.602 22.312 -0.353 1 96.19 50 ALA B O 1
ATOM 2633 N N . ALA B 1 51 ? 12.18 20.125 -0.304 1 95.38 51 ALA B N 1
ATOM 2634 C CA . ALA B 1 51 ? 13.594 19.812 -0.104 1 95.38 51 ALA B CA 1
ATOM 2635 C C . ALA B 1 51 ? 14.438 20.312 -1.273 1 95.38 51 ALA B C 1
ATOM 2637 O O . ALA B 1 51 ? 15.562 20.781 -1.081 1 95.38 51 ALA B O 1
ATOM 2638 N N . SER B 1 52 ? 13.93 20.203 -2.438 1 94.12 52 SER B N 1
ATOM 2639 C CA . SER B 1 52 ? 14.664 20.625 -3.619 1 94.12 52 SER B CA 1
ATOM 2640 C C . SER B 1 52 ? 14.781 22.156 -3.678 1 94.12 52 SER B C 1
ATOM 2642 O O . SER B 1 52 ? 15.859 22.688 -3.928 1 94.12 52 SER B O 1
ATOM 2644 N N . LEU B 1 53 ? 13.68 22.844 -3.436 1 92.88 53 LEU B N 1
ATOM 2645 C CA . LEU B 1 53 ? 13.664 24.297 -3.551 1 92.88 53 LEU B CA 1
ATOM 2646 C C . LEU B 1 53 ? 14.43 24.938 -2.4 1 92.88 53 LEU B C 1
ATOM 2648 O O . LEU B 1 53 ? 15.211 25.875 -2.611 1 92.88 53 LEU B O 1
ATOM 2652 N N . VAL B 1 54 ? 14.188 24.484 -1.271 1 88.88 54 VAL B N 1
ATOM 2653 C CA . VAL B 1 54 ? 14.836 25.047 -0.091 1 88.88 54 VAL B CA 1
ATOM 2654 C C . VAL B 1 54 ? 16.328 24.734 -0.112 1 88.88 54 VAL B C 1
ATOM 2656 O O . VAL B 1 54 ? 17.156 25.578 0.249 1 88.88 54 VAL B O 1
ATOM 2659 N N . GLY B 1 55 ? 16.625 23.5 -0.468 1 82.62 55 GLY B N 1
ATOM 2660 C CA . GLY B 1 55 ? 18.031 23.172 -0.638 1 82.62 55 GLY B CA 1
ATOM 2661 C C . GLY B 1 55 ? 18.734 24.094 -1.611 1 82.62 55 GLY B C 1
ATOM 2662 O O . GLY B 1 55 ? 19.828 24.594 -1.322 1 82.62 55 GLY B O 1
ATOM 2663 N N . TRP B 1 56 ? 18.109 24.328 -2.67 1 85.5 56 TRP B N 1
ATOM 2664 C CA . TRP B 1 56 ? 18.656 25.219 -3.686 1 85.5 56 TRP B CA 1
ATOM 2665 C C . TRP B 1 56 ? 18.781 26.641 -3.158 1 85.5 56 TRP B C 1
ATOM 2667 O O . TRP B 1 56 ? 19.797 27.297 -3.346 1 85.5 56 TRP B O 1
ATOM 2677 N N . TYR B 1 57 ? 17.766 27.125 -2.451 1 87.94 57 TYR B N 1
ATOM 2678 C CA . TYR B 1 57 ? 17.719 28.5 -1.951 1 87.94 57 TYR B CA 1
ATOM 2679 C C . TYR B 1 57 ? 18.797 28.734 -0.899 1 87.94 57 TYR B C 1
ATOM 2681 O O . TYR B 1 57 ? 19.547 29.703 -0.976 1 87.94 57 TYR B O 1
ATOM 2689 N N . PHE B 1 58 ? 19 27.859 0.029 1 81.75 58 PHE B N 1
ATOM 2690 C CA . PHE B 1 58 ? 19.922 28.047 1.147 1 81.75 58 PHE B CA 1
ATOM 2691 C C . PHE B 1 58 ? 21.344 27.75 0.725 1 81.75 58 PHE B C 1
ATOM 2693 O O . PHE B 1 58 ? 22.297 28.359 1.223 1 81.75 58 PHE B O 1
ATOM 2700 N N . ASN B 1 59 ? 21.453 26.766 -0.13 1 79.5 59 ASN B N 1
ATOM 2701 C CA . ASN B 1 59 ? 22.797 26.438 -0.596 1 79.5 59 ASN B CA 1
ATOM 2702 C C . ASN B 1 59 ? 23.391 27.578 -1.417 1 79.5 59 ASN B C 1
ATOM 2704 O O . ASN B 1 59 ? 24.609 27.75 -1.445 1 79.5 59 ASN B O 1
ATOM 2708 N N . ASN B 1 60 ? 22.547 28.359 -2.008 1 80.19 60 ASN B N 1
ATOM 2709 C CA . ASN B 1 60 ? 23.062 29.453 -2.832 1 80.19 60 ASN B CA 1
ATOM 2710 C C . ASN B 1 60 ? 23.078 30.781 -2.062 1 80.19 60 ASN B C 1
ATOM 2712 O O . ASN B 1 60 ? 23.531 31.797 -2.59 1 80.19 60 ASN B O 1
ATOM 2716 N N . GLY B 1 61 ? 22.703 30.75 -0.838 1 73.56 61 GLY B N 1
ATOM 2717 C CA . GLY B 1 61 ? 22.766 31.922 0.011 1 73.56 61 GLY B CA 1
ATOM 2718 C C . GLY B 1 61 ? 22 33.094 -0.544 1 73.56 61 GLY B C 1
ATOM 2719 O O . GLY B 1 61 ? 22.438 34.25 -0.451 1 73.56 61 GLY B O 1
ATOM 2720 N N . ILE B 1 62 ? 20.922 32.844 -1.148 1 68.44 62 ILE B N 1
ATOM 2721 C CA . ILE B 1 62 ? 20.281 33.812 -2.018 1 68.44 62 ILE B CA 1
ATOM 2722 C C . ILE B 1 62 ? 19.516 34.812 -1.171 1 68.44 62 ILE B C 1
ATOM 2724 O O . ILE B 1 62 ? 19.328 35.969 -1.586 1 68.44 62 ILE B O 1
ATOM 2728 N N . GLY B 1 63 ? 19.234 34.406 0.156 1 77.44 63 GLY B N 1
ATOM 2729 C CA . GLY B 1 63 ? 18.406 35.438 0.769 1 77.44 63 GLY B CA 1
ATOM 2730 C C . GLY B 1 63 ? 18.078 35.156 2.223 1 77.44 63 GLY B C 1
ATOM 2731 O O . GLY B 1 63 ? 18.688 34.25 2.838 1 77.44 63 GLY B O 1
ATOM 2732 N N . PRO B 1 64 ? 17.203 36.062 2.682 1 86.25 64 PRO B N 1
ATOM 2733 C CA . PRO B 1 64 ? 16.797 35.938 4.086 1 86.25 64 PRO B CA 1
ATOM 2734 C C . PRO B 1 64 ? 16.125 34.594 4.387 1 86.25 64 PRO B C 1
ATOM 2736 O O . PRO B 1 64 ? 15.461 34.031 3.514 1 86.25 64 PRO B O 1
ATOM 2739 N N . VAL B 1 65 ? 16.281 34.188 5.59 1 84.12 65 VAL B N 1
ATOM 2740 C CA . VAL B 1 65 ? 15.805 32.906 6.059 1 84.12 65 VAL B CA 1
ATOM 2741 C C . VAL B 1 65 ? 14.281 32.812 5.922 1 84.12 65 VAL B C 1
ATOM 2743 O O . VAL B 1 65 ? 13.734 31.781 5.559 1 84.12 65 VAL B O 1
ATOM 2746 N N . TRP B 1 66 ? 13.609 33.969 6.133 1 88.69 66 TRP B N 1
ATOM 2747 C CA . TRP B 1 66 ? 12.148 33.969 6.129 1 88.69 66 TRP B CA 1
ATOM 2748 C C . TRP B 1 66 ? 11.609 33.688 4.734 1 88.69 66 TRP B C 1
ATOM 2750 O O . TRP B 1 66 ? 10.523 33.094 4.586 1 88.69 66 TRP B O 1
ATOM 2760 N N . VAL B 1 67 ? 12.359 33.969 3.723 1 90.12 67 VAL B N 1
ATOM 2761 C CA . VAL B 1 67 ? 11.953 33.719 2.35 1 90.12 67 VAL B CA 1
ATOM 2762 C C . VAL B 1 67 ? 11.977 32.188 2.1 1 90.12 67 VAL B C 1
ATOM 2764 O O . VAL B 1 67 ? 11.156 31.672 1.341 1 90.12 67 VAL B O 1
ATOM 2767 N N . GLY B 1 68 ? 12.969 31.516 2.77 1 89.44 68 GLY B N 1
ATOM 2768 C CA . GLY B 1 68 ? 13.031 30.062 2.666 1 89.44 68 GLY B CA 1
ATOM 2769 C C . GLY B 1 68 ? 11.781 29.375 3.188 1 89.44 68 GLY B C 1
ATOM 2770 O O . GLY B 1 68 ? 11.297 28.422 2.578 1 89.44 68 GLY B O 1
ATOM 2771 N N . TYR B 1 69 ? 11.227 29.969 4.27 1 92.75 69 TYR B N 1
ATOM 2772 C CA . TYR B 1 69 ? 10.008 29.406 4.848 1 92.75 69 TYR B CA 1
ATOM 2773 C C . TYR B 1 69 ? 8.812 29.656 3.938 1 92.75 69 TYR B C 1
ATOM 2775 O O . TYR B 1 69 ? 7.973 28.766 3.754 1 92.75 69 TYR B O 1
ATOM 2783 N N . LEU B 1 70 ? 8.742 30.797 3.328 1 93 70 LEU B N 1
ATOM 2784 C CA . LEU B 1 70 ? 7.648 31.125 2.42 1 93 70 LEU B CA 1
ATOM 2785 C C . LEU B 1 70 ? 7.719 30.281 1.151 1 93 70 LEU B C 1
ATOM 2787 O O . LEU B 1 70 ? 6.688 29.906 0.599 1 93 70 LEU B O 1
ATOM 2791 N N . MET B 1 71 ? 8.945 30.062 0.747 1 92.75 71 MET B N 1
ATOM 2792 C CA . MET B 1 71 ? 9.133 29.234 -0.442 1 92.75 71 MET B CA 1
ATOM 2793 C C . MET B 1 71 ? 8.648 27.797 -0.192 1 92.75 71 MET B C 1
ATOM 2795 O O . MET B 1 71 ? 8.086 27.172 -1.083 1 92.75 71 MET B O 1
ATOM 2799 N N . MET B 1 72 ? 8.898 27.328 1.004 1 93.88 72 MET B N 1
ATOM 2800 C CA . MET B 1 72 ? 8.438 26 1.375 1 93.88 72 MET B CA 1
ATOM 2801 C C . MET B 1 72 ? 6.918 25.906 1.317 1 93.88 72 MET B C 1
ATOM 2803 O O . MET B 1 72 ? 6.367 24.969 0.754 1 93.88 72 MET B O 1
ATOM 2807 N N . LEU B 1 73 ? 6.266 26.891 1.806 1 94.94 73 LEU B N 1
ATOM 2808 C CA . LEU B 1 73 ? 4.809 26.938 1.804 1 94.94 73 LEU B CA 1
ATOM 2809 C C . LEU B 1 73 ? 4.27 27.125 0.389 1 94.94 73 LEU B C 1
ATOM 2811 O O . LEU B 1 73 ? 3.311 26.469 -0.008 1 94.94 73 LEU B O 1
ATOM 2815 N N . GLY B 1 74 ? 4.898 28.016 -0.371 1 96 74 GLY B N 1
ATOM 2816 C CA . GLY B 1 74 ? 4.465 28.297 -1.731 1 96 74 GLY B CA 1
ATOM 2817 C C . GLY B 1 74 ? 4.582 27.109 -2.656 1 96 74 GLY B C 1
ATOM 2818 O O . GLY B 1 74 ? 3.676 26.828 -3.441 1 96 74 GLY B O 1
ATOM 2819 N N . CYS B 1 75 ? 5.664 26.422 -2.523 1 94.94 75 CYS B N 1
ATOM 2820 C CA . CYS B 1 75 ? 5.867 25.266 -3.398 1 94.94 75 CYS B CA 1
ATOM 2821 C C . CYS B 1 75 ? 4.895 24.141 -3.059 1 94.94 75 CYS B C 1
ATOM 2823 O O . CYS B 1 75 ? 4.414 23.438 -3.951 1 94.94 75 CYS B O 1
ATOM 2825 N N . ALA B 1 76 ? 4.691 23.984 -1.771 1 96.06 76 ALA B N 1
ATOM 2826 C CA . ALA B 1 76 ? 3.721 22.984 -1.354 1 96.06 76 ALA B CA 1
ATOM 2827 C C . ALA B 1 76 ? 2.336 23.281 -1.913 1 96.06 76 ALA B C 1
ATOM 2829 O O . ALA B 1 76 ? 1.642 22.391 -2.4 1 96.06 76 ALA B O 1
ATOM 2830 N N . LEU B 1 77 ? 1.935 24.531 -1.797 1 96.69 77 LEU B N 1
ATOM 2831 C CA . LEU B 1 77 ? 0.64 24.969 -2.312 1 96.69 77 LEU B CA 1
ATOM 2832 C C . LEU B 1 77 ? 0.563 24.766 -3.822 1 96.69 77 LEU B C 1
ATOM 2834 O O . LEU B 1 77 ? -0.436 24.266 -4.336 1 96.69 77 LEU B O 1
ATOM 2838 N N . ALA B 1 78 ? 1.581 25.156 -4.5 1 97.75 78 ALA B N 1
ATOM 2839 C CA . ALA B 1 78 ? 1.613 25.031 -5.953 1 97.75 78 ALA B CA 1
ATOM 2840 C C . ALA B 1 78 ? 1.578 23.562 -6.383 1 97.75 78 ALA B C 1
ATOM 2842 O O . ALA B 1 78 ? 0.8 23.188 -7.262 1 97.75 78 ALA B O 1
ATOM 2843 N N . ALA B 1 79 ? 2.439 22.781 -5.742 1 97.25 79 ALA B N 1
ATOM 2844 C CA . ALA B 1 79 ? 2.482 21.359 -6.062 1 97.25 79 ALA B CA 1
ATOM 2845 C C . ALA B 1 79 ? 1.139 20.703 -5.781 1 97.25 79 ALA B C 1
ATOM 2847 O O . ALA B 1 79 ? 0.659 19.891 -6.582 1 97.25 79 ALA B O 1
ATOM 2848 N N . GLY B 1 80 ? 0.572 21.031 -4.633 1 97.69 80 GLY B N 1
ATOM 2849 C CA . GLY B 1 80 ? -0.719 20.469 -4.273 1 97.69 80 GLY B CA 1
ATOM 2850 C C . GLY B 1 80 ? -1.821 20.828 -5.254 1 97.69 80 GLY B C 1
ATOM 2851 O O . GLY B 1 80 ? -2.646 19.984 -5.605 1 97.69 80 GLY B O 1
ATOM 2852 N N . LEU B 1 81 ? -1.819 22.078 -5.711 1 97.38 81 LEU B N 1
ATOM 2853 C CA . LEU B 1 81 ? -2.824 22.531 -6.66 1 97.38 81 LEU B CA 1
ATOM 2854 C C . LEU B 1 81 ? -2.652 21.844 -8.008 1 97.38 81 LEU B C 1
ATOM 2856 O O . LEU B 1 81 ? -3.631 21.375 -8.602 1 97.38 81 LEU B O 1
ATOM 2860 N N . VAL B 1 82 ? -1.488 21.703 -8.422 1 96.81 82 VAL B N 1
ATOM 2861 C CA . VAL B 1 82 ? -1.213 21.125 -9.734 1 96.81 82 VAL B CA 1
ATOM 2862 C C . VAL B 1 82 ? -1.519 19.641 -9.711 1 96.81 82 VAL B C 1
ATOM 2864 O O . VAL B 1 82 ? -2.26 19.141 -10.562 1 96.81 82 VAL B O 1
ATOM 2867 N N . VAL B 1 83 ? -0.973 18.969 -8.727 1 95.94 83 VAL B N 1
ATOM 2868 C CA . VAL B 1 83 ? -1.16 17.531 -8.633 1 95.94 83 VAL B CA 1
ATOM 2869 C C . VAL B 1 83 ? -2.629 17.203 -8.359 1 95.94 83 VAL B C 1
ATOM 2871 O O . VAL B 1 83 ? -3.188 16.266 -8.93 1 95.94 83 VAL B O 1
ATOM 2874 N N . GLY B 1 84 ? -3.186 17.984 -7.445 1 95.69 84 GLY B N 1
ATOM 2875 C CA . GLY B 1 84 ? -4.594 17.797 -7.133 1 95.69 84 GLY B CA 1
ATOM 2876 C C . GLY B 1 84 ? -5.496 17.953 -8.344 1 95.69 84 GLY B C 1
ATOM 2877 O O . GLY B 1 84 ? -6.379 17.125 -8.578 1 95.69 84 GLY B O 1
ATOM 2878 N N . LEU B 1 85 ? -5.281 18.938 -9.156 1 94.25 85 LEU B N 1
ATOM 2879 C CA . LEU B 1 85 ? -6.098 19.188 -10.344 1 94.25 85 LEU B CA 1
ATOM 2880 C C . LEU B 1 85 ? -5.859 18.125 -11.406 1 94.25 85 LEU B C 1
ATOM 2882 O O . LEU B 1 85 ? -6.809 17.656 -12.031 1 94.25 85 LEU B O 1
ATOM 2886 N N . LEU B 1 86 ? -4.652 17.766 -11.562 1 93.62 86 LEU B N 1
ATOM 2887 C CA . LEU B 1 86 ? -4.309 16.781 -12.586 1 93.62 86 LEU B CA 1
ATOM 2888 C C . LEU B 1 86 ? -4.926 15.422 -12.266 1 93.62 86 LEU B C 1
ATOM 2890 O O . LEU B 1 86 ? -5.504 14.773 -13.141 1 93.62 86 LEU B O 1
ATOM 2894 N N . ILE B 1 87 ? -4.793 15.031 -11.047 1 91.62 87 ILE B N 1
ATOM 2895 C CA . ILE B 1 87 ? -5.273 13.711 -10.656 1 91.62 87 ILE B CA 1
ATOM 2896 C C . ILE B 1 87 ? -6.801 13.711 -10.602 1 91.62 87 ILE B C 1
ATOM 2898 O O . ILE B 1 87 ? -7.441 12.75 -11.039 1 91.62 87 ILE B O 1
ATOM 2902 N N . GLU B 1 88 ? -7.383 14.758 -10.031 1 89.12 88 GLU B N 1
ATOM 2903 C CA . GLU B 1 88 ? -8.836 14.836 -9.961 1 89.12 88 GLU B CA 1
ATOM 2904 C C . GLU B 1 88 ? -9.469 14.836 -11.352 1 89.12 88 GLU B C 1
ATOM 2906 O O . GLU B 1 88 ? -10.391 14.07 -11.617 1 89.12 88 GLU B O 1
ATOM 2911 N N . ARG B 1 89 ? -9 15.648 -12.273 1 85.62 89 ARG B N 1
ATOM 2912 C CA . ARG B 1 89 ? -9.57 15.781 -13.609 1 85.62 89 ARG B CA 1
ATOM 2913 C C . ARG B 1 89 ? -9.172 14.602 -14.492 1 85.62 89 ARG B C 1
ATOM 2915 O O . ARG B 1 89 ? -9.914 14.219 -15.398 1 85.62 89 ARG B O 1
ATOM 2922 N N . GLY B 1 90 ? -8.07 14.078 -14.172 1 82.94 90 GLY B N 1
ATOM 2923 C CA . GLY B 1 90 ? -7.551 13.047 -15.055 1 82.94 90 GLY B CA 1
ATOM 2924 C C . GLY B 1 90 ? -8.016 11.656 -14.688 1 82.94 90 GLY B C 1
ATOM 2925 O O . GLY B 1 90 ? -8.07 10.766 -15.539 1 82.94 90 GLY B O 1
ATOM 2926 N N . LEU B 1 91 ? -8.25 11.43 -13.445 1 79.44 91 LEU B N 1
ATOM 2927 C CA . LEU B 1 91 ? -8.5 10.047 -13.047 1 79.44 91 LEU B CA 1
ATOM 2928 C C . LEU B 1 91 ? -9.719 9.961 -12.141 1 79.44 91 LEU B C 1
ATOM 2930 O O . LEU B 1 91 ? -10.711 9.305 -12.484 1 79.44 91 LEU B O 1
ATOM 2934 N N . LEU B 1 92 ? -9.82 10.656 -11.133 1 77.56 92 LEU B N 1
ATOM 2935 C CA . LEU B 1 92 ? -10.781 10.422 -10.055 1 77.56 92 LEU B CA 1
ATOM 2936 C C . LEU B 1 92 ? -12.172 10.906 -10.453 1 77.56 92 LEU B C 1
ATOM 2938 O O . LEU B 1 92 ? -13.18 10.344 -10.008 1 77.56 92 LEU B O 1
ATOM 2942 N N . ARG B 1 93 ? -12.211 11.875 -11.312 1 80.19 93 ARG B N 1
ATOM 2943 C CA . ARG B 1 93 ? -13.5 12.375 -11.773 1 80.19 93 ARG B CA 1
ATOM 2944 C C . ARG B 1 93 ? -14.305 11.273 -12.469 1 80.19 93 ARG B C 1
ATOM 2946 O O . ARG B 1 93 ? -15.531 11.258 -12.398 1 80.19 93 ARG B O 1
ATOM 2953 N N . PHE B 1 94 ? -13.586 10.344 -12.938 1 77.06 94 PHE B N 1
ATOM 2954 C CA . PHE B 1 94 ? -14.242 9.297 -13.711 1 77.06 94 PHE B CA 1
ATOM 2955 C C . PHE B 1 94 ? -14.547 8.094 -12.828 1 77.06 94 PHE B C 1
ATOM 2957 O O . PHE B 1 94 ? -15.227 7.156 -13.266 1 77.06 94 PHE B O 1
ATOM 2964 N N . MET B 1 95 ? -14.109 8.195 -11.609 1 74.94 95 MET B N 1
ATOM 2965 C CA . MET B 1 95 ? -14.219 6.988 -10.797 1 74.94 95 MET B CA 1
ATOM 2966 C C . MET B 1 95 ? -15.109 7.227 -9.578 1 74.94 95 MET B C 1
ATOM 2968 O O . MET B 1 95 ? -15.242 6.348 -8.727 1 74.94 95 MET B O 1
ATOM 2972 N N . TYR B 1 96 ? -15.727 8.375 -9.586 1 72.88 96 TYR B N 1
ATOM 2973 C CA . TYR B 1 96 ? -16.594 8.664 -8.453 1 72.88 96 TYR B CA 1
ATOM 2974 C C . TYR B 1 96 ? -17.812 7.754 -8.453 1 72.88 96 TYR B C 1
ATOM 2976 O O . TYR B 1 96 ? -18.406 7.492 -9.508 1 72.88 96 TYR B O 1
ATOM 2984 N N . GLY B 1 97 ? -18.156 7.094 -7.285 1 71.5 97 GLY B N 1
ATOM 2985 C CA . GLY B 1 97 ? -19.328 6.246 -7.172 1 71.5 97 GLY B CA 1
ATOM 2986 C C . GLY B 1 97 ? -19.016 4.77 -7.309 1 71.5 97 GLY B C 1
ATOM 2987 O O . GLY B 1 97 ? -19.891 3.922 -7.137 1 71.5 97 GLY B O 1
ATOM 2988 N N . ARG B 1 98 ? -17.781 4.543 -7.617 1 76.81 98 ARG B N 1
ATOM 2989 C CA . ARG B 1 98 ? -17.406 3.139 -7.762 1 76.81 98 ARG B CA 1
ATOM 2990 C C . ARG B 1 98 ? -17.188 2.488 -6.398 1 76.81 98 ARG B C 1
ATOM 2992 O O . ARG B 1 98 ? -17.281 3.152 -5.367 1 76.81 98 ARG B O 1
ATOM 2999 N N . ASP B 1 99 ? -17 1.19 -6.469 1 81.25 99 ASP B N 1
ATOM 3000 C CA . ASP B 1 99 ? -16.781 0.397 -5.262 1 81.25 99 ASP B CA 1
ATOM 3001 C C . ASP B 1 99 ? -15.555 0.883 -4.496 1 81.25 99 ASP B C 1
ATOM 3003 O O . ASP B 1 99 ? -14.531 1.226 -5.102 1 81.25 99 ASP B O 1
ATOM 3007 N N . GLU B 1 100 ? -15.648 1.007 -3.184 1 83.06 100 GLU B N 1
ATOM 3008 C CA . GLU B 1 100 ? -14.594 1.506 -2.307 1 83.06 100 GLU B CA 1
ATOM 3009 C C . GLU B 1 100 ? -13.312 0.704 -2.479 1 83.06 100 GLU B C 1
ATOM 3011 O O . GLU B 1 100 ? -12.211 1.268 -2.453 1 83.06 100 GLU B O 1
ATOM 3016 N N . VAL B 1 101 ? -13.492 -0.544 -2.652 1 79.94 101 VAL B N 1
ATOM 3017 C CA . VAL B 1 101 ? -12.336 -1.428 -2.773 1 79.94 101 VAL B CA 1
ATOM 3018 C C . VAL B 1 101 ? -11.594 -1.128 -4.074 1 79.94 101 VAL B C 1
ATOM 3020 O O . VAL B 1 101 ? -10.359 -1.091 -4.094 1 79.94 101 VAL B O 1
ATOM 3023 N N . LEU B 1 102 ? -12.297 -0.918 -5.07 1 80.69 102 LEU B N 1
ATOM 3024 C CA . LEU B 1 102 ? -11.695 -0.573 -6.352 1 80.69 102 LEU B CA 1
ATOM 3025 C C . LEU B 1 102 ? -10.93 0.746 -6.258 1 80.69 102 LEU B C 1
ATOM 3027 O O . LEU B 1 102 ? -9.859 0.89 -6.848 1 80.69 102 LEU B O 1
ATOM 3031 N N . MET B 1 103 ? -11.492 1.611 -5.523 1 86.44 103 MET B N 1
ATOM 3032 C CA . MET B 1 103 ? -10.844 2.912 -5.371 1 86.44 103 MET B CA 1
ATOM 3033 C C . MET B 1 103 ? -9.523 2.781 -4.629 1 86.44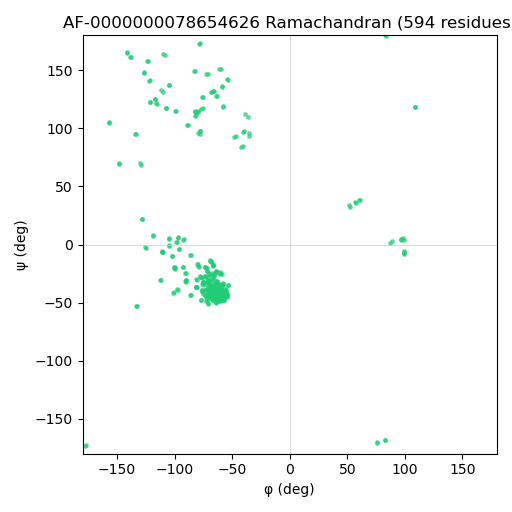 103 MET B C 1
ATOM 3035 O O . MET B 1 103 ? -8.555 3.486 -4.938 1 86.44 103 MET B O 1
ATOM 3039 N N . VAL B 1 104 ? -9.469 1.905 -3.676 1 87.5 104 VAL B N 1
ATOM 3040 C CA . VAL B 1 104 ? -8.219 1.668 -2.951 1 87.5 104 VAL B CA 1
ATOM 3041 C C . VAL B 1 104 ? -7.16 1.14 -3.91 1 87.5 104 VAL B C 1
ATOM 3043 O O . VAL B 1 104 ? -6.012 1.596 -3.887 1 87.5 104 VAL B O 1
ATOM 3046 N N . ILE B 1 105 ? -7.543 0.281 -4.723 1 83.25 105 ILE B N 1
ATOM 3047 C CA . ILE B 1 105 ? -6.613 -0.35 -5.652 1 83.25 105 ILE B CA 1
ATOM 3048 C C . ILE B 1 105 ? -6.113 0.682 -6.66 1 83.25 105 ILE B C 1
ATOM 3050 O O . ILE B 1 105 ? -4.91 0.775 -6.918 1 83.25 105 ILE B O 1
ATOM 3054 N N . ILE B 1 106 ? -7.008 1.452 -7.199 1 84.56 106 ILE B N 1
ATOM 3055 C CA . ILE B 1 106 ? -6.668 2.451 -8.211 1 84.56 106 ILE B CA 1
ATOM 3056 C C . ILE B 1 106 ? -5.738 3.5 -7.602 1 84.56 106 ILE B C 1
ATOM 3058 O O . ILE B 1 106 ? -4.75 3.893 -8.219 1 84.56 106 ILE B O 1
ATOM 3062 N N . THR B 1 107 ? -6.086 3.908 -6.422 1 90.06 107 THR B N 1
ATOM 3063 C CA . THR B 1 107 ? -5.266 4.945 -5.805 1 90.06 107 THR B CA 1
ATOM 3064 C C . THR B 1 107 ? -3.932 4.375 -5.336 1 90.06 107 THR B C 1
ATOM 3066 O O . THR B 1 107 ? -2.947 5.105 -5.215 1 90.06 107 THR B O 1
ATOM 3069 N N . TYR B 1 108 ? -3.896 3.113 -5.035 1 87.81 108 TYR B N 1
ATOM 3070 C CA . TYR B 1 108 ? -2.615 2.482 -4.738 1 87.81 108 TYR B CA 1
ATOM 3071 C C . TYR B 1 108 ? -1.738 2.422 -5.984 1 87.81 108 TYR B C 1
ATOM 3073 O O . TYR B 1 108 ? -0.537 2.691 -5.918 1 87.81 108 TYR B O 1
ATOM 3081 N N . ALA B 1 109 ? -2.354 2.014 -7.086 1 84.69 109 ALA B N 1
ATOM 3082 C CA . ALA B 1 109 ? -1.622 2.039 -8.352 1 84.69 109 ALA B CA 1
ATOM 3083 C C . ALA B 1 109 ? -1.071 3.434 -8.641 1 84.69 109 ALA B C 1
ATOM 3085 O O . ALA B 1 109 ? 0.066 3.578 -9.094 1 84.69 109 ALA B O 1
ATOM 3086 N N . LEU B 1 110 ? -1.891 4.367 -8.391 1 88.94 110 LEU B N 1
ATOM 3087 C CA . LEU B 1 110 ? -1.47 5.75 -8.586 1 88.94 110 LEU B CA 1
ATOM 3088 C C . LEU B 1 110 ? -0.303 6.102 -7.668 1 88.94 110 LEU B C 1
ATOM 3090 O O . LEU B 1 110 ? 0.619 6.812 -8.07 1 88.94 110 LEU B O 1
ATOM 3094 N N . LEU B 1 111 ? -0.36 5.652 -6.422 1 91.56 111 LEU B N 1
ATOM 3095 C CA . LEU B 1 111 ? 0.73 5.855 -5.473 1 91.56 111 LEU B CA 1
ATOM 3096 C C . LEU B 1 111 ? 2.049 5.34 -6.043 1 91.56 111 LEU B C 1
ATOM 3098 O O . LEU B 1 111 ? 3.061 6.043 -6.004 1 91.56 111 LEU B O 1
ATOM 3102 N N . LEU B 1 112 ? 2.053 4.258 -6.645 1 84.38 112 LEU B N 1
ATOM 3103 C CA . LEU B 1 112 ? 3.27 3.643 -7.16 1 84.38 112 LEU B CA 1
ATOM 3104 C C . LEU B 1 112 ? 3.732 4.34 -8.438 1 84.38 112 LEU B C 1
ATOM 3106 O O . LEU B 1 112 ? 4.934 4.5 -8.664 1 84.38 112 LEU B O 1
ATOM 3110 N N . ILE B 1 113 ? 2.762 4.695 -9.273 1 86.25 113 ILE B N 1
ATOM 3111 C CA . ILE B 1 113 ? 3.1 5.434 -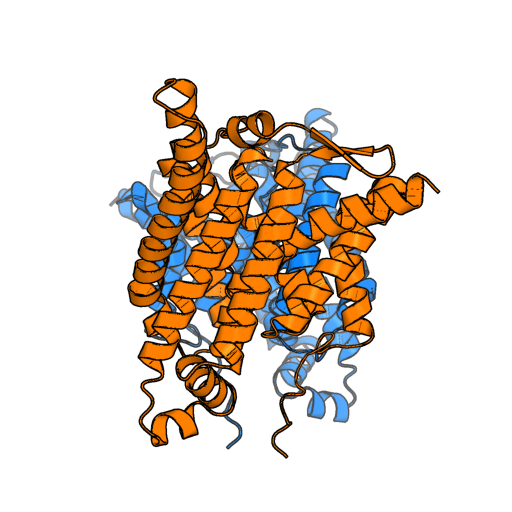10.484 1 86.25 113 ILE B CA 1
ATOM 3112 C C . ILE B 1 113 ? 3.781 6.75 -10.109 1 86.25 113 ILE B C 1
ATOM 3114 O O . ILE B 1 113 ? 4.805 7.113 -10.695 1 86.25 113 ILE B O 1
ATOM 3118 N N . LEU B 1 114 ? 3.234 7.387 -9.172 1 91.81 114 LEU B N 1
ATOM 3119 C CA . LEU B 1 114 ? 3.814 8.656 -8.734 1 91.81 114 LEU B CA 1
ATOM 3120 C C . LEU B 1 114 ? 5.168 8.43 -8.062 1 91.81 114 LEU B C 1
ATOM 3122 O O . LEU B 1 114 ? 6.066 9.266 -8.18 1 91.81 114 LEU B O 1
ATOM 3126 N N . GLU B 1 115 ? 5.238 7.312 -7.324 1 89.56 115 GLU B N 1
ATOM 3127 C CA . GLU B 1 115 ? 6.527 6.961 -6.738 1 89.56 115 GLU B CA 1
ATOM 3128 C C . GLU B 1 115 ? 7.602 6.824 -7.816 1 89.56 115 GLU B C 1
ATOM 3130 O O . GLU B 1 115 ? 8.711 7.336 -7.664 1 89.56 115 GLU B O 1
ATOM 3135 N N . ASP B 1 116 ? 7.297 6.203 -8.906 1 84.94 116 ASP B N 1
ATOM 3136 C CA . ASP B 1 116 ? 8.25 6.016 -10 1 84.94 116 ASP B CA 1
ATOM 3137 C C . ASP B 1 116 ? 8.523 7.336 -10.719 1 84.94 116 ASP B C 1
ATOM 3139 O O . ASP B 1 116 ? 9.656 7.598 -11.133 1 84.94 116 ASP B O 1
ATOM 3143 N N . ALA B 1 117 ? 7.5 8.086 -10.883 1 89.75 117 ALA B N 1
ATOM 3144 C CA . ALA B 1 117 ? 7.676 9.398 -11.5 1 89.75 117 ALA B CA 1
ATOM 3145 C C . ALA B 1 117 ? 8.609 10.273 -10.672 1 89.75 117 ALA B C 1
ATOM 3147 O O . ALA B 1 117 ? 9.438 11.008 -11.227 1 89.75 117 ALA B O 1
ATOM 3148 N N . MET B 1 118 ? 8.5 10.211 -9.359 1 93.44 118 MET B N 1
ATOM 3149 C CA . MET B 1 118 ? 9.359 10.992 -8.484 1 93.44 118 MET B CA 1
ATOM 3150 C C . MET B 1 118 ? 10.812 10.531 -8.586 1 93.44 118 MET B C 1
ATOM 3152 O O . MET B 1 118 ? 11.734 11.344 -8.578 1 93.44 118 MET B O 1
ATOM 3156 N N . LYS B 1 119 ? 10.969 9.242 -8.695 1 89.69 119 LYS B N 1
ATOM 3157 C CA . LYS B 1 119 ? 12.32 8.727 -8.891 1 89.69 119 LYS B CA 1
ATOM 3158 C C . LYS B 1 119 ? 12.914 9.234 -10.195 1 89.69 119 LYS B C 1
ATOM 3160 O O . LYS B 1 119 ? 14.117 9.492 -10.273 1 89.69 119 LYS B O 1
ATOM 3165 N N . MET B 1 120 ? 12.133 9.367 -11.211 1 88 120 MET B N 1
ATOM 3166 C CA . MET B 1 120 ? 12.594 9.859 -12.508 1 88 120 MET B CA 1
ATOM 3167 C C . MET B 1 120 ? 12.953 11.336 -12.438 1 88 120 MET B C 1
ATOM 3169 O O . MET B 1 120 ? 13.898 11.781 -13.086 1 88 120 MET B O 1
ATOM 3173 N N . ILE B 1 121 ? 12.234 12.094 -11.648 1 92.56 121 ILE B N 1
ATOM 3174 C CA . ILE B 1 121 ? 12.406 13.539 -11.586 1 92.56 121 ILE B CA 1
ATOM 3175 C C . ILE B 1 121 ? 13.508 13.891 -10.586 1 92.56 121 ILE B C 1
ATOM 3177 O O . ILE B 1 121 ? 14.391 14.695 -10.891 1 92.56 121 ILE B O 1
ATOM 3181 N N . TRP B 1 122 ? 13.516 13.203 -9.375 1 95 122 TRP B N 1
ATOM 3182 C CA . TRP B 1 122 ? 14.414 13.609 -8.297 1 95 122 TRP B CA 1
ATOM 3183 C C . TRP B 1 122 ? 15.508 12.562 -8.078 1 95 122 TRP B C 1
ATOM 3185 O O . TRP B 1 122 ? 16.422 12.773 -7.281 1 95 122 TRP B O 1
ATOM 3195 N N . GLY B 1 123 ? 15.422 11.461 -8.734 1 92.12 123 GLY B N 1
ATOM 3196 C CA . GLY B 1 123 ? 16.438 10.422 -8.57 1 92.12 123 GLY B CA 1
ATOM 3197 C C . GLY B 1 123 ? 16.188 9.547 -7.352 1 92.12 123 GLY B C 1
ATOM 3198 O O . GLY B 1 123 ? 15.125 9.609 -6.742 1 92.12 123 GLY B O 1
ATOM 3199 N N . VAL B 1 124 ? 17.141 8.727 -6.957 1 90.62 124 VAL B N 1
ATOM 3200 C CA . VAL B 1 124 ? 16.969 7.738 -5.902 1 90.62 124 VAL B CA 1
ATOM 3201 C C . VAL B 1 124 ? 17.766 8.141 -4.668 1 90.62 124 VAL B C 1
ATOM 3203 O O . VAL B 1 124 ? 17.625 7.539 -3.602 1 90.62 124 VAL B O 1
ATOM 3206 N N . ASN B 1 125 ? 18.562 9.211 -4.781 1 92.69 125 ASN B N 1
ATOM 3207 C CA . ASN B 1 125 ? 19.359 9.672 -3.65 1 92.69 125 ASN B CA 1
ATOM 3208 C C . ASN B 1 125 ? 18.547 10.555 -2.713 1 92.69 125 ASN B C 1
ATOM 3210 O O . ASN B 1 125 ? 17.688 11.312 -3.16 1 92.69 125 ASN B O 1
ATOM 3214 N N . PRO B 1 126 ? 18.859 10.531 -1.49 1 94.62 126 PRO B N 1
ATOM 3215 C CA . PRO B 1 126 ? 18.125 11.352 -0.523 1 94.62 126 PRO B CA 1
ATOM 3216 C C . PRO B 1 126 ? 18.422 12.844 -0.655 1 94.62 126 PRO B C 1
ATOM 3218 O O . PRO B 1 126 ? 19.531 13.219 -1.041 1 94.62 126 PRO B O 1
ATOM 3221 N N . TYR B 1 127 ? 17.406 13.648 -0.382 1 94.5 127 TYR B N 1
ATOM 3222 C CA . TYR B 1 127 ? 17.547 15.094 -0.279 1 94.5 127 TYR B CA 1
ATOM 3223 C C . TYR B 1 127 ? 17.5 15.539 1.178 1 94.5 127 TYR B C 1
ATOM 3225 O O . TYR B 1 127 ? 16.719 15.031 1.971 1 94.5 127 TYR B O 1
ATOM 3233 N N . PHE B 1 128 ? 18.422 16.469 1.438 1 92.06 128 PHE B N 1
ATOM 3234 C CA . PHE B 1 128 ? 18.484 17.016 2.785 1 92.06 128 PHE B CA 1
ATOM 3235 C C . PHE B 1 128 ? 18.281 18.531 2.756 1 92.06 128 PHE B C 1
ATOM 3237 O O . PHE B 1 128 ? 18.938 19.234 1.978 1 92.06 128 PHE B O 1
ATOM 3244 N N . ALA B 1 129 ? 17.297 19.016 3.459 1 91.06 129 ALA B N 1
ATOM 3245 C CA . ALA B 1 129 ? 17.062 20.438 3.607 1 91.06 129 ALA B CA 1
ATOM 3246 C C . ALA B 1 129 ? 16.875 20.812 5.074 1 91.06 129 ALA B C 1
ATOM 3248 O O . ALA B 1 129 ? 15.836 21.344 5.469 1 91.06 129 ALA B O 1
ATOM 3249 N N . TYR B 1 130 ? 17.953 20.734 5.809 1 92.31 130 TYR B N 1
ATOM 3250 C CA . TYR B 1 130 ? 17.891 20.859 7.262 1 92.31 130 TYR B CA 1
ATOM 3251 C C . TYR B 1 130 ? 17.953 22.312 7.695 1 92.31 130 TYR B C 1
ATOM 3253 O O . TYR B 1 130 ? 17.734 22.641 8.867 1 92.31 130 TYR B O 1
ATOM 3261 N N . GLN B 1 131 ? 18.219 23.172 6.805 1 91.06 131 GLN B N 1
ATOM 3262 C CA . GLN B 1 131 ? 18.562 24.562 7.133 1 91.06 131 GLN B CA 1
ATOM 3263 C C . GLN B 1 131 ? 17.422 25.234 7.891 1 91.06 131 GLN B C 1
ATOM 3265 O O . GLN B 1 131 ? 17.641 25.859 8.922 1 91.06 131 GLN B O 1
ATOM 3270 N N . PRO B 1 132 ? 16.172 25.078 7.355 1 91 132 PRO B N 1
ATOM 3271 C CA . PRO B 1 132 ? 15.086 25.703 8.109 1 91 132 PRO B CA 1
ATOM 3272 C C . PRO B 1 132 ? 14.961 25.172 9.531 1 91 132 PRO B C 1
ATOM 3274 O O . PRO B 1 132 ? 14.602 25.906 10.445 1 91 132 PRO B O 1
ATOM 3277 N N . TYR B 1 133 ? 15.211 23.969 9.672 1 93.25 133 TYR B N 1
ATOM 3278 C CA . TYR B 1 133 ? 15.141 23.328 10.977 1 93.25 133 TYR B CA 1
ATOM 3279 C C . TYR B 1 133 ? 16.234 23.844 11.898 1 93.25 133 TYR B C 1
ATOM 3281 O O . TYR B 1 133 ? 15.977 24.172 13.062 1 93.25 133 TYR B O 1
ATOM 3289 N N . ALA B 1 134 ? 17.391 24.031 11.422 1 91 134 ALA B N 1
ATOM 3290 C CA . ALA B 1 134 ? 18.547 24.469 12.195 1 91 134 ALA B CA 1
ATOM 3291 C C . ALA B 1 134 ? 18.484 25.953 12.508 1 91 134 ALA B C 1
ATOM 3293 O O . ALA B 1 134 ? 18.859 26.391 13.594 1 91 134 ALA B O 1
ATOM 3294 N N . GLU B 1 135 ? 17.938 26.703 11.586 1 90.81 135 GLU B N 1
ATOM 3295 C CA . GLU B 1 135 ? 17.953 28.156 11.703 1 90.81 135 GLU B CA 1
ATOM 3296 C C . GLU B 1 135 ? 17.031 28.625 12.82 1 90.81 135 GLU B C 1
ATOM 3298 O O . GLU B 1 135 ? 17.25 29.688 13.422 1 90.81 135 GLU B O 1
ATOM 3303 N N . MET B 1 136 ? 16.031 27.891 13.172 1 93 136 MET B N 1
ATOM 3304 C CA . MET B 1 136 ? 15.078 28.312 14.188 1 93 136 MET B CA 1
ATOM 3305 C C . MET B 1 136 ? 15.633 28.078 15.594 1 93 136 MET B C 1
ATOM 3307 O O . MET B 1 136 ? 15.109 28.609 16.562 1 93 136 MET B O 1
ATOM 3311 N N . GLY B 1 137 ? 16.641 27.281 15.688 1 93.06 137 GLY B N 1
ATOM 3312 C CA . GLY B 1 137 ? 17.312 27.094 16.953 1 93.06 137 GLY B CA 1
ATOM 3313 C C . GLY B 1 137 ? 16.531 26.219 17.922 1 93.06 137 GLY B C 1
ATOM 3314 O O . GLY B 1 137 ? 15.633 25.484 17.516 1 93.06 137 GLY B O 1
ATOM 3315 N N . ARG B 1 138 ? 17.016 26.172 19.203 1 95.44 138 ARG B N 1
ATOM 3316 C CA . ARG B 1 138 ? 16.406 25.344 20.234 1 95.44 138 ARG B CA 1
ATOM 3317 C C . ARG B 1 138 ? 16.062 26.172 21.469 1 95.44 138 ARG B C 1
ATOM 3319 O O . ARG B 1 138 ? 16.641 27.25 21.688 1 95.44 138 ARG B O 1
ATOM 3326 N N . SER B 1 139 ? 15.078 25.797 22.109 1 94.31 139 SER B N 1
ATOM 3327 C CA . SER B 1 139 ? 14.688 26.406 23.391 1 94.31 139 SER B CA 1
ATOM 3328 C C . SER B 1 139 ? 14.602 25.359 24.5 1 94.31 139 SER B C 1
ATOM 3330 O O . SER B 1 139 ? 14.547 24.156 24.219 1 94.31 139 SER B O 1
ATOM 3332 N N . VAL B 1 140 ? 14.703 25.797 25.797 1 92.25 140 VAL B N 1
ATOM 3333 C CA . VAL B 1 140 ? 14.625 24.906 26.938 1 92.25 140 VAL B CA 1
ATOM 3334 C C . VAL B 1 140 ? 13.219 24.969 27.547 1 92.25 140 VAL B C 1
ATOM 3336 O O . VAL B 1 140 ? 12.734 26.047 27.906 1 92.25 140 VAL B O 1
ATOM 3339 N N . LEU B 1 141 ? 12.609 23.875 27.438 1 88.25 141 LEU B N 1
ATOM 3340 C CA . LEU B 1 141 ? 11.297 23.719 28.047 1 88.25 141 LEU B CA 1
ATOM 3341 C C . LEU B 1 141 ? 11.328 22.672 29.156 1 88.25 141 LEU B C 1
ATOM 3343 O O . LEU B 1 141 ? 11.617 21.5 28.891 1 88.25 141 LEU B O 1
ATOM 3347 N N . ALA B 1 142 ? 10.984 23.062 30.375 1 86.31 142 ALA B N 1
ATOM 3348 C CA . ALA B 1 142 ? 10.977 22.141 31.516 1 86.31 142 ALA B CA 1
ATOM 3349 C C . ALA B 1 142 ? 12.305 21.406 31.641 1 86.31 142 ALA B C 1
ATOM 3351 O O . ALA B 1 142 ? 12.32 20.188 31.859 1 86.31 142 ALA B O 1
ATOM 3352 N N . GLY B 1 143 ? 13.414 22.031 31.266 1 85.69 143 GLY B N 1
ATOM 3353 C CA . GLY B 1 143 ? 14.75 21.469 31.391 1 85.69 143 GLY B CA 1
ATOM 3354 C C . GLY B 1 143 ? 15.172 20.656 30.188 1 85.69 143 GLY B C 1
ATOM 3355 O O . GLY B 1 143 ? 16.281 20.109 30.141 1 85.69 143 GLY B O 1
ATOM 3356 N N . LEU B 1 144 ? 14.305 20.625 29.188 1 89.75 144 LEU B N 1
ATOM 3357 C CA . LEU B 1 144 ? 14.617 19.844 27.984 1 89.75 144 LEU B CA 1
ATOM 3358 C C . LEU B 1 144 ? 14.852 20.766 26.797 1 89.75 144 LEU B C 1
ATOM 3360 O O . LEU B 1 144 ? 14.125 21.734 26.609 1 89.75 144 LEU B O 1
ATOM 3364 N N . LYS B 1 145 ? 15.883 20.516 26.094 1 92.31 145 LYS B N 1
ATOM 3365 C CA . LYS B 1 145 ? 16.141 21.266 24.859 1 92.31 145 LYS B CA 1
ATOM 3366 C C . LYS B 1 145 ? 15.242 20.781 23.719 1 92.31 145 LYS B C 1
ATOM 3368 O O . LYS B 1 145 ? 15.258 19.594 23.375 1 92.31 145 LYS B O 1
ATOM 3373 N N . VAL B 1 146 ? 14.406 21.688 23.266 1 94.06 146 VAL B N 1
ATOM 3374 C CA . VAL B 1 146 ? 13.445 21.344 22.219 1 94.06 146 VAL B CA 1
ATOM 3375 C C . VAL B 1 146 ? 13.656 22.234 21.016 1 94.06 146 VAL B C 1
ATOM 3377 O O . VAL B 1 146 ? 13.984 23.422 21.156 1 94.06 146 VAL B O 1
ATOM 3380 N N . SER B 1 147 ? 13.523 21.656 19.828 1 95.75 147 SER B N 1
ATOM 3381 C CA . SER B 1 147 ? 13.641 22.422 18.594 1 95.75 147 SER B CA 1
ATOM 3382 C C . SER B 1 147 ? 12.5 23.422 18.438 1 95.75 147 SER B C 1
ATOM 3384 O O . SER B 1 147 ? 11.328 23.062 18.609 1 95.75 147 SER B O 1
ATOM 3386 N N . ASN B 1 148 ? 12.812 24.688 18.109 1 96.44 148 ASN B N 1
ATOM 3387 C CA . ASN B 1 148 ? 11.781 25.688 17.875 1 96.44 148 ASN B CA 1
ATOM 3388 C C . ASN B 1 148 ? 10.953 25.359 16.641 1 96.44 148 ASN B C 1
ATOM 3390 O O . ASN B 1 148 ? 9.789 25.75 16.547 1 96.44 148 ASN B O 1
ATOM 3394 N N . TYR B 1 149 ? 11.602 24.641 15.727 1 96.44 149 TYR B N 1
ATOM 3395 C CA . TYR B 1 149 ? 10.867 24.219 14.531 1 96.44 149 TYR B CA 1
ATOM 3396 C C . TYR B 1 149 ? 9.758 23.234 14.898 1 96.44 149 TYR B C 1
ATOM 3398 O O . TYR B 1 149 ? 8.641 23.328 14.383 1 96.44 149 TYR B O 1
ATOM 3406 N N . ASP B 1 150 ? 10.062 22.328 15.789 1 96.62 150 ASP B N 1
ATOM 3407 C CA . ASP B 1 150 ? 9.07 21.344 16.234 1 96.62 150 ASP B CA 1
ATOM 3408 C C . ASP B 1 150 ? 7.91 22.031 16.953 1 96.62 150 ASP B C 1
ATOM 3410 O O . ASP B 1 150 ? 6.754 21.641 16.797 1 96.62 150 ASP B O 1
ATOM 3414 N N . LEU B 1 151 ? 8.266 23.031 17.734 1 96 151 LEU B N 1
ATOM 3415 C CA . LEU B 1 151 ? 7.23 23.766 18.438 1 96 151 LEU B CA 1
ATOM 3416 C C . LEU B 1 151 ? 6.359 24.547 17.453 1 96 151 LEU B C 1
ATOM 3418 O O . LEU B 1 151 ? 5.148 24.656 17.641 1 96 151 LEU B O 1
ATOM 3422 N N . MET B 1 152 ? 6.98 25.094 16.453 1 95.56 152 MET B N 1
ATOM 3423 C CA . MET B 1 152 ? 6.234 25.781 15.406 1 95.56 152 MET B CA 1
ATOM 3424 C C . MET B 1 152 ? 5.262 24.828 14.719 1 95.56 152 MET B C 1
ATOM 3426 O O . MET B 1 152 ? 4.133 25.203 14.406 1 95.56 152 MET B O 1
ATOM 3430 N N . LEU B 1 153 ? 5.691 23.562 14.5 1 96.38 153 LEU B N 1
ATOM 3431 C CA . LEU B 1 153 ? 4.832 22.562 13.867 1 96.38 153 LEU B CA 1
ATOM 3432 C C . LEU B 1 153 ? 3.604 22.297 14.727 1 96.38 153 LEU B C 1
ATOM 3434 O O . LEU B 1 153 ? 2.516 22.047 14.203 1 96.38 153 LEU B O 1
ATOM 3438 N N . VAL B 1 154 ? 3.781 22.266 16.016 1 97.31 154 VAL B N 1
ATOM 3439 C CA . VAL B 1 154 ? 2.648 22.094 16.922 1 97.31 154 VAL B CA 1
ATOM 3440 C C . VAL B 1 154 ? 1.659 23.25 16.719 1 97.31 154 VAL B C 1
ATOM 3442 O O . VAL B 1 154 ? 0.453 23.016 16.594 1 97.31 154 VAL B O 1
ATOM 3445 N N . GLY B 1 155 ? 2.189 24.469 16.688 1 97.44 155 GLY B N 1
ATOM 3446 C CA . GLY B 1 155 ? 1.348 25.625 16.438 1 97.44 155 GLY B CA 1
ATOM 3447 C C . GLY B 1 155 ? 0.631 25.578 15.102 1 97.44 155 GLY B C 1
ATOM 3448 O O . GLY B 1 155 ? -0.571 25.844 15.023 1 97.44 155 GLY B O 1
ATOM 3449 N N . VAL B 1 156 ? 1.368 25.234 14.078 1 96.94 156 VAL B N 1
ATOM 3450 C CA . VAL B 1 156 ? 0.805 25.156 12.734 1 96.94 156 VAL B CA 1
ATOM 3451 C C . VAL B 1 156 ? -0.301 24.094 12.695 1 96.94 156 VAL B C 1
ATOM 3453 O O . VAL B 1 156 ? -1.348 24.312 12.078 1 96.94 156 VAL B O 1
ATOM 3456 N N . SER B 1 157 ? -0.035 22.922 13.289 1 97.75 157 SER B N 1
ATOM 3457 C CA . SER B 1 157 ? -1.037 21.859 13.312 1 97.75 157 SER B CA 1
ATOM 3458 C C . SER B 1 157 ? -2.305 22.312 14.031 1 97.75 157 SER B C 1
ATOM 3460 O O . SER B 1 157 ? -3.416 21.984 13.602 1 97.75 157 SER B O 1
ATOM 3462 N N . LEU B 1 158 ? -2.217 23.062 15.125 1 97.56 158 LEU B N 1
ATOM 3463 C CA . LEU B 1 158 ? -3.365 23.578 15.867 1 97.56 158 LEU B CA 1
ATOM 3464 C C . LEU B 1 158 ? -4.145 24.578 15.031 1 97.56 158 LEU B C 1
ATOM 3466 O O . LEU B 1 158 ? -5.375 24.547 14.992 1 97.56 158 LEU B O 1
ATOM 3470 N N . VAL B 1 159 ? -3.449 25.469 14.414 1 97.5 159 VAL B N 1
ATOM 3471 C CA . VAL B 1 159 ? -4.09 26.484 13.594 1 97.5 159 VAL B CA 1
ATOM 3472 C C . VAL B 1 159 ? -4.812 25.828 12.422 1 97.5 159 VAL B C 1
ATOM 3474 O O . VAL B 1 159 ? -5.941 26.188 12.094 1 97.5 159 VAL B O 1
ATOM 3477 N N . LEU B 1 160 ? -4.109 24.875 11.844 1 96.88 160 LEU B N 1
ATOM 3478 C CA . LEU B 1 160 ? -4.719 24.188 10.711 1 96.88 160 LEU B CA 1
ATOM 3479 C C . LEU B 1 160 ? -5.953 23.406 11.156 1 96.88 160 LEU B C 1
ATOM 3481 O O . LEU B 1 160 ? -6.984 23.438 10.484 1 96.88 160 LEU B O 1
ATOM 3485 N N . GLY 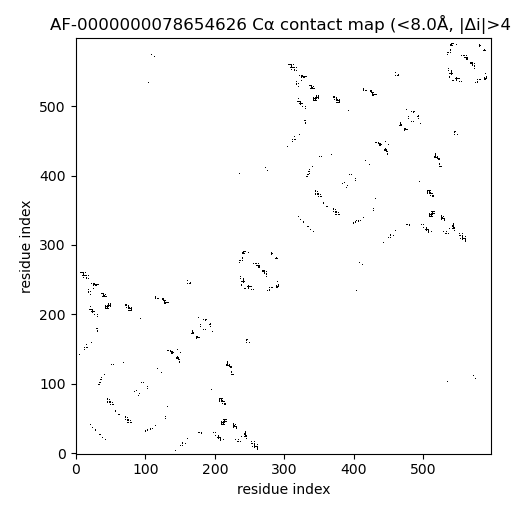B 1 161 ? -5.793 22.656 12.25 1 96.62 161 GLY B N 1
ATOM 3486 C CA . GLY B 1 161 ? -6.93 21.938 12.781 1 96.62 161 GLY B CA 1
ATOM 3487 C C . GLY B 1 161 ? -8.109 22.828 13.109 1 96.62 161 GLY B C 1
ATOM 3488 O O . GLY B 1 161 ? -9.25 22.516 12.75 1 96.62 161 GLY B O 1
ATOM 3489 N N . LEU B 1 162 ? -7.867 23.922 13.734 1 96.5 162 LEU B N 1
ATOM 3490 C CA . LEU B 1 162 ? -8.914 24.875 14.102 1 96.5 162 LEU B CA 1
ATOM 3491 C C . LEU B 1 162 ? -9.523 25.516 12.859 1 96.5 162 LEU B C 1
ATOM 3493 O O . LEU B 1 162 ? -10.742 25.703 12.789 1 96.5 162 LEU B O 1
ATOM 3497 N N . SER B 1 163 ? -8.68 25.859 11.922 1 96.69 163 SER B N 1
ATOM 3498 C CA . SER B 1 163 ? -9.164 26.453 10.688 1 96.69 163 SER B CA 1
ATOM 3499 C C . SER B 1 163 ? -10.078 25.484 9.93 1 96.69 163 SER B C 1
ATOM 3501 O O . SER B 1 163 ? -11.117 25.891 9.406 1 96.69 163 SER B O 1
ATOM 3503 N N . LEU B 1 164 ? -9.664 24.219 9.844 1 95.75 164 LEU B N 1
ATOM 3504 C CA . LEU B 1 164 ? -10.484 23.219 9.172 1 95.75 164 LEU B CA 1
ATOM 3505 C C . LEU B 1 164 ? -11.797 23 9.906 1 95.75 164 LEU B C 1
ATOM 3507 O O . LEU B 1 164 ? -12.852 22.891 9.281 1 95.75 164 LEU B O 1
ATOM 3511 N N . TRP B 1 165 ? -11.68 22.969 11.188 1 93.31 165 TRP B N 1
ATOM 3512 C CA . TRP B 1 165 ? -12.875 22.797 12.008 1 93.31 165 TRP B CA 1
ATOM 3513 C C . TRP B 1 165 ? -13.836 23.969 11.82 1 93.31 165 TRP B C 1
ATOM 3515 O O . TRP B 1 165 ? -15.039 23.766 11.625 1 93.31 165 TRP B O 1
ATOM 3525 N N . LEU B 1 166 ? -13.367 25.188 11.859 1 94.75 166 LEU B N 1
ATOM 3526 C CA . LEU B 1 166 ? -14.18 26.391 11.68 1 94.75 166 LEU B CA 1
ATOM 3527 C C . LEU B 1 166 ? -14.766 26.438 10.273 1 94.75 166 LEU B C 1
ATOM 3529 O O . LEU B 1 166 ? -15.922 26.844 10.094 1 94.75 166 LEU B O 1
ATOM 3533 N N . TRP B 1 167 ? -13.945 26.062 9.344 1 93.44 167 TRP B N 1
ATOM 3534 C CA . TRP B 1 167 ? -14.398 26.031 7.961 1 93.44 167 TRP B CA 1
ATOM 3535 C C . TRP B 1 167 ? -15.562 25.062 7.797 1 93.44 167 TRP B C 1
ATOM 3537 O O . TRP B 1 167 ? -16.594 25.406 7.195 1 93.44 167 TRP B O 1
ATOM 3547 N N . LEU B 1 168 ? -15.516 23.906 8.383 1 89.75 168 LEU B N 1
ATOM 3548 C CA . LEU B 1 168 ? -16.531 22.859 8.234 1 89.75 168 LEU B CA 1
ATOM 3549 C C . LEU B 1 168 ? -17.781 23.219 9.023 1 89.75 168 LEU B C 1
ATOM 3551 O O . LEU B 1 168 ? -18.906 22.953 8.57 1 89.75 168 LEU B O 1
ATOM 3555 N N . GLU B 1 169 ? -17.641 23.906 10.172 1 90.12 169 GLU B N 1
ATOM 3556 C CA . GLU B 1 169 ? -18.766 24.078 11.094 1 90.12 169 GLU B CA 1
ATOM 3557 C C . GLU B 1 169 ? -19.406 25.453 10.93 1 90.12 169 GLU B C 1
ATOM 3559 O O . GLU B 1 169 ? -20.578 25.641 11.234 1 90.12 169 GLU B O 1
ATOM 3564 N N . ARG B 1 170 ? -18.641 26.375 10.359 1 93.56 170 ARG B N 1
ATOM 3565 C CA . ARG B 1 170 ? -19.156 27.734 10.5 1 93.56 170 ARG B CA 1
ATOM 3566 C C . ARG B 1 170 ? -19.297 28.406 9.141 1 93.56 170 ARG B C 1
ATOM 3568 O O . ARG B 1 170 ? -19.75 29.547 9.055 1 93.56 170 ARG B O 1
ATOM 3575 N N . THR B 1 171 ? -18.953 27.859 8.141 1 94.44 171 THR B N 1
ATOM 3576 C CA . THR B 1 171 ? -19.031 28.531 6.848 1 94.44 171 THR B CA 1
ATOM 3577 C C . THR B 1 171 ? -20.141 27.938 5.992 1 94.44 171 THR B C 1
ATOM 3579 O O . THR B 1 171 ? -20.672 26.859 6.309 1 94.44 171 THR B O 1
ATOM 3582 N N . HIS B 1 172 ? -20.547 28.672 4.953 1 93.12 172 HIS B N 1
ATOM 3583 C CA . HIS B 1 172 ? -21.547 28.203 4 1 93.12 172 HIS B CA 1
ATOM 3584 C C . HIS B 1 172 ? -21.062 26.969 3.236 1 93.12 172 HIS B C 1
ATOM 3586 O O . HIS B 1 172 ? -21.828 26.031 3.012 1 93.12 172 HIS B O 1
ATOM 3592 N N . GLN B 1 173 ? -19.781 27 2.914 1 92.75 173 GLN B N 1
ATOM 3593 C CA . GLN B 1 173 ? -19.219 25.844 2.232 1 92.75 173 GLN B CA 1
ATOM 3594 C C . GLN B 1 173 ? -19.25 24.609 3.121 1 92.75 173 GLN B C 1
ATOM 3596 O O . GLN B 1 173 ? -19.5 23.5 2.637 1 92.75 173 GLN B O 1
ATOM 3601 N N . GLY B 1 174 ? -18.969 24.844 4.371 1 92 174 GLY B N 1
ATOM 3602 C CA . GLY B 1 174 ? -19.047 23.75 5.328 1 92 174 GLY B CA 1
ATOM 3603 C C . GLY B 1 174 ? -20.438 23.141 5.422 1 92 174 GLY B C 1
ATOM 3604 O O . GLY B 1 174 ? -20.578 21.922 5.523 1 92 174 GLY B O 1
ATOM 3605 N N . LYS B 1 175 ? -21.438 23.953 5.309 1 92.38 175 LYS B N 1
ATOM 3606 C CA . LYS B 1 175 ? -22.828 23.469 5.34 1 92.38 175 LYS B CA 1
ATOM 3607 C C . LYS B 1 175 ? -23.141 22.609 4.117 1 92.38 175 LYS B C 1
ATOM 3609 O O . LYS B 1 175 ? -23.797 21.578 4.234 1 92.38 175 LYS B O 1
ATOM 3614 N N . VAL B 1 176 ? -22.688 23.078 3.084 1 92.94 176 VAL B N 1
ATOM 3615 C CA . VAL B 1 176 ? -22.891 22.328 1.847 1 92.94 176 VAL B CA 1
ATOM 3616 C C . VAL B 1 176 ? -22.188 20.984 1.93 1 92.94 176 VAL B C 1
ATOM 3618 O O . VAL B 1 176 ? -22.734 19.953 1.534 1 92.94 176 VAL B O 1
ATOM 3621 N N . LEU B 1 177 ? -20.984 21 2.459 1 92.38 177 LEU B N 1
ATOM 3622 C CA . LEU B 1 177 ? -20.219 19.781 2.604 1 92.38 177 LEU B CA 1
ATOM 3623 C C . LEU B 1 177 ? -20.922 18.797 3.529 1 92.38 177 LEU B C 1
ATOM 3625 O O . LEU B 1 177 ? -21.016 17.609 3.227 1 92.38 177 LEU B O 1
ATOM 3629 N N . ARG B 1 178 ? -21.438 19.297 4.57 1 91 178 ARG B N 1
ATOM 3630 C CA . ARG B 1 178 ? -22.125 18.453 5.527 1 91 178 ARG B CA 1
ATOM 3631 C C . ARG B 1 178 ? -23.406 17.859 4.918 1 91 178 ARG B C 1
ATOM 3633 O O . ARG B 1 178 ? -23.75 16.703 5.191 1 91 178 ARG B O 1
ATOM 3640 N N . ALA B 1 179 ? -24.062 18.609 4.121 1 91.69 179 ALA B N 1
ATOM 3641 C CA . ALA B 1 179 ? -25.25 18.109 3.416 1 91.69 179 ALA B CA 1
ATOM 3642 C C . ALA B 1 179 ? -24.875 16.984 2.457 1 91.69 179 ALA B C 1
ATOM 3644 O O . ALA B 1 179 ? -25.578 15.969 2.371 1 91.69 179 ALA B O 1
ATOM 3645 N N . VAL B 1 180 ? -23.734 17.156 1.809 1 91.38 180 VAL B N 1
ATOM 3646 C CA . VAL B 1 180 ? -23.266 16.141 0.86 1 91.38 180 VAL B CA 1
ATOM 3647 C C . VAL B 1 180 ? -22.859 14.883 1.61 1 91.38 180 VAL B C 1
ATOM 3649 O O . VAL B 1 180 ? -23.125 13.766 1.152 1 91.38 180 VAL B O 1
ATOM 3652 N N . ILE B 1 181 ? -22.25 15.055 2.76 1 88.31 181 ILE B N 1
ATOM 3653 C CA . ILE B 1 181 ? -21.797 13.938 3.582 1 88.31 181 ILE B CA 1
ATOM 3654 C C . ILE B 1 181 ? -23 13.141 4.074 1 88.31 181 ILE B C 1
ATOM 3656 O O . ILE B 1 181 ? -22.969 11.906 4.102 1 88.31 181 ILE B O 1
ATOM 3660 N N . HIS B 1 182 ? -24.078 13.836 4.34 1 87.69 182 HIS B N 1
ATOM 3661 C CA . HIS B 1 182 ? -25.25 13.18 4.895 1 87.69 182 HIS B CA 1
ATOM 3662 C C . HIS B 1 182 ? -26.016 12.414 3.818 1 87.69 182 HIS B C 1
ATOM 3664 O O . HIS B 1 182 ? -26.422 11.273 4.035 1 87.69 182 HIS B O 1
ATOM 3670 N N . ASP B 1 183 ? -26.234 13.086 2.719 1 92.44 183 ASP B N 1
ATOM 3671 C CA . ASP B 1 183 ? -26.969 12.453 1.623 1 92.44 183 ASP B CA 1
ATOM 3672 C C . ASP B 1 183 ? -26.641 13.125 0.289 1 92.44 183 ASP B C 1
ATOM 3674 O O . ASP B 1 183 ? -27.219 14.164 -0.045 1 92.44 183 ASP B O 1
ATOM 3678 N N . ARG B 1 184 ? -25.859 12.398 -0.45 1 90.25 184 ARG B N 1
ATOM 3679 C CA . ARG B 1 184 ? -25.406 12.953 -1.722 1 90.25 184 ARG B CA 1
ATOM 3680 C C . ARG B 1 184 ? -26.578 13.188 -2.666 1 90.25 184 ARG B C 1
ATOM 3682 O O . ARG B 1 184 ? -26.625 14.203 -3.371 1 90.25 184 ARG B O 1
ATOM 3689 N N . GLU B 1 185 ? -27.5 12.266 -2.668 1 91.38 185 GLU B N 1
ATOM 3690 C CA . GLU B 1 185 ? -28.641 12.344 -3.572 1 91.38 185 GLU B CA 1
ATOM 3691 C C . GLU B 1 185 ? -29.547 13.523 -3.217 1 91.38 185 GLU B C 1
ATOM 3693 O O . GLU B 1 185 ? -30 14.266 -4.102 1 91.38 185 GLU B O 1
ATOM 3698 N N . VAL B 1 186 ? -29.75 13.641 -1.938 1 92.38 186 VAL B N 1
ATOM 3699 C CA . VAL B 1 186 ? -30.594 14.742 -1.477 1 92.38 186 VAL B CA 1
ATOM 3700 C C . VAL B 1 186 ? -29.906 16.078 -1.766 1 92.38 186 VAL B C 1
ATOM 3702 O O . VAL B 1 186 ? -30.547 17.031 -2.197 1 92.38 186 VAL B O 1
ATOM 3705 N N . ALA B 1 187 ? -28.609 16.125 -1.557 1 94.25 187 ALA B N 1
ATOM 3706 C CA . ALA B 1 187 ? -27.859 17.344 -1.839 1 94.25 187 ALA B CA 1
ATOM 3707 C C . ALA B 1 187 ? -27.953 17.719 -3.314 1 94.25 187 ALA B C 1
ATOM 3709 O O . ALA B 1 187 ? -28.156 18.891 -3.656 1 94.25 187 ALA B O 1
ATOM 3710 N N . GLN B 1 188 ? -27.891 16.703 -4.125 1 93.81 188 GLN B N 1
ATOM 3711 C CA . GLN B 1 188 ? -28 16.938 -5.559 1 93.81 188 GLN B CA 1
ATOM 3712 C C . GLN B 1 188 ? -29.391 17.453 -5.934 1 93.81 188 GLN B C 1
ATOM 3714 O O . GLN B 1 188 ? -29.531 18.328 -6.777 1 93.81 188 GLN B O 1
ATOM 3719 N N . ALA B 1 189 ? -30.359 16.859 -5.305 1 94.75 189 ALA B N 1
ATOM 3720 C CA . ALA B 1 189 ? -31.75 17.266 -5.551 1 94.75 189 ALA B CA 1
ATOM 3721 C C . ALA B 1 189 ? -31.969 18.719 -5.129 1 94.75 189 ALA B C 1
ATOM 3723 O O . ALA B 1 189 ? -32.812 19.406 -5.691 1 94.75 189 ALA B O 1
ATOM 3724 N N . MET B 1 190 ? -31.172 19.203 -4.238 1 95.31 190 MET B N 1
ATOM 3725 C CA . MET B 1 190 ? -31.312 20.578 -3.734 1 95.31 190 MET B CA 1
ATOM 3726 C C . MET B 1 190 ? -30.453 21.531 -4.547 1 95.31 190 MET B C 1
ATOM 3728 O O . MET B 1 190 ? -30.297 22.703 -4.184 1 95.31 190 MET B O 1
ATOM 3732 N N . GLY B 1 191 ? -29.828 21.031 -5.594 1 94.25 191 GLY B N 1
ATOM 3733 C CA . GLY B 1 191 ? -29.125 21.891 -6.527 1 94.25 191 GLY B CA 1
ATOM 3734 C C . GLY B 1 191 ? -27.641 21.969 -6.277 1 94.25 191 GLY B C 1
ATOM 3735 O O . GLY B 1 191 ? -26.938 22.766 -6.898 1 94.25 191 GLY B O 1
ATOM 3736 N N . VAL B 1 192 ? -27.219 21.219 -5.398 1 94.69 192 VAL B N 1
ATOM 3737 C CA . VAL B 1 192 ? -25.797 21.203 -5.113 1 94.69 192 VAL B CA 1
ATOM 3738 C C . VAL B 1 192 ? -25.047 20.438 -6.195 1 94.69 192 VAL B C 1
ATOM 3740 O O . VAL B 1 192 ? -25.453 19.328 -6.562 1 94.69 192 VAL B O 1
ATOM 3743 N N . ASN B 1 193 ? -24.016 21.078 -6.789 1 94.75 193 ASN B N 1
ATOM 3744 C CA . ASN B 1 193 ? -23.156 20.359 -7.719 1 94.75 193 ASN B CA 1
ATOM 3745 C C . ASN B 1 193 ? -22.125 19.5 -6.984 1 94.75 193 ASN B C 1
ATOM 3747 O O . ASN B 1 193 ? -21.031 19.969 -6.664 1 94.75 193 ASN B O 1
ATOM 3751 N N . VAL B 1 194 ? -22.453 18.297 -6.832 1 91.44 194 VAL B N 1
ATOM 3752 C CA . VAL B 1 194 ? -21.656 17.359 -6.035 1 91.44 194 VAL B CA 1
ATOM 3753 C C . VAL B 1 194 ? -20.281 17.172 -6.676 1 91.44 194 VAL B C 1
ATOM 3755 O O . VAL B 1 194 ? -19.281 17.062 -5.977 1 91.44 194 VAL B O 1
ATOM 3758 N N . ARG B 1 195 ? -20.219 17.234 -7.957 1 89.81 195 ARG B N 1
ATOM 3759 C CA . ARG B 1 195 ? -18.953 17.094 -8.664 1 89.81 195 ARG B CA 1
ATOM 3760 C C . ARG B 1 195 ? -18 18.219 -8.305 1 89.81 195 ARG B C 1
ATOM 3762 O O . ARG B 1 195 ? -16.797 17.984 -8.133 1 89.81 195 ARG B O 1
ATOM 3769 N N . ARG B 1 196 ? -18.484 19.344 -8.25 1 92.12 196 ARG B N 1
ATOM 3770 C CA . ARG B 1 196 ? -17.672 20.5 -7.887 1 92.12 196 ARG B CA 1
ATOM 3771 C C . ARG B 1 196 ? -17.203 20.406 -6.441 1 92.12 196 ARG B C 1
ATOM 3773 O O . ARG B 1 196 ? -16.078 20.781 -6.121 1 92.12 196 ARG B O 1
ATOM 3780 N N . VAL B 1 197 ? -18.094 19.938 -5.609 1 92.75 197 VAL B N 1
ATOM 3781 C CA . VAL B 1 197 ? -17.734 19.766 -4.203 1 92.75 197 VAL B CA 1
ATOM 3782 C C . VAL B 1 197 ? -16.625 18.734 -4.074 1 92.75 197 VAL B C 1
ATOM 3784 O O . VAL B 1 197 ? -15.648 18.953 -3.352 1 92.75 197 VAL B O 1
ATOM 3787 N N . PHE B 1 198 ? -16.688 17.703 -4.82 1 92.56 198 PHE B N 1
ATOM 3788 C CA . PHE B 1 198 ? -15.68 16.656 -4.789 1 92.56 198 PHE B CA 1
ATOM 3789 C C . PHE B 1 198 ? -14.336 17.188 -5.281 1 92.56 198 PHE B C 1
ATOM 3791 O O . PHE B 1 198 ? -13.297 16.906 -4.688 1 92.56 198 PHE B O 1
ATOM 3798 N N . THR B 1 199 ? -14.422 17.984 -6.305 1 92.94 199 THR B N 1
ATOM 3799 C CA . THR B 1 199 ? -13.195 18.547 -6.859 1 92.94 199 THR B CA 1
ATOM 3800 C C . THR B 1 199 ? -12.516 19.469 -5.852 1 92.94 199 THR B C 1
ATOM 3802 O O . THR B 1 199 ? -11.305 19.375 -5.633 1 92.94 199 THR B O 1
ATOM 3805 N N . LEU B 1 200 ? -13.258 20.281 -5.227 1 93.62 200 LEU B N 1
ATOM 3806 C CA . LEU B 1 200 ? -12.719 21.234 -4.258 1 93.62 200 LEU B CA 1
ATOM 3807 C C . LEU B 1 200 ? -12.125 20.5 -3.059 1 93.62 200 LEU B C 1
ATOM 3809 O O . LEU B 1 200 ? -11.039 20.859 -2.59 1 93.62 200 LEU B O 1
ATOM 3813 N N . VAL B 1 201 ? -12.836 19.531 -2.602 1 94.62 201 VAL B N 1
ATOM 3814 C CA . VAL B 1 201 ? -12.398 18.781 -1.423 1 94.62 201 VAL B CA 1
ATOM 3815 C C . VAL B 1 201 ? -11.133 18 -1.747 1 94.62 201 VAL B C 1
ATOM 3817 O O . VAL B 1 201 ? -10.219 17.922 -0.924 1 94.62 201 VAL B O 1
ATOM 3820 N N . PHE B 1 202 ? -11.117 17.469 -2.928 1 95.31 202 PHE B N 1
ATOM 3821 C CA . PHE B 1 202 ? -9.938 16.719 -3.309 1 95.31 202 PHE B CA 1
ATOM 3822 C C . PHE B 1 202 ? -8.719 17.625 -3.402 1 95.31 202 PHE B C 1
ATOM 3824 O O . PHE B 1 202 ? -7.637 17.266 -2.92 1 95.31 202 PHE B O 1
ATOM 3831 N N . ILE B 1 203 ? -8.875 18.734 -4.016 1 96.38 203 ILE B N 1
ATOM 3832 C CA . ILE B 1 203 ? -7.781 19.688 -4.16 1 96.38 203 ILE B CA 1
ATOM 3833 C C . ILE B 1 203 ? -7.324 20.156 -2.779 1 96.38 203 ILE B C 1
ATOM 3835 O O . ILE B 1 203 ? -6.121 20.203 -2.506 1 96.38 203 ILE B O 1
ATOM 3839 N N . LEU B 1 204 ? -8.25 20.469 -1.932 1 96.06 204 LEU B N 1
ATOM 3840 C CA . LEU B 1 204 ? -7.906 20.891 -0.574 1 96.06 204 LEU B CA 1
ATOM 3841 C C . LEU B 1 204 ? -7.117 19.797 0.144 1 96.06 204 LEU B C 1
ATOM 3843 O O . LEU B 1 204 ? -6.102 20.078 0.784 1 96.06 204 LEU B O 1
ATOM 3847 N N . GLY B 1 205 ? -7.598 18.578 0.037 1 97 205 GLY B N 1
ATOM 3848 C CA . GLY B 1 205 ? -6.906 17.453 0.659 1 97 205 GLY B CA 1
ATOM 3849 C C . GLY B 1 205 ? -5.504 17.25 0.125 1 97 205 GLY B C 1
ATOM 3850 O O . GLY B 1 205 ? -4.582 16.953 0.887 1 97 205 GLY B O 1
ATOM 3851 N N . THR B 1 206 ? -5.355 17.375 -1.171 1 97.88 206 THR B N 1
ATOM 3852 C CA . THR B 1 206 ? -4.043 17.219 -1.791 1 97.88 206 THR B CA 1
ATOM 3853 C C . THR B 1 206 ? -3.092 18.312 -1.329 1 97.88 206 THR B C 1
ATOM 3855 O O . THR B 1 206 ? -1.922 18.047 -1.043 1 97.88 206 THR B O 1
ATOM 3858 N N . VAL B 1 207 ? -3.611 19.484 -1.229 1 98 207 VAL B N 1
ATOM 3859 C CA . VAL B 1 207 ? -2.807 20.625 -0.772 1 98 207 VAL B CA 1
ATOM 3860 C C . VAL B 1 207 ? -2.367 20.391 0.672 1 98 207 VAL B C 1
ATOM 3862 O O . VAL B 1 207 ? -1.217 20.656 1.028 1 98 207 VAL B O 1
ATOM 3865 N N . LEU B 1 208 ? -3.258 19.938 1.479 1 98.06 208 LEU B N 1
ATOM 3866 C CA . LEU B 1 208 ? -2.906 19.625 2.861 1 98.06 208 LEU B CA 1
ATOM 3867 C C . LEU B 1 208 ? -1.854 18.516 2.922 1 98.06 208 LEU B C 1
ATOM 3869 O O . LEU B 1 208 ? -0.953 18.562 3.762 1 98.06 208 LEU B O 1
ATOM 3873 N N . GLY B 1 209 ? -1.947 17.531 2.029 1 98.12 209 GLY B N 1
ATOM 3874 C CA . GLY B 1 209 ? -0.946 16.469 1.954 1 98.12 209 GLY B CA 1
ATOM 3875 C C . GLY B 1 209 ? 0.43 16.984 1.574 1 98.12 209 GLY B C 1
ATOM 3876 O O . GLY B 1 209 ? 1.425 16.641 2.217 1 98.12 209 GLY B O 1
ATOM 3877 N N . THR B 1 210 ? 0.456 17.812 0.535 1 98.56 210 THR B N 1
ATOM 3878 C CA . THR B 1 210 ? 1.731 18.375 0.099 1 98.56 210 THR B CA 1
ATOM 3879 C C . THR B 1 210 ? 2.303 19.312 1.16 1 98.56 210 THR B C 1
ATOM 3881 O O . THR B 1 210 ? 3.518 19.375 1.352 1 98.56 210 THR B O 1
ATOM 3884 N N . LEU B 1 211 ? 1.446 20.031 1.825 1 98.12 211 LEU B N 1
ATOM 3885 C CA . LEU B 1 211 ? 1.888 20.906 2.9 1 98.12 211 LEU B CA 1
ATOM 3886 C C . LEU B 1 211 ? 2.518 20.109 4.035 1 98.12 211 LEU B C 1
ATOM 3888 O O . LEU B 1 211 ? 3.551 20.5 4.582 1 98.12 211 LEU B O 1
ATOM 3892 N N . ALA B 1 212 ? 1.895 19.016 4.387 1 98.25 212 ALA B N 1
ATOM 3893 C CA . ALA B 1 212 ? 2.443 18.141 5.43 1 98.25 212 ALA B CA 1
ATOM 3894 C C . ALA B 1 212 ? 3.84 17.656 5.059 1 98.25 212 ALA B C 1
ATOM 3896 O O . ALA B 1 212 ? 4.75 17.672 5.891 1 98.25 212 ALA B O 1
ATOM 3897 N N . GLY B 1 213 ? 3.992 17.266 3.826 1 98.06 213 GLY B N 1
ATOM 3898 C CA . GLY B 1 213 ? 5.293 16.812 3.354 1 98.06 213 GLY B CA 1
ATOM 3899 C C . GLY B 1 213 ? 6.34 17.922 3.363 1 98.06 213 GLY B C 1
ATOM 3900 O O . GLY B 1 213 ? 7.465 17.703 3.818 1 98.06 213 GLY B O 1
ATOM 3901 N N . ALA B 1 214 ? 5.957 19.062 2.918 1 97.88 214 ALA B N 1
ATOM 3902 C CA . ALA B 1 214 ? 6.875 20.188 2.854 1 97.88 214 ALA B CA 1
ATOM 3903 C C . ALA B 1 214 ? 7.344 20.594 4.246 1 97.88 214 ALA B C 1
ATOM 3905 O O . ALA B 1 214 ? 8.523 20.891 4.453 1 97.88 214 ALA B O 1
ATOM 3906 N N . LEU B 1 215 ? 6.414 20.594 5.172 1 96.75 215 LEU B N 1
ATOM 3907 C CA . LEU B 1 215 ? 6.727 21.031 6.531 1 96.75 215 LEU B CA 1
ATOM 3908 C C . LEU B 1 215 ? 7.578 19.984 7.246 1 96.75 215 LEU B C 1
ATOM 3910 O O . LEU B 1 215 ? 8.281 20.297 8.203 1 96.75 215 LEU B O 1
ATOM 3914 N N . THR B 1 216 ? 7.559 18.781 6.77 1 95.56 216 THR B N 1
ATOM 3915 C CA . THR B 1 216 ? 8.32 17.703 7.387 1 95.56 216 THR B CA 1
ATOM 3916 C C . THR B 1 216 ? 9.719 17.609 6.777 1 95.56 216 THR B C 1
ATOM 3918 O O . THR B 1 216 ? 10.648 17.125 7.426 1 95.56 216 THR B O 1
ATOM 3921 N N . ALA B 1 217 ? 9.875 18.047 5.629 1 96.06 217 ALA B N 1
ATOM 3922 C CA . ALA B 1 217 ? 11.07 17.828 4.812 1 96.06 217 ALA B CA 1
ATOM 3923 C C . ALA B 1 217 ? 12.328 18.297 5.547 1 96.06 217 ALA B C 1
ATOM 3925 O O . ALA B 1 217 ? 13.352 17.609 5.543 1 96.06 217 ALA B O 1
ATOM 3926 N N . PRO B 1 218 ? 12.312 19.438 6.277 1 94.88 218 PRO B N 1
ATOM 3927 C CA . PRO B 1 218 ? 13.531 19.906 6.93 1 94.88 218 PRO B CA 1
ATOM 3928 C C . PRO B 1 218 ? 13.977 19.016 8.078 1 94.88 218 PRO B C 1
ATOM 3930 O O . PRO B 1 218 ? 15.117 19.109 8.539 1 94.88 218 PRO B O 1
ATOM 3933 N N . ALA B 1 219 ? 13.102 18.141 8.516 1 94.75 219 ALA B N 1
ATOM 3934 C CA . ALA B 1 219 ? 13.391 17.344 9.703 1 94.75 219 ALA B CA 1
ATOM 3935 C C . ALA B 1 219 ? 13.758 15.914 9.336 1 94.75 219 ALA B C 1
ATOM 3937 O O . ALA B 1 219 ? 14.016 15.086 10.211 1 94.75 219 ALA B O 1
ATOM 3938 N N . ILE B 1 220 ? 13.742 15.609 8.047 1 94.06 220 ILE B N 1
ATOM 3939 C CA . ILE B 1 220 ? 13.969 14.219 7.664 1 94.06 220 ILE B CA 1
ATOM 3940 C C . ILE B 1 220 ? 14.828 14.164 6.402 1 94.06 220 ILE B C 1
ATOM 3942 O O . ILE B 1 220 ? 15.094 15.195 5.781 1 94.06 220 ILE B O 1
ATOM 3946 N N . SER B 1 221 ? 15.367 12.93 6.141 1 95.38 221 SER B N 1
ATOM 3947 C CA . SER B 1 221 ? 15.93 12.625 4.832 1 95.38 221 SER B CA 1
ATOM 3948 C C . SER B 1 221 ? 14.844 12.234 3.834 1 95.38 221 SER B C 1
ATOM 3950 O O . SER B 1 221 ? 14.188 11.211 3.994 1 95.38 221 SER B O 1
ATOM 3952 N N . VAL B 1 222 ? 14.664 13.055 2.852 1 96.69 222 VAL B N 1
ATOM 3953 C CA . VAL B 1 222 ? 13.648 12.773 1.849 1 96.69 222 VAL B CA 1
ATOM 3954 C C . VAL B 1 222 ? 14.188 11.773 0.828 1 96.69 222 VAL B C 1
ATOM 3956 O O . VAL B 1 222 ? 15.133 12.07 0.1 1 96.69 222 VAL B O 1
ATOM 3959 N N . ALA B 1 223 ? 13.641 10.617 0.863 1 95.38 223 ALA B N 1
ATOM 3960 C CA . ALA B 1 223 ? 14.117 9.531 0.013 1 95.38 223 ALA B CA 1
ATOM 3961 C C . ALA B 1 223 ? 12.953 8.742 -0.571 1 95.38 223 ALA B C 1
ATOM 3963 O O . ALA B 1 223 ? 11.82 8.852 -0.094 1 95.38 223 ALA B O 1
ATOM 3964 N N . PRO B 1 224 ? 13.219 7.992 -1.647 1 90.75 224 PRO B N 1
ATOM 3965 C CA . PRO B 1 224 ? 12.148 7.168 -2.221 1 90.75 224 PRO B CA 1
ATOM 3966 C C . PRO B 1 224 ? 11.5 6.238 -1.192 1 90.75 224 PRO B C 1
ATOM 3968 O O . PRO B 1 224 ? 12.195 5.688 -0.333 1 90.75 224 PRO B O 1
ATOM 3971 N N . GLY B 1 225 ? 10.242 6.07 -1.293 1 88.88 225 GLY B N 1
ATOM 3972 C CA . GLY B 1 225 ? 9.547 5.156 -0.403 1 88.88 225 GLY B CA 1
ATOM 3973 C C . GLY B 1 225 ? 8.867 5.855 0.76 1 88.88 225 GLY B C 1
ATOM 3974 O O . GLY B 1 225 ? 8.047 5.258 1.458 1 88.88 225 GLY B O 1
ATOM 3975 N N . ILE B 1 226 ? 9.117 7.148 0.907 1 93.25 226 ILE B N 1
ATOM 3976 C CA . ILE B 1 226 ? 8.57 7.832 2.072 1 93.25 226 ILE B CA 1
ATOM 3977 C C . ILE B 1 226 ? 7.047 7.891 1.967 1 93.25 226 ILE B C 1
ATOM 3979 O O . ILE B 1 226 ? 6.344 7.801 2.979 1 93.25 226 ILE B O 1
ATOM 3983 N N . GLY B 1 227 ? 6.527 8.008 0.762 1 93.44 227 GLY B N 1
ATOM 3984 C CA . GLY B 1 227 ? 5.09 8.031 0.56 1 93.44 227 GLY B CA 1
ATOM 3985 C C . GLY B 1 227 ? 4.406 6.738 0.955 1 93.44 227 GLY B C 1
ATOM 3986 O O . GLY B 1 227 ? 3.312 6.754 1.521 1 93.44 227 GLY B O 1
ATOM 3987 N N . VAL B 1 228 ? 5.066 5.648 0.735 1 88.25 228 VAL B N 1
ATOM 3988 C CA . VAL B 1 228 ? 4.523 4.324 1.036 1 88.25 228 VAL B CA 1
ATOM 3989 C C . VAL B 1 228 ? 4.473 4.117 2.549 1 88.25 228 VAL B C 1
ATOM 3991 O O . VAL B 1 228 ? 3.543 3.498 3.066 1 88.25 228 VAL B O 1
ATOM 3994 N N . GLU B 1 229 ? 5.371 4.684 3.201 1 86.5 229 GLU B N 1
ATOM 3995 C CA . GLU B 1 229 ? 5.434 4.52 4.652 1 86.5 229 GLU B CA 1
ATOM 3996 C C . GLU B 1 229 ? 4.445 5.445 5.355 1 86.5 229 GLU B C 1
ATOM 3998 O O . GLU B 1 229 ? 3.773 5.035 6.305 1 86.5 229 GLU B O 1
ATOM 4003 N N . ILE B 1 230 ? 4.332 6.602 4.77 1 91.94 230 ILE B N 1
ATOM 4004 C CA . ILE B 1 230 ? 3.549 7.621 5.461 1 91.94 230 ILE B CA 1
ATOM 4005 C C . ILE B 1 230 ? 2.061 7.305 5.332 1 91.94 230 ILE B C 1
ATOM 4007 O O . ILE B 1 230 ? 1.273 7.613 6.23 1 91.94 230 ILE B O 1
ATOM 4011 N N . ILE B 1 231 ? 1.644 6.715 4.242 1 92.25 231 ILE B N 1
ATOM 4012 C CA . ILE B 1 231 ? 0.223 6.492 4 1 92.25 231 ILE B CA 1
ATOM 4013 C C . ILE B 1 231 ? -0.342 5.559 5.066 1 92.25 231 ILE B C 1
ATOM 4015 O O . ILE B 1 231 ? -1.496 5.699 5.477 1 92.25 231 ILE B O 1
ATOM 4019 N N . VAL B 1 232 ? 0.403 4.668 5.582 1 84.88 232 VAL B N 1
ATOM 4020 C CA . VAL B 1 232 ? -0.057 3.752 6.617 1 84.88 232 VAL B CA 1
ATOM 4021 C C . VAL B 1 232 ? -0.273 4.516 7.922 1 84.88 232 VAL B C 1
ATOM 4023 O O . VAL B 1 232 ? -1.237 4.258 8.648 1 84.88 232 VAL B O 1
ATOM 4026 N N . LEU B 1 233 ? 0.666 5.379 8.188 1 89.31 233 LEU B N 1
ATOM 4027 C CA . LEU B 1 233 ? 0.531 6.18 9.398 1 89.31 233 LEU B CA 1
ATOM 4028 C C . LEU B 1 233 ? -0.707 7.07 9.328 1 89.31 233 LEU B C 1
ATOM 4030 O O . LEU B 1 233 ? -1.441 7.195 10.312 1 89.31 233 LEU B O 1
ATOM 4034 N N . ALA B 1 234 ? -0.84 7.594 8.156 1 93.81 234 ALA B N 1
ATOM 4035 C CA . ALA B 1 234 ? -2.016 8.438 7.957 1 93.81 234 ALA B CA 1
ATOM 4036 C C . ALA B 1 234 ? -3.303 7.641 8.156 1 93.81 234 ALA B C 1
ATOM 4038 O O . ALA B 1 234 ? -4.219 8.086 8.844 1 93.81 234 ALA B O 1
ATOM 4039 N N . PHE B 1 235 ? -3.346 6.477 7.645 1 90.81 235 PHE B N 1
ATOM 4040 C CA . PHE B 1 235 ? -4.523 5.625 7.766 1 90.81 235 PHE B CA 1
ATOM 4041 C C . PHE B 1 235 ? -4.758 5.234 9.219 1 90.81 235 PHE B C 1
ATOM 4043 O O . PHE B 1 235 ? -5.902 5.203 9.68 1 90.81 235 PHE B O 1
ATOM 4050 N N . ALA B 1 236 ? -3.68 4.934 9.867 1 88.31 236 ALA B N 1
ATOM 4051 C CA . ALA B 1 236 ? -3.814 4.555 11.266 1 88.31 236 ALA B CA 1
ATOM 4052 C C . ALA B 1 236 ? -4.48 5.664 12.078 1 88.31 236 ALA B C 1
ATOM 4054 O O . ALA B 1 236 ? -5.414 5.406 12.844 1 88.31 236 ALA B O 1
ATOM 4055 N N . VAL B 1 237 ? -4.035 6.832 11.836 1 93.12 237 VAL B N 1
ATOM 4056 C CA . VAL B 1 237 ? -4.562 7.977 12.57 1 93.12 237 VAL B CA 1
ATOM 4057 C C . VAL B 1 237 ? -6.035 8.18 12.219 1 93.12 237 VAL B C 1
ATOM 4059 O O . VAL B 1 237 ? -6.871 8.391 13.102 1 93.12 237 VAL B O 1
ATOM 4062 N N . VAL B 1 238 ? -6.359 8.117 10.969 1 91.56 238 VAL B N 1
ATOM 4063 C CA . VAL B 1 238 ? -7.711 8.375 10.484 1 91.56 238 VAL B CA 1
ATOM 4064 C C . VAL B 1 238 ? -8.656 7.285 10.992 1 91.56 238 VAL B C 1
ATOM 4066 O O . VAL B 1 238 ? -9.797 7.574 11.375 1 91.56 238 VAL B O 1
ATOM 4069 N N . VAL B 1 239 ? -8.211 6.082 11.016 1 87.62 239 VAL B N 1
ATOM 4070 C CA . VAL B 1 239 ? -9.039 4.961 11.438 1 87.62 239 VAL B CA 1
ATOM 4071 C C . VAL B 1 239 ? -9.25 5.012 12.945 1 87.62 239 VAL B C 1
ATOM 4073 O O . VAL B 1 239 ? -10.367 4.809 13.438 1 87.62 239 VAL B O 1
ATOM 4076 N N . ILE B 1 240 ? -8.172 5.297 13.68 1 89.75 240 ILE B N 1
ATOM 4077 C CA . ILE B 1 240 ? -8.266 5.406 15.133 1 89.75 240 ILE B CA 1
ATOM 4078 C C . ILE B 1 240 ? -9.227 6.531 15.508 1 89.75 240 ILE B C 1
ATOM 4080 O O . ILE B 1 240 ? -10.07 6.371 16.391 1 89.75 240 ILE B O 1
ATOM 4084 N N . GLY B 1 241 ? -9.078 7.59 14.883 1 91.69 241 GLY B N 1
ATOM 4085 C CA . GLY B 1 241 ? -9.906 8.75 15.172 1 91.69 241 GLY B CA 1
ATOM 4086 C C . GLY B 1 241 ? -11.352 8.578 14.742 1 91.69 241 GLY B C 1
ATOM 4087 O O . GLY B 1 241 ? -12.258 9.141 15.359 1 91.69 241 GLY B O 1
ATOM 4088 N N . GLY B 1 242 ? -11.656 7.852 13.766 1 87.56 242 GLY B N 1
ATOM 4089 C CA . GLY B 1 242 ? -12.922 7.785 13.055 1 87.56 242 GLY B CA 1
ATOM 4090 C C . GLY B 1 242 ? -12.867 8.391 11.664 1 87.56 242 GLY B C 1
ATOM 4091 O O . GLY B 1 242 ? -12.68 9.602 11.516 1 87.56 242 GLY B O 1
ATOM 4092 N N . MET B 1 243 ? -13.109 7.574 10.758 1 84.12 243 MET B N 1
ATOM 4093 C CA . MET B 1 243 ? -12.898 7.996 9.375 1 84.12 243 MET B CA 1
ATOM 4094 C C . MET B 1 243 ? -13.742 9.227 9.047 1 84.12 243 MET B C 1
ATOM 4096 O O . MET B 1 243 ? -14.961 9.219 9.227 1 84.12 243 MET B O 1
ATOM 4100 N N . GLY B 1 244 ? -13.047 10.328 8.688 1 85.56 244 GLY B N 1
ATOM 4101 C CA . GLY B 1 244 ? -13.734 11.523 8.219 1 85.56 244 GLY B CA 1
ATOM 4102 C C . GLY B 1 244 ? -13.953 12.555 9.305 1 85.56 244 GLY B C 1
ATOM 4103 O O . GLY B 1 244 ? -14.555 13.602 9.062 1 85.56 244 GLY B O 1
ATOM 4104 N N . SER B 1 245 ? -13.469 12.359 10.477 1 91 245 SER B N 1
ATOM 4105 C CA . SER B 1 245 ? -13.641 13.297 11.578 1 91 245 SER B CA 1
ATOM 4106 C C . SER B 1 245 ? -12.344 14.039 11.883 1 91 245 SER B C 1
ATOM 4108 O O . SER B 1 245 ? -11.359 13.43 12.32 1 91 245 SER B O 1
ATOM 4110 N N . ILE B 1 246 ? -12.445 15.289 11.703 1 93.12 246 ILE B N 1
ATOM 4111 C CA . ILE B 1 246 ? -11.258 16.109 11.961 1 93.12 246 ILE B CA 1
ATOM 4112 C C . ILE B 1 246 ? -10.898 16.031 13.438 1 93.12 246 ILE B C 1
ATOM 4114 O O . ILE B 1 246 ? -9.727 15.891 13.789 1 93.12 246 ILE B O 1
ATOM 4118 N N . GLU B 1 247 ? -11.898 16.109 14.289 1 94 247 GLU B N 1
ATOM 4119 C CA . GLU B 1 247 ? -11.672 15.977 15.719 1 94 247 GLU B CA 1
ATOM 4120 C C . GLU B 1 247 ? -11.125 14.602 16.078 1 94 247 GLU B C 1
ATOM 4122 O O . GLU B 1 247 ? -10.242 14.477 16.922 1 94 247 GLU B O 1
ATOM 4127 N N . GLY B 1 248 ? -11.664 13.672 15.453 1 94.06 248 GLY B N 1
ATOM 4128 C CA . GLY B 1 248 ? -11.156 12.32 15.648 1 94.06 248 GLY B CA 1
ATOM 4129 C C . GLY B 1 248 ? -9.703 12.156 15.242 1 94.06 248 GLY B C 1
ATOM 4130 O O . GLY B 1 248 ? -8.922 11.523 15.953 1 94.06 248 GLY B O 1
ATOM 4131 N N . ALA B 1 249 ? -9.391 12.727 14.094 1 95.5 249 ALA B N 1
ATOM 4132 C CA . ALA B 1 249 ? -8.016 12.641 13.609 1 95.5 249 ALA B CA 1
ATOM 4133 C C . ALA B 1 249 ? -7.047 13.312 14.578 1 95.5 249 ALA B C 1
ATOM 4135 O O . ALA B 1 249 ? -5.941 12.82 14.805 1 95.5 249 ALA B O 1
ATOM 4136 N N . ALA B 1 250 ? -7.512 14.445 15.117 1 96.62 250 ALA B N 1
ATOM 4137 C CA . ALA B 1 250 ? -6.68 15.148 16.094 1 96.62 250 ALA B CA 1
ATOM 4138 C C . ALA B 1 250 ? -6.449 14.297 17.344 1 96.62 250 ALA B C 1
ATOM 4140 O O . ALA B 1 250 ? -5.316 14.172 17.812 1 96.62 250 ALA B O 1
ATOM 4141 N N . LEU B 1 251 ? -7.434 13.711 17.828 1 95.44 251 LEU B N 1
ATOM 4142 C CA . LEU B 1 251 ? -7.328 12.875 19.016 1 95.44 251 LEU B CA 1
ATOM 4143 C C . LEU B 1 251 ? -6.555 11.602 18.719 1 95.44 251 LEU B C 1
ATOM 4145 O O . LEU B 1 251 ? -5.801 11.109 19.562 1 95.44 251 LEU B O 1
ATOM 4149 N N . GLY B 1 252 ? -6.852 11.039 17.578 1 95.44 252 GLY B N 1
ATOM 4150 C CA . GLY B 1 252 ? -6.086 9.875 17.172 1 95.44 252 GLY B CA 1
ATOM 4151 C C . GLY B 1 252 ? -4.594 10.141 17.078 1 95.44 252 GLY B C 1
ATOM 4152 O O . GLY B 1 252 ? -3.781 9.328 17.531 1 95.44 252 GLY B O 1
ATOM 4153 N N . ALA B 1 253 ? -4.277 11.258 16.484 1 97.44 253 ALA B N 1
ATOM 4154 C CA . ALA B 1 253 ? -2.875 11.648 16.375 1 97.44 253 ALA B CA 1
ATOM 4155 C C . ALA B 1 253 ? -2.25 11.82 17.75 1 97.44 253 ALA B C 1
ATOM 4157 O O . ALA B 1 253 ? -1.106 11.406 17.984 1 97.44 253 ALA B O 1
ATOM 4158 N N . LEU B 1 254 ? -3.012 12.406 18.625 1 96.94 254 LEU B N 1
ATOM 4159 C CA . LEU B 1 254 ? -2.518 12.617 19.984 1 96.94 254 LEU B CA 1
ATOM 4160 C C . LEU B 1 254 ? -2.287 11.281 20.688 1 96.94 254 LEU B C 1
ATOM 4162 O O . LEU B 1 254 ? -1.261 11.094 21.344 1 96.94 254 LEU B O 1
ATOM 4166 N N . LEU B 1 255 ? -3.184 10.414 20.547 1 95.88 255 LEU B N 1
ATOM 4167 C CA . LEU B 1 255 ? -3.07 9.102 21.172 1 95.88 255 LEU B CA 1
ATOM 4168 C C . LEU B 1 255 ? -1.854 8.352 20.641 1 95.88 255 LEU B C 1
ATOM 4170 O O . LEU B 1 255 ? -1.078 7.789 21.422 1 95.88 255 LEU B O 1
ATOM 4174 N N . VAL B 1 256 ? -1.718 8.352 19.375 1 94.94 256 VAL B N 1
ATOM 4175 C CA . VAL B 1 256 ? -0.604 7.648 18.75 1 94.94 256 VAL B CA 1
ATOM 4176 C C . VAL B 1 256 ? 0.709 8.344 19.094 1 94.94 256 VAL B C 1
ATOM 4178 O O . VAL B 1 256 ? 1.708 7.688 19.391 1 94.94 256 VAL B O 1
ATOM 4181 N N . GLY B 1 257 ? 0.705 9.656 19.016 1 96.06 257 GLY B N 1
ATOM 4182 C CA . GLY B 1 257 ? 1.907 10.422 19.328 1 96.06 257 GLY B CA 1
ATOM 4183 C C . GLY B 1 257 ? 2.408 10.211 20.734 1 96.06 257 GLY B C 1
ATOM 4184 O O . GLY B 1 257 ? 3.602 9.984 20.953 1 96.06 257 GLY B O 1
ATOM 4185 N N . LEU B 1 258 ? 1.521 10.234 21.688 1 95.75 258 LEU B N 1
ATOM 4186 C CA . LEU B 1 258 ? 1.888 10.039 23.094 1 95.75 258 LEU B CA 1
ATOM 4187 C C . LEU B 1 258 ? 2.34 8.609 23.344 1 95.75 258 LEU B C 1
ATOM 4189 O O . LEU B 1 258 ? 3.299 8.375 24.078 1 95.75 258 LEU B O 1
ATOM 4193 N N . SER B 1 259 ? 1.678 7.68 22.734 1 94.94 259 SER B N 1
ATOM 4194 C CA . SER B 1 259 ? 2.051 6.277 22.875 1 94.94 259 SER B CA 1
ATOM 4195 C C . SER B 1 259 ? 3.434 6.004 22.297 1 94.94 259 SER B C 1
ATOM 4197 O O . SER B 1 259 ? 4.23 5.27 22.891 1 94.94 259 SER B O 1
ATOM 4199 N N . ARG B 1 260 ? 3.625 6.574 21.141 1 93.44 260 ARG B N 1
ATOM 4200 C CA . ARG B 1 260 ? 4.93 6.391 20.516 1 93.44 260 ARG B CA 1
ATOM 4201 C C . ARG B 1 260 ? 6.031 7.035 21.359 1 93.44 260 ARG B C 1
ATOM 4203 O O . ARG B 1 260 ? 7.109 6.461 21.516 1 93.44 260 ARG B O 1
ATOM 4210 N N . ALA B 1 261 ? 5.781 8.242 21.828 1 94.62 261 ALA B N 1
ATOM 4211 C CA . ALA B 1 261 ? 6.762 8.922 22.672 1 94.62 261 ALA B CA 1
ATOM 4212 C C . ALA B 1 261 ? 7.047 8.125 23.938 1 94.62 261 ALA B C 1
ATOM 4214 O O . ALA B 1 261 ? 8.195 8.031 24.375 1 94.62 261 ALA B O 1
ATOM 4215 N N . ALA B 1 262 ? 6.047 7.555 24.547 1 94.25 262 ALA B N 1
ATOM 4216 C CA . ALA B 1 262 ? 6.23 6.707 25.719 1 94.25 262 ALA B CA 1
ATOM 4217 C C . ALA B 1 262 ? 7.098 5.496 25.391 1 94.25 262 ALA B C 1
ATOM 4219 O O . ALA B 1 262 ? 7.984 5.129 26.172 1 94.25 262 ALA B O 1
ATOM 4220 N N . ALA B 1 263 ? 6.848 4.945 24.281 1 91.12 263 ALA B N 1
ATOM 4221 C CA . ALA B 1 263 ? 7.633 3.785 23.875 1 91.12 263 ALA B CA 1
ATOM 4222 C C . ALA B 1 263 ? 9.094 4.16 23.641 1 91.12 263 ALA B C 1
ATOM 4224 O O . ALA B 1 263 ? 10 3.424 24.047 1 91.12 263 ALA B O 1
ATOM 4225 N N . VAL B 1 264 ? 9.266 5.254 23 1 90.06 264 VAL B N 1
ATOM 4226 C CA . VAL B 1 264 ? 10.625 5.711 22.719 1 90.06 264 VAL B CA 1
ATOM 4227 C C . VAL B 1 264 ? 11.398 5.879 24.031 1 90.06 264 VAL B C 1
ATOM 4229 O O . VAL B 1 264 ? 12.578 5.547 24.109 1 90.06 264 VAL B O 1
ATOM 4232 N N . HIS B 1 265 ? 10.758 6.285 25.078 1 90.25 265 HIS B N 1
ATOM 4233 C CA . HIS B 1 265 ? 11.43 6.582 26.328 1 90.25 265 HIS B CA 1
ATOM 4234 C C . HIS B 1 265 ? 11.5 5.352 27.234 1 90.25 265 HIS B C 1
ATOM 4236 O O . HIS B 1 265 ? 12.492 5.141 27.938 1 90.25 265 HIS B O 1
ATOM 4242 N N . TYR B 1 266 ? 10.531 4.469 27.172 1 90.44 266 TYR B N 1
ATOM 4243 C CA . TYR B 1 266 ? 10.445 3.387 28.141 1 90.44 266 TYR B CA 1
ATOM 4244 C C . TYR B 1 266 ? 10.703 2.037 27.484 1 90.44 266 TYR B C 1
ATOM 4246 O O . TYR B 1 266 ? 11.125 1.087 28.156 1 90.44 266 TYR B O 1
ATOM 4254 N N . ALA B 1 267 ? 10.359 1.889 26.203 1 89.94 267 ALA B N 1
ATOM 4255 C CA . ALA B 1 267 ? 10.523 0.63 25.484 1 89.94 267 ALA B CA 1
ATOM 4256 C C . ALA B 1 267 ? 10.82 0.879 24.016 1 89.94 267 ALA B C 1
ATOM 4258 O O . ALA B 1 267 ? 10.031 0.515 23.141 1 89.94 267 ALA B O 1
ATOM 4259 N N . PRO B 1 268 ? 12.047 1.407 23.703 1 86.06 268 PRO B N 1
ATOM 4260 C CA . PRO B 1 268 ? 12.391 1.859 22.359 1 86.06 268 PRO B CA 1
ATOM 4261 C C . PRO B 1 268 ? 12.305 0.741 21.328 1 86.06 268 PRO B C 1
ATOM 4263 O O . PRO B 1 268 ? 12.07 1.006 20.141 1 86.06 268 PRO B O 1
ATOM 4266 N N . GLN B 1 269 ? 12.453 -0.469 21.766 1 79.69 269 GLN B N 1
ATOM 4267 C CA . GLN B 1 269 ? 12.422 -1.589 20.828 1 79.69 269 GLN B CA 1
ATOM 4268 C C . GLN B 1 269 ? 11.039 -1.75 20.203 1 79.69 269 GLN B C 1
ATOM 4270 O O . GLN B 1 269 ? 10.891 -2.338 19.141 1 79.69 269 GLN B O 1
ATOM 4275 N N . PHE B 1 270 ? 10.055 -1.191 20.797 1 79.44 270 PHE B N 1
ATOM 4276 C CA . PHE B 1 270 ? 8.68 -1.376 20.328 1 79.44 270 PHE B CA 1
ATOM 4277 C C . PHE B 1 270 ? 8.18 -0.13 19.609 1 79.44 270 PHE B C 1
ATOM 4279 O O . PHE B 1 270 ? 7.031 -0.082 19.172 1 79.44 270 PHE B O 1
ATOM 4286 N N . GLU B 1 271 ? 9 0.844 19.406 1 83.06 271 GLU B N 1
ATOM 4287 C CA . GLU B 1 271 ? 8.578 2.131 18.875 1 83.06 271 GLU B CA 1
ATOM 4288 C C . GLU B 1 271 ? 7.887 1.958 17.516 1 83.06 271 GLU B C 1
ATOM 4290 O O . GLU B 1 271 ? 6.828 2.541 17.281 1 83.06 271 GLU B O 1
ATOM 4295 N N . LEU B 1 272 ? 8.445 1.059 16.734 1 75.06 272 LEU B N 1
ATOM 4296 C CA . LEU B 1 272 ? 7.953 0.919 15.359 1 75.06 272 LEU B CA 1
ATOM 4297 C C . LEU B 1 272 ? 6.59 0.237 15.344 1 75.06 272 LEU B C 1
ATOM 4299 O O . LEU B 1 272 ? 5.805 0.436 14.414 1 75.06 272 LEU B O 1
ATOM 4303 N N . PHE B 1 273 ? 6.234 -0.427 16.359 1 78.19 273 PHE B N 1
ATOM 4304 C CA . PHE B 1 273 ? 5.035 -1.256 16.375 1 78.19 273 PHE B CA 1
ATOM 4305 C C . PHE B 1 273 ? 3.904 -0.561 17.125 1 78.19 273 PHE B C 1
ATOM 4307 O O . PHE B 1 273 ? 2.748 -0.984 17.047 1 78.19 273 PHE B O 1
ATOM 4314 N N . VAL B 1 274 ? 4.242 0.475 17.75 1 85.62 274 VAL B N 1
ATOM 4315 C CA . VAL B 1 274 ? 3.293 1.1 18.672 1 85.62 274 VAL B CA 1
ATOM 4316 C C . VAL B 1 274 ? 2.078 1.601 17.891 1 85.62 274 VAL B C 1
ATOM 4318 O O . VAL B 1 274 ? 0.937 1.394 18.312 1 85.62 274 VAL B O 1
ATOM 4321 N N . ILE B 1 275 ? 2.361 2.227 16.75 1 84.81 275 ILE B N 1
ATOM 4322 C CA . ILE B 1 275 ? 1.243 2.805 16.016 1 84.81 275 ILE B CA 1
ATOM 4323 C C . ILE B 1 275 ? 0.29 1.696 15.562 1 84.81 275 ILE B C 1
ATOM 4325 O O . ILE B 1 275 ? -0.931 1.849 15.656 1 84.81 275 ILE B O 1
ATOM 4329 N N . TYR B 1 276 ? 0.742 0.611 15.227 1 78.88 276 TYR B N 1
ATOM 4330 C CA . TYR B 1 276 ? -0.08 -0.511 14.789 1 78.88 276 TYR B CA 1
ATOM 4331 C C . TYR B 1 276 ? -0.805 -1.151 15.969 1 78.88 276 TYR B C 1
ATOM 4333 O O . TYR B 1 276 ? -1.962 -1.56 15.844 1 78.88 276 TYR B O 1
ATOM 4341 N N . GLY B 1 277 ? -0.07 -1.234 17.078 1 83.38 277 GLY B N 1
ATOM 4342 C CA . GLY B 1 277 ? -0.688 -1.75 18.297 1 83.38 277 GLY B CA 1
ATOM 4343 C C . GLY B 1 277 ? -1.853 -0.906 18.766 1 83.38 277 GLY B C 1
ATOM 4344 O O . GLY B 1 277 ? -2.908 -1.438 19.125 1 83.38 277 GLY B O 1
ATOM 4345 N N . VAL B 1 278 ? -1.668 0.382 18.688 1 87.94 278 VAL B N 1
ATOM 4346 C CA . VAL B 1 278 ? -2.723 1.297 19.109 1 87.94 278 VAL B CA 1
ATOM 4347 C C . VAL B 1 278 ? -3.924 1.171 18.188 1 87.94 278 VAL B C 1
ATOM 4349 O O . VAL B 1 278 ? -5.07 1.127 18.641 1 87.94 278 VAL B O 1
ATOM 4352 N N . MET B 1 279 ? -3.646 1.118 16.906 1 84.69 279 MET B N 1
ATOM 4353 C CA . MET B 1 279 ? -4.723 0.966 15.938 1 84.69 279 MET B CA 1
ATOM 4354 C C . MET B 1 279 ? -5.512 -0.314 16.188 1 84.69 279 MET B C 1
ATOM 4356 O O . MET B 1 279 ? -6.742 -0.291 16.234 1 84.69 279 MET B O 1
ATOM 4360 N N . ALA B 1 280 ? -4.832 -1.394 16.422 1 78.75 280 ALA B N 1
ATOM 4361 C CA . ALA B 1 280 ? -5.477 -2.682 16.672 1 78.75 280 ALA B CA 1
ATOM 4362 C C . ALA B 1 280 ? -6.305 -2.641 17.953 1 78.75 280 ALA B C 1
ATOM 4364 O O . ALA B 1 280 ? -7.438 -3.129 17.984 1 78.75 280 ALA B O 1
ATOM 4365 N N . LEU B 1 281 ? -5.789 -2.09 18.938 1 82.69 281 LEU B N 1
ATOM 4366 C CA . LEU B 1 281 ? -6.469 -2.031 20.234 1 82.69 281 LEU B CA 1
ATOM 4367 C C . LEU B 1 281 ? -7.734 -1.186 20.141 1 82.69 281 LEU B C 1
ATOM 4369 O O . LEU B 1 281 ? -8.781 -1.577 20.656 1 82.69 281 LEU B O 1
ATOM 4373 N N . VAL B 1 282 ? -7.602 -0.059 19.484 1 83.56 282 VAL B N 1
ATOM 4374 C CA . VAL B 1 282 ? -8.75 0.829 19.375 1 83.56 282 VAL B CA 1
ATOM 4375 C C . VAL B 1 282 ? -9.836 0.156 18.531 1 83.56 282 VAL B C 1
ATOM 4377 O O . VAL B 1 282 ? -11.016 0.187 18.891 1 83.56 282 VAL B O 1
ATOM 4380 N N . LEU B 1 283 ? -9.484 -0.477 17.531 1 77.19 283 LEU B N 1
ATOM 4381 C CA . LEU B 1 283 ? -10.461 -1.103 16.625 1 77.19 283 LEU B CA 1
ATOM 4382 C C . LEU B 1 283 ? -11.078 -2.334 17.281 1 77.19 283 LEU B C 1
ATOM 4384 O O . LEU B 1 283 ? -12.195 -2.723 16.938 1 77.19 283 LEU B O 1
ATOM 4388 N N . ALA B 1 284 ? -10.344 -2.984 18.188 1 75.56 284 ALA B N 1
ATOM 4389 C CA . ALA B 1 284 ? -10.883 -4.125 18.938 1 75.56 284 ALA B CA 1
ATOM 4390 C C . ALA B 1 284 ? -12.008 -3.693 19.859 1 75.56 284 ALA B C 1
ATOM 4392 O O . ALA B 1 284 ? -12.984 -4.43 20.062 1 75.56 284 ALA B O 1
ATOM 4393 N N . VAL B 1 285 ? -11.898 -2.48 20.312 1 80.38 285 VAL B N 1
ATOM 4394 C CA . VAL B 1 285 ? -12.875 -1.994 21.281 1 80.38 285 VAL B CA 1
ATOM 4395 C C . VAL B 1 285 ? -13.953 -1.187 20.562 1 80.38 285 VAL B C 1
ATOM 4397 O O . VAL B 1 285 ? -15.141 -1.284 20.891 1 80.38 285 VAL B O 1
ATOM 4400 N N . ARG B 1 286 ? -13.492 -0.395 19.547 1 82.88 286 ARG B N 1
ATOM 4401 C CA . ARG B 1 286 ? -14.383 0.452 18.766 1 82.88 286 ARG B CA 1
ATOM 4402 C C . ARG B 1 286 ? -14.102 0.323 17.281 1 82.88 286 ARG B C 1
ATOM 4404 O O . ARG B 1 286 ? -13.406 1.161 16.703 1 82.88 286 ARG B O 1
ATOM 4411 N N . PRO B 1 287 ? -14.805 -0.484 16.688 1 75.75 287 PRO B N 1
ATOM 4412 C CA . PRO B 1 287 ? -14.516 -0.789 15.281 1 75.75 287 PRO B CA 1
ATOM 4413 C C . PRO B 1 287 ? -14.758 0.403 14.359 1 75.75 287 PRO B C 1
ATOM 4415 O O . PRO B 1 287 ? -14.219 0.448 13.25 1 75.75 287 PRO B O 1
ATOM 4418 N N . GLN B 1 288 ? -15.469 1.377 14.828 1 78.31 288 GLN B N 1
ATOM 4419 C CA . GLN B 1 288 ? -15.742 2.539 13.992 1 78.31 288 GLN B CA 1
ATOM 4420 C C . GLN B 1 288 ? -14.766 3.676 14.297 1 78.31 288 GLN B C 1
ATOM 4422 O O . GLN B 1 288 ? -14.836 4.742 13.688 1 78.31 288 GLN B O 1
ATOM 4427 N N . GLY B 1 289 ? -13.82 3.416 15.125 1 81.19 289 GLY B N 1
ATOM 4428 C CA . GLY B 1 289 ? -12.938 4.477 15.578 1 81.19 289 GLY B CA 1
ATOM 4429 C C . GLY B 1 289 ? -13.516 5.277 16.734 1 81.19 289 GLY B C 1
ATOM 4430 O O . GLY B 1 289 ? -14.656 5.047 17.141 1 81.19 289 GLY B O 1
ATOM 4431 N N . LEU B 1 290 ? -12.844 6.188 17.188 1 84.69 290 LEU B N 1
ATOM 4432 C CA . LEU B 1 290 ? -13.219 6.941 18.375 1 84.69 290 LEU B CA 1
ATOM 4433 C C . LEU B 1 290 ? -14.43 7.824 18.109 1 84.69 290 LEU B C 1
ATOM 4435 O O . LEU B 1 290 ? -15.281 8 18.969 1 84.69 290 LEU B O 1
ATOM 4439 N N . PHE B 1 291 ? -14.508 8.32 16.891 1 81.06 291 PHE B N 1
ATOM 4440 C CA . PHE B 1 291 ? -15.602 9.219 16.547 1 81.06 291 PHE B CA 1
ATOM 4441 C C . PHE B 1 291 ? -16.312 8.75 15.281 1 81.06 291 PHE B C 1
ATOM 4443 O O . PHE B 1 291 ? -16.859 9.562 14.523 1 81.06 291 PHE B O 1
ATOM 4450 N N . GLY B 1 292 ? -16.156 7.457 15 1 71.81 292 GLY B N 1
ATOM 4451 C CA . GLY B 1 292 ? -16.797 6.914 13.812 1 71.81 292 GLY B CA 1
ATOM 4452 C C . GLY B 1 292 ? -18.312 6.98 13.867 1 71.81 292 GLY B C 1
ATOM 4453 O O . GLY B 1 292 ? -18.891 6.906 14.953 1 71.81 292 GLY B O 1
ATOM 4454 N N . ARG B 1 293 ? -19.031 7.539 12.844 1 59.34 293 ARG B N 1
ATOM 4455 C CA . ARG B 1 293 ? -20.5 7.543 12.805 1 59.34 293 ARG B CA 1
ATOM 4456 C C . ARG B 1 293 ? -21.031 6.199 12.328 1 59.34 293 ARG B C 1
ATOM 4458 O O . ARG B 1 293 ? -20.438 5.562 11.453 1 59.34 293 ARG B O 1
ATOM 4465 N N . VAL B 1 294 ? -21.781 5.441 13.227 1 50.47 294 VAL B N 1
ATOM 4466 C CA . VAL B 1 294 ? -22.469 4.219 12.828 1 50.47 294 VAL B CA 1
ATOM 4467 C C . VAL B 1 294 ? -23.266 4.461 11.547 1 50.47 294 VAL B C 1
ATOM 4469 O O . VAL B 1 294 ? -24.031 5.418 11.461 1 50.47 294 VAL B O 1
ATOM 4472 N N . LEU B 1 295 ? -22.656 4.191 10.414 1 44.84 295 LEU B N 1
ATOM 4473 C CA . LEU B 1 295 ? -23.562 4.227 9.273 1 44.84 295 LEU B CA 1
ATOM 4474 C C . LEU B 1 295 ? -24.906 3.604 9.625 1 44.84 295 LEU B C 1
ATOM 4476 O O . LEU B 1 295 ? -24.953 2.506 10.188 1 44.84 295 LEU B O 1
ATOM 4480 N N . ALA B 1 296 ? -25.875 4.441 9.953 1 38.72 296 ALA B N 1
ATOM 4481 C CA . ALA B 1 296 ? -27.234 3.963 10.203 1 38.72 296 ALA B CA 1
ATOM 4482 C C . ALA B 1 296 ? -27.578 2.799 9.281 1 38.72 296 ALA B C 1
ATOM 4484 O O . ALA B 1 296 ? -27.453 2.908 8.055 1 38.72 296 ALA B O 1
ATOM 4485 N N . ARG B 1 297 ? -27.406 1.634 9.648 1 34.97 297 ARG B N 1
ATOM 4486 C CA . ARG B 1 297 ? -27.938 0.455 8.977 1 34.97 297 ARG B CA 1
ATOM 4487 C C . ARG B 1 297 ? -29.328 0.735 8.406 1 34.97 297 ARG B C 1
ATOM 4489 O O . ARG B 1 297 ? -30.188 1.312 9.094 1 34.97 297 ARG B O 1
ATOM 4496 N N . LYS B 1 298 ? -29.375 0.802 7.066 1 33.31 298 LYS B N 1
ATOM 4497 C CA . LYS B 1 298 ? -30.719 0.769 6.477 1 33.31 298 LYS B CA 1
ATOM 4498 C C . LYS B 1 298 ? -31.609 -0.234 7.199 1 33.31 298 LYS B C 1
ATOM 4500 O O . LYS B 1 298 ? -31.281 -1.423 7.27 1 33.31 298 LYS B O 1
ATOM 4505 N N . ILE B 1 299 ? -32.188 0.163 8.227 1 27.52 299 ILE B N 1
ATOM 4506 C CA . ILE B 1 299 ? -33.375 -0.623 8.586 1 27.52 299 ILE B CA 1
ATOM 4507 C C . ILE B 1 299 ? -34.406 -0.538 7.473 1 27.52 299 ILE B C 1
ATOM 4509 O O . ILE B 1 299 ? -34.75 0.555 7.008 1 27.52 299 ILE B O 1
#

Radius of gyration: 24.98 Å; Cα contacts (8 Å, |Δi|>4): 1005; chains: 2; bounding box: 62×68×74 Å

Nearest PDB structures (foldseek):
  1l7v-assembly1_B  TM=5.152E-01  e=4.159E-03  Escherichia coli
  4dbl-assembly2_F  TM=5.278E-01  e=5.654E-03  Escherichia coli K-12
  7lb8-assembly1_B  TM=4.854E-01  e=8.774E-01  Escherichia coli K-12
  8zqp-assembly1_A  TM=1.489E-01  e=6.045E+00  Homo sapiens
  1l7v-assembly1_B  TM=5.153E-01  e=4.159E-03  Escherichia coli

InterPro domains:
  IPR001851 ABC transporter, permease [PF02653] (8-283)
  IPR052157 Branched-chain amino acid transport system permease [PTHR11795] (2-293)
  IPR052157 Branched-chain amino acid transport system permease [cd06582] (11-291)

Foldseek 3Di:
DVLLVQLQLQLLLQLLLLLLQQVLQLLLCLQQVALALLLLLLLLQLLLQLLVVLVVCVVVVPDDLVVSVVSSLVSLLVSLQVVLQCCLVPPVLVCRPHDNVVRHVVNVVVNVVSLVVCCVVVNFFWGANQCNQPVQAWDADPNDTGGVLSVVSSVVSVVVLVVVVCCLPPDPLNVLSVVSSVPVVVSVVVPDPSSVNSSVSSSVSSSSSSSSNSSCNNVDTSGRPSSVVSSVSSVLLCQQQFRNDSNRSSVSSSVQSSQLSSCVSPPVVCNVVSSVVSSVVSCVVPVRHPPHDPPPPPD/DVLLVQLQLQLLLQLLLLLLQQVLQLLLCLQQVALALLLLLLLLQLLLQLLVVLVVCVVVVPDDLVVSVVSSLVSLLVSLQVVLQCCLVPPVLVCRPHDNVVRHVVNVVVNVVSLVVCCVVVNFFWGANQCNQPVQAWDADPNDTGGVLSVVSSVVSVVVLVVVVCCLPPDPLNVLSVVSSVPVVVSVVVPDPSSVNSSVSSSVSSSSSSSSNSSCNNVDTSGRPSSVVSSVSSVLLCQQQFRNDSNRSSVSSSVQSSQLSSCVSPPVVCNVVSSVVSSVVSCVVPVRHPPHDPPPPPD

pLDDT: mean 89.61, std 10.11, range [27.06, 98.56]

Solvent-accessible surface area (backbone atoms only — not comparable to full-atom values): 28890 Å² total; per-residue (Å²): 108,70,64,56,53,47,23,53,53,48,4,48,38,45,10,21,53,43,28,34,48,20,47,12,56,22,54,29,23,38,59,67,65,42,63,60,42,32,49,12,36,30,19,37,51,9,17,52,50,19,22,52,51,41,31,53,43,61,75,63,64,73,64,63,69,68,55,47,55,50,47,28,53,50,44,6,48,51,49,9,48,51,52,23,49,49,46,39,73,68,49,48,67,78,50,69,89,55,60,57,66,57,45,33,53,54,23,39,50,47,22,50,51,47,50,52,49,44,37,71,74,67,42,75,61,67,40,68,22,45,59,71,39,58,72,57,37,69,44,75,54,97,87,37,83,38,51,41,42,49,52,48,43,34,51,50,33,49,52,49,50,49,50,53,49,45,41,47,73,68,36,72,67,17,49,53,48,51,40,37,50,73,33,53,66,59,30,42,74,72,66,45,59,60,67,58,52,51,50,52,41,42,28,51,17,26,23,35,13,3,38,31,17,21,72,44,20,32,79,41,75,45,38,79,62,52,20,70,56,46,35,51,54,24,47,40,24,25,45,35,4,1,69,34,28,66,69,20,24,48,51,22,12,42,53,42,16,35,48,32,27,42,22,54,74,76,40,53,90,44,32,84,49,37,56,58,50,51,35,51,53,43,39,73,77,29,76,50,20,76,55,31,73,76,74,76,69,88,122,109,70,64,56,55,48,23,53,52,49,3,48,39,45,10,21,52,44,28,33,48,20,47,13,56,22,53,31,24,36,59,67,63,43,63,61,44,32,50,12,35,31,19,37,51,9,17,52,50,18,22,52,51,41,31,53,43,60,73,63,64,73,64,62,70,69,55,48,55,51,49,28,53,49,46,6,47,50,50,8,49,51,52,22,50,50,45,40,73,68,50,48,67,78,50,70,88,57,61,57,67,56,45,33,52,53,23,39,50,47,23,52,50,48,50,52,50,44,36,72,74,66,42,76,62,66,40,67,22,44,59,70,39,59,72,57,36,70,43,74,54,97,87,36,83,39,50,41,43,49,53,47,41,34,52,50,33,50,52,49,52,49,50,51,49,46,42,47,73,69,35,72,66,17,49,52,47,51,41,39,50,74,34,55,67,60,29,41,74,72,67,44,60,61,68,58,52,51,51,52,40,43,29,51,18,26,24,36,13,3,38,31,16,21,72,42,20,32,79,42,76,46,41,78,63,51,20,71,59,46,35,52,54,24,48,39,23,27,46,35,5,2,69,34,29,68,68,21,24,47,51,22,13,42,54,43,16,35,49,32,27,42,21,54,75,75,40,54,89,44,33,85,48,35,56,59,50,50,34,50,55,43,40,74,77,28,76,49,20,75,55,32,75,75,72,76,68,86,118